Protein AF-A0A2V6BVV0-F1 (afdb_monomer_lite)

Secondary structure (DSSP, 8-state):
---SSHHHHHHHHHHHHHHHHHHHTS-HHHHHHHIIIIIS---HHHHHHHTTS-HHHHHHHHHHHHHHHHHHHHTTT----HHHHHHHHHHSSSS---HHHHHHHHHHHHHHHHHHHSS-------------------SSHHHHHHHHHHHHHHHHHHHHHHHHHHHHHHHHHHHHHHHHHHHHHHHHHHHHHHHHHHHHHHHHHHHHHHHHHHHHHHHHHHHHHHHHHHHHHHHHHHHHHS---HHHHHHHHHHHHHHHHHHHHHHHHHTT--TT----HHHHGGGSTT-GGG---TTSPPEE---TTSPPEETTTEE---SS-HHHHHHHHHHHHHHHTT-PPEEEEEEEHHHHHHHHHHHTT-EEEE-TTTHHHHHHHTTT-EEEEEE-S--HHHHHHHHHHHTTEEEESS--TTS--SS--SS--TTEEEEEE-

Radius of gyration: 48.49 Å; chains: 1; bounding box: 98×61×143 Å

pLDDT: mean 73.94, std 18.58, range [29.55, 98.06]

Sequence (438 aa):
MQESSTGAEANWEQLSPVLDEAVARLGAKDRDAVLLRYFERKELRAVGDALGTSEEAARKRVGRALERLRRYLTGRGVTLSAATLATAMTGSAVQSAPAALAGTISAAVFAGAAAAAAGSSFNLLNLMSMTKFKAGLLSAAVVVGAGTPVVVQQRSLSRLRAENQELREQWQRLEPFREGNQQLAVLQADADELERLRKEVAELHRLRAEVARLRREKEEAARLQAENTRSNEHTKTHADHQPQTEAALKNACETNLRMLEGAKDQWALENRRGTGSEVKGGEISPYLQGGFEGIRCPSGGQYTIARIGEPSSCSIHGALHSSLTPEELAAIQQQFNDRLKVLPLIQFQDAPLHEAIHTLARQANLNLVFDPEVGPRLDTLDSSLTLTIRLENLTAEAALEAILSTNNLRLVKTPEPSWKRSEDIGRWPGDVVGITRK

Foldseek 3Di:
DDDPPPVVVVVCVVVVVVLVVLLVPDDPLLSLLLCCCQVVVDQLQVSQVVSVHHSVVSVVSPVVSLVSSQVSCVVVQQHDDSVRVSCVSNPPPDDDDPPVNVVNRVVSVVVSVVVVVVPDDDDDDDDPDDDDDDDDDPPPVVVVVPPVVVVVVVVVVVVVVVVVVVVVVVVVVCVVVVVVVVVVVVVVVVVVVVVVVVVVVVVVVVVVVVVVVVVVVVVVVVVVVVVVVVVVVVVVVVVVVDDCDPVNLLVVQLVLQVQLLVLLVVLCVVVVHDFPADDDQQSSQVSDDVGSVPDARPVRWHWDDDTNPDFIATPPNGGNDDPDDPVNVVVVVVVVVVVQVPADKDWFDQAQLVVLLVVLCVQVVAAEFEAPVVVVVSVVCRVPDGDGDIDPSDRSVRVNQVSQVVVQKHKAQDDDPNRDPDDDDPDDDNGHIYMDGD

Structure (mmCIF, N/CA/C/O backbone):
data_AF-A0A2V6BVV0-F1
#
_entry.id   AF-A0A2V6BVV0-F1
#
loop_
_atom_site.group_PDB
_atom_site.id
_atom_site.type_symbol
_atom_site.label_atom_id
_atom_site.label_alt_id
_atom_site.label_comp_id
_atom_site.label_asym_id
_atom_site.label_entity_id
_atom_site.label_seq_id
_atom_site.pdbx_PDB_ins_code
_atom_site.Cartn_x
_atom_site.Cartn_y
_atom_site.Cartn_z
_atom_site.occupancy
_atom_site.B_iso_or_equiv
_atom_site.auth_seq_id
_atom_site.auth_comp_id
_atom_site.auth_asym_id
_atom_site.auth_atom_id
_atom_site.pdbx_PDB_model_num
ATOM 1 N N . MET A 1 1 ? 19.321 40.733 -47.585 1.00 33.47 1 MET A N 1
ATOM 2 C CA . MET A 1 1 ? 20.257 39.933 -46.761 1.00 33.47 1 MET A CA 1
ATOM 3 C C . MET A 1 1 ? 19.843 38.472 -46.865 1.00 33.47 1 MET A C 1
ATOM 5 O O . MET A 1 1 ? 18.972 38.056 -46.117 1.00 33.47 1 MET A O 1
ATOM 9 N N . GLN A 1 2 ? 20.371 37.730 -47.843 1.00 32.50 2 GLN A N 1
ATOM 10 C CA . GLN A 1 2 ? 20.051 36.309 -48.059 1.00 32.50 2 GLN A CA 1
ATOM 11 C C . GLN A 1 2 ? 21.095 35.698 -49.014 1.00 32.50 2 GLN A C 1
ATOM 13 O O . GLN A 1 2 ? 20.816 35.490 -50.182 1.00 32.50 2 GLN A O 1
ATOM 18 N N . GLU A 1 3 ? 22.329 35.485 -48.546 1.00 30.98 3 GLU A N 1
ATOM 19 C CA . GLU A 1 3 ? 23.392 34.852 -49.363 1.00 30.98 3 GLU A CA 1
ATOM 20 C C . GLU A 1 3 ? 24.284 33.856 -48.588 1.00 30.98 3 GLU A C 1
ATOM 22 O O . GLU A 1 3 ? 25.221 33.307 -49.153 1.00 30.98 3 GLU A O 1
ATOM 27 N N . SER A 1 4 ? 24.008 33.549 -47.313 1.00 33.19 4 SER A N 1
ATOM 28 C CA . SER A 1 4 ? 24.893 32.704 -46.484 1.00 33.19 4 SER A CA 1
ATOM 29 C C . SER A 1 4 ? 24.413 31.267 -46.216 1.00 33.19 4 SER A C 1
ATOM 31 O O . SER A 1 4 ? 25.154 30.506 -45.597 1.00 33.19 4 SER A O 1
ATOM 33 N N . SER A 1 5 ? 23.220 30.851 -46.669 1.00 36.72 5 SER A N 1
ATOM 34 C CA . SER A 1 5 ? 22.688 29.497 -46.400 1.00 36.72 5 SER A CA 1
ATOM 35 C C . SER A 1 5 ? 23.092 28.432 -47.428 1.00 36.72 5 SER A C 1
ATOM 37 O O . SER A 1 5 ? 23.206 27.264 -47.070 1.00 36.72 5 SER A O 1
ATOM 39 N N . THR A 1 6 ? 23.383 28.808 -48.676 1.00 38.84 6 THR A N 1
ATOM 40 C CA . THR A 1 6 ? 23.667 27.852 -49.766 1.00 38.84 6 THR A CA 1
ATOM 41 C C . THR A 1 6 ? 25.011 27.133 -49.614 1.00 38.84 6 THR A C 1
ATOM 43 O O . THR A 1 6 ? 25.131 25.970 -49.985 1.00 38.84 6 THR A O 1
ATOM 46 N N . GLY A 1 7 ? 26.018 27.774 -49.011 1.00 38.94 7 GLY A N 1
ATOM 47 C CA . GLY A 1 7 ? 27.327 27.149 -48.771 1.00 38.94 7 GLY A CA 1
ATOM 48 C C . GLY A 1 7 ? 27.329 26.108 -47.644 1.00 38.94 7 GLY A C 1
ATOM 49 O O . GLY A 1 7 ? 28.112 25.164 -47.680 1.00 38.94 7 GLY A O 1
ATOM 50 N N . ALA A 1 8 ? 26.451 26.250 -46.646 1.00 40.19 8 ALA A N 1
ATOM 51 C CA . ALA A 1 8 ? 26.364 25.316 -45.522 1.00 40.19 8 ALA A CA 1
ATOM 52 C C . ALA A 1 8 ? 25.633 24.018 -45.905 1.00 40.19 8 ALA A C 1
ATOM 54 O O . ALA A 1 8 ? 26.082 22.938 -45.526 1.00 40.19 8 ALA A O 1
ATOM 55 N N . GLU A 1 9 ? 24.561 24.118 -46.696 1.00 41.56 9 GLU A N 1
ATOM 56 C CA . GLU A 1 9 ? 23.849 22.958 -47.251 1.00 41.56 9 GLU A CA 1
ATOM 57 C C . GLU A 1 9 ? 24.716 22.201 -48.268 1.00 41.56 9 GLU A C 1
ATOM 59 O O . GLU A 1 9 ? 24.840 20.982 -48.166 1.00 41.56 9 GLU A O 1
ATOM 64 N N . ALA A 1 10 ? 25.426 22.913 -49.154 1.00 44.75 10 ALA A N 1
ATOM 65 C CA . ALA A 1 10 ? 26.358 22.300 -50.107 1.00 44.75 10 ALA A CA 1
ATOM 66 C C . ALA A 1 10 ? 27.524 21.566 -49.415 1.00 44.75 10 ALA A C 1
ATOM 68 O O . ALA A 1 10 ? 27.947 20.495 -49.853 1.00 44.75 10 ALA A O 1
ATOM 69 N N . ASN A 1 11 ? 28.023 22.105 -48.298 1.00 51.38 11 ASN A N 1
ATOM 70 C CA . ASN A 1 11 ? 29.061 21.447 -47.504 1.00 51.38 11 ASN A CA 1
ATOM 71 C C . ASN A 1 11 ? 28.522 20.234 -46.725 1.00 51.38 11 ASN A C 1
ATOM 73 O O . ASN A 1 11 ? 29.269 19.286 -46.482 1.00 51.38 11 ASN A O 1
ATOM 77 N N . TRP A 1 12 ? 27.243 20.238 -46.338 1.00 55.69 12 TRP A N 1
ATOM 78 C CA . TRP A 1 12 ? 26.600 19.105 -45.669 1.00 55.69 12 TRP A CA 1
ATOM 79 C C . TRP A 1 12 ? 26.313 17.950 -46.634 1.00 55.69 12 TRP A C 1
ATOM 81 O O . TRP A 1 12 ? 26.600 16.806 -46.289 1.00 55.69 12 TRP A O 1
ATOM 91 N N . GLU A 1 13 ? 25.860 18.230 -47.859 1.00 57.06 13 GLU A N 1
ATOM 92 C CA . GLU A 1 13 ? 25.683 17.216 -48.914 1.00 57.06 13 GLU A CA 1
ATOM 93 C C . GLU A 1 13 ? 26.997 16.509 -49.284 1.00 57.06 13 GLU A C 1
ATOM 95 O O . GLU A 1 13 ? 26.998 15.327 -49.623 1.00 57.06 13 GLU A O 1
ATOM 100 N N . GLN A 1 14 ? 28.134 17.201 -49.172 1.00 56.62 14 GLN A N 1
ATOM 101 C CA . GLN A 1 14 ? 29.459 16.615 -49.396 1.00 56.62 14 GLN A CA 1
ATOM 102 C C . GLN A 1 14 ? 29.994 15.853 -48.172 1.00 56.62 14 GLN A C 1
ATOM 104 O O . GLN A 1 14 ? 30.750 14.892 -48.326 1.00 56.62 14 GLN A O 1
ATOM 109 N N . LEU A 1 15 ? 29.607 16.255 -46.957 1.00 60.72 15 LEU A N 1
ATOM 110 C CA . LEU A 1 15 ? 30.076 15.651 -45.707 1.00 60.72 15 LEU A CA 1
ATOM 111 C C . LEU A 1 15 ? 29.254 14.423 -45.287 1.00 60.72 15 LEU A C 1
ATOM 113 O O . LEU A 1 15 ? 29.832 13.478 -44.749 1.00 60.72 15 LEU A O 1
ATOM 117 N N . SER A 1 16 ? 27.943 14.415 -45.555 1.00 63.47 16 SER A N 1
ATOM 118 C CA . SER A 1 16 ? 27.023 13.303 -45.259 1.00 63.47 16 SER A CA 1
ATOM 119 C C . SER A 1 16 ? 27.559 11.948 -45.739 1.00 63.47 16 SER A C 1
ATOM 121 O O . SER A 1 16 ? 27.750 11.079 -44.891 1.00 63.47 16 SER A O 1
ATOM 123 N N . PRO A 1 17 ? 27.927 11.754 -47.024 1.00 72.06 17 PRO A N 1
ATOM 124 C CA . PRO A 1 17 ? 28.353 10.440 -47.501 1.00 72.06 17 PRO A CA 1
ATOM 125 C C . PRO A 1 17 ? 29.679 9.987 -46.874 1.00 72.06 17 PRO A C 1
ATOM 127 O O . PRO A 1 17 ? 29.903 8.794 -46.671 1.00 72.06 17 PRO A O 1
ATOM 130 N N . VAL A 1 18 ? 30.560 10.931 -46.521 1.00 70.00 18 VAL A N 1
ATOM 131 C CA . VAL A 1 18 ? 31.838 10.635 -45.856 1.00 70.00 18 VAL A CA 1
ATOM 132 C C . VAL A 1 18 ? 31.617 10.250 -44.392 1.00 70.00 18 VAL A C 1
ATOM 134 O O . VAL A 1 18 ? 32.294 9.352 -43.887 1.00 70.00 18 VAL A O 1
ATOM 137 N N . LEU A 1 19 ? 30.672 10.902 -43.710 1.00 71.25 19 LEU A N 1
ATOM 138 C CA . LEU A 1 19 ? 30.287 10.576 -42.340 1.00 71.25 19 LEU A CA 1
ATOM 139 C C . LEU A 1 19 ? 29.537 9.240 -42.275 1.00 71.25 19 LEU A C 1
ATOM 141 O O . LEU A 1 19 ? 29.834 8.430 -41.399 1.00 71.25 19 LEU A O 1
ATOM 145 N N . ASP A 1 20 ? 28.644 8.976 -43.226 1.00 73.50 20 ASP A N 1
ATOM 146 C CA . ASP A 1 20 ? 27.903 7.718 -43.332 1.00 73.50 20 ASP A CA 1
ATOM 147 C C . ASP A 1 20 ? 28.856 6.539 -43.586 1.00 73.50 20 ASP A C 1
ATOM 149 O O . ASP A 1 20 ? 28.781 5.516 -42.897 1.00 73.50 20 ASP A O 1
ATOM 153 N N . GLU A 1 21 ? 29.842 6.696 -44.482 1.00 76.38 21 GLU A N 1
ATOM 154 C CA . GLU A 1 21 ? 30.896 5.690 -44.674 1.00 76.38 21 GLU A CA 1
ATOM 155 C C . GLU A 1 21 ? 31.760 5.521 -43.412 1.00 76.38 21 GLU A C 1
ATOM 157 O O . GLU A 1 21 ? 32.127 4.398 -43.047 1.00 76.38 21 GLU A O 1
ATOM 162 N N . ALA A 1 22 ? 32.073 6.619 -42.715 1.00 76.94 22 ALA A N 1
ATOM 163 C CA . ALA A 1 22 ? 32.835 6.571 -41.474 1.00 76.94 22 ALA A CA 1
ATOM 164 C C . ALA A 1 22 ? 32.086 5.783 -40.393 1.00 76.94 22 ALA A C 1
ATOM 166 O O . ALA A 1 22 ? 32.689 4.908 -39.779 1.00 76.94 22 ALA A O 1
ATOM 167 N N . VAL A 1 23 ? 30.785 6.036 -40.205 1.00 82.12 23 VAL A N 1
ATOM 168 C CA . VAL A 1 23 ? 29.913 5.342 -39.240 1.00 82.12 23 VAL A CA 1
ATOM 169 C C . VAL A 1 23 ? 29.739 3.865 -39.603 1.00 82.12 23 VAL A C 1
ATOM 171 O O . VAL A 1 23 ? 29.782 3.009 -38.715 1.00 82.12 23 VAL A O 1
ATOM 174 N N . ALA A 1 24 ? 29.631 3.536 -40.893 1.00 82.00 24 ALA A N 1
ATOM 175 C CA . ALA A 1 24 ? 29.534 2.154 -41.364 1.00 82.00 24 ALA A CA 1
ATOM 176 C C . ALA A 1 24 ? 30.776 1.312 -41.019 1.00 82.00 24 ALA A C 1
ATOM 178 O O . ALA A 1 24 ? 30.658 0.112 -40.767 1.00 82.00 24 ALA A O 1
ATOM 179 N N . ARG A 1 25 ? 31.963 1.933 -40.947 1.00 81.81 25 ARG A N 1
ATOM 180 C CA . ARG A 1 25 ? 33.223 1.256 -40.591 1.00 81.81 25 ARG A CA 1
ATOM 181 C C . ARG A 1 25 ? 33.441 1.065 -39.090 1.00 81.81 25 ARG A C 1
ATOM 183 O O . ARG A 1 25 ? 34.415 0.412 -38.705 1.00 81.81 25 ARG A O 1
ATOM 190 N N . LEU A 1 26 ? 32.575 1.602 -38.228 1.00 86.62 26 LEU A N 1
ATOM 191 C CA . LEU A 1 26 ? 32.637 1.294 -36.799 1.00 86.62 26 LEU A CA 1
ATOM 192 C C . LEU A 1 26 ? 32.184 -0.146 -36.556 1.00 86.62 26 LEU A C 1
ATOM 194 O O . LEU A 1 26 ? 31.282 -0.665 -37.216 1.00 86.62 26 LEU A O 1
ATOM 198 N N . GLY A 1 27 ? 32.792 -0.787 -35.556 1.00 84.62 27 GLY A N 1
ATOM 199 C CA . GLY A 1 27 ? 32.309 -2.076 -35.066 1.00 84.62 27 GLY A CA 1
ATOM 200 C C . GLY A 1 27 ? 30.866 -1.952 -34.573 1.00 84.62 27 GLY A C 1
ATOM 201 O O . GLY A 1 27 ? 30.500 -0.912 -34.028 1.00 84.62 27 GLY A O 1
ATOM 202 N N . ALA A 1 28 ? 30.065 -3.012 -34.734 1.00 83.12 28 ALA A N 1
ATOM 203 C CA . ALA A 1 28 ? 28.616 -2.989 -34.492 1.00 83.12 28 ALA A CA 1
ATOM 204 C C . ALA A 1 28 ? 28.230 -2.301 -33.170 1.00 83.12 28 ALA A C 1
ATOM 206 O O . ALA A 1 28 ? 27.511 -1.313 -33.177 1.00 83.12 28 ALA A O 1
ATOM 207 N N . LYS A 1 29 ? 28.850 -2.706 -32.055 1.00 84.69 29 LYS A N 1
ATOM 208 C CA . LYS A 1 29 ? 28.570 -2.132 -30.727 1.00 84.69 29 LYS A CA 1
ATOM 209 C C . LYS A 1 29 ? 28.936 -0.649 -30.581 1.00 84.69 29 LYS A C 1
ATOM 211 O O . LYS A 1 29 ? 28.324 0.048 -29.778 1.00 84.69 29 LYS A O 1
ATOM 216 N N . ASP A 1 30 ? 29.952 -0.169 -31.296 1.00 86.56 30 ASP A N 1
ATOM 217 C CA . ASP A 1 30 ? 30.358 1.241 -31.248 1.00 86.56 30 ASP A CA 1
ATOM 218 C C . ASP A 1 30 ? 29.466 2.100 -32.155 1.00 86.56 30 ASP A C 1
ATOM 220 O O . ASP A 1 30 ? 29.145 3.234 -31.805 1.00 86.56 30 ASP A O 1
ATOM 224 N N . ARG A 1 31 ? 29.036 1.545 -33.295 1.00 89.94 31 ARG A N 1
ATOM 225 C CA . ARG A 1 31 ? 28.063 2.166 -34.196 1.00 89.94 31 ARG A CA 1
ATOM 226 C C . ARG A 1 31 ? 26.711 2.327 -33.504 1.00 89.94 31 ARG A C 1
ATOM 228 O O . ARG A 1 31 ? 26.185 3.433 -33.479 1.00 89.94 31 ARG A O 1
ATOM 235 N N . ASP A 1 32 ? 26.208 1.269 -32.874 1.00 85.94 32 ASP A N 1
ATOM 236 C CA . ASP A 1 32 ? 24.925 1.284 -32.164 1.00 85.94 32 ASP A CA 1
ATOM 237 C C . ASP A 1 32 ? 24.948 2.301 -31.011 1.00 85.94 32 ASP A C 1
ATOM 239 O O . ASP A 1 32 ? 24.008 3.070 -30.834 1.00 85.94 32 ASP A O 1
ATOM 243 N N . ALA A 1 33 ? 26.067 2.403 -30.284 1.00 88.00 33 ALA A N 1
ATOM 244 C CA . ALA A 1 33 ? 26.239 3.409 -29.235 1.00 88.00 33 ALA A CA 1
ATOM 245 C C . ALA A 1 33 ? 26.150 4.853 -29.765 1.00 88.00 33 ALA A C 1
ATOM 247 O O . ALA A 1 33 ? 25.579 5.720 -29.104 1.00 88.00 33 ALA A O 1
ATOM 248 N N . VAL A 1 34 ? 26.710 5.123 -30.948 1.00 86.25 34 VAL A N 1
ATOM 249 C CA . VAL A 1 34 ? 26.669 6.448 -31.588 1.00 86.25 34 VAL A CA 1
ATOM 250 C C . VAL A 1 34 ? 25.282 6.748 -32.162 1.00 86.25 34 VAL A C 1
ATOM 252 O O . VAL A 1 34 ? 24.799 7.867 -31.990 1.00 86.25 34 VAL A O 1
ATOM 255 N N . LEU A 1 35 ? 24.623 5.760 -32.777 1.00 86.25 35 LEU A N 1
ATOM 256 C CA . LEU A 1 35 ? 23.253 5.878 -33.288 1.00 86.25 35 LEU A CA 1
ATOM 257 C C . LEU A 1 35 ? 22.266 6.194 -32.161 1.00 86.25 35 LEU A C 1
ATOM 259 O O . LEU A 1 35 ? 21.581 7.215 -32.209 1.00 86.25 35 LEU A O 1
ATOM 263 N N . LEU A 1 36 ? 22.278 5.393 -31.093 1.00 86.56 36 LEU A N 1
ATOM 264 C CA . LEU A 1 36 ? 21.409 5.596 -29.934 1.00 86.56 36 LEU A CA 1
ATOM 265 C C . LEU A 1 36 ? 21.649 6.965 -29.278 1.00 86.56 36 LEU A C 1
ATOM 267 O O . LEU A 1 36 ? 20.704 7.655 -28.896 1.00 86.56 36 LEU A O 1
ATOM 271 N N . ARG A 1 37 ? 22.915 7.386 -29.157 1.00 84.31 37 ARG A N 1
ATOM 272 C CA . ARG A 1 37 ? 23.264 8.633 -28.467 1.00 84.31 37 ARG A CA 1
ATOM 273 C C . ARG A 1 37 ? 22.941 9.890 -29.276 1.00 84.31 37 ARG A C 1
ATOM 275 O O . ARG A 1 37 ? 22.412 10.840 -28.703 1.00 84.31 37 ARG A O 1
ATOM 282 N N . TYR A 1 38 ? 23.305 9.928 -30.557 1.00 77.31 38 TYR A N 1
ATOM 283 C CA . TYR A 1 38 ? 23.274 11.159 -31.358 1.00 77.31 38 TYR A CA 1
ATOM 284 C C . TYR A 1 38 ? 22.109 11.217 -32.346 1.00 77.31 38 TYR A C 1
ATOM 286 O O . TYR A 1 38 ? 21.547 12.292 -32.535 1.00 77.31 38 TYR A O 1
ATOM 294 N N . PHE A 1 39 ? 21.698 10.083 -32.917 1.00 76.44 39 PHE A N 1
ATOM 295 C CA . PHE A 1 39 ? 20.586 10.039 -33.871 1.00 76.44 39 PHE A CA 1
ATOM 296 C C . PHE A 1 39 ? 19.242 9.824 -33.164 1.00 76.44 39 PHE A C 1
ATOM 298 O O . PHE A 1 39 ? 18.282 10.530 -33.455 1.00 76.44 39 PHE A O 1
ATOM 305 N N . GLU A 1 40 ? 19.186 8.934 -32.169 1.00 75.50 40 GLU A N 1
ATOM 306 C CA . GLU A 1 40 ? 17.978 8.709 -31.353 1.00 75.50 40 GLU A CA 1
ATOM 307 C C . GLU A 1 40 ? 17.901 9.593 -30.095 1.00 75.50 40 GLU A C 1
ATOM 309 O O . GLU A 1 40 ? 16.914 9.545 -29.364 1.00 75.50 40 GLU A O 1
ATOM 314 N N . ARG A 1 41 ? 18.930 10.412 -29.828 1.00 76.12 41 ARG A N 1
ATOM 315 C CA . ARG A 1 41 ? 18.999 11.363 -28.696 1.00 76.12 41 ARG A CA 1
ATOM 316 C C . ARG A 1 41 ? 18.797 10.739 -27.309 1.00 76.12 41 ARG A C 1
ATOM 318 O O . ARG A 1 41 ? 18.375 11.426 -26.379 1.00 76.12 41 ARG A O 1
ATOM 325 N N . LYS A 1 42 ? 19.131 9.461 -27.130 1.00 78.38 42 LYS A N 1
ATOM 326 C CA . LYS A 1 42 ? 19.018 8.799 -25.826 1.00 78.38 42 LYS A CA 1
ATOM 327 C C . LYS A 1 42 ? 20.069 9.314 -24.844 1.00 78.38 42 LYS A C 1
ATOM 329 O O . LYS A 1 42 ? 21.191 9.693 -25.207 1.00 78.38 42 LYS A O 1
ATOM 334 N N . GLU A 1 43 ? 19.702 9.330 -23.570 1.00 87.25 43 GLU A N 1
ATOM 335 C CA . GLU A 1 43 ? 20.632 9.591 -22.474 1.00 87.25 43 GLU A CA 1
ATOM 336 C C . GLU A 1 43 ? 21.599 8.416 -22.276 1.00 87.25 43 GLU A C 1
ATOM 338 O O . GLU A 1 43 ? 21.302 7.279 -22.641 1.00 87.25 43 GLU A O 1
ATOM 343 N N . LEU A 1 44 ? 22.779 8.675 -21.705 1.00 85.69 44 LEU A N 1
ATOM 344 C CA . LEU A 1 44 ? 23.842 7.665 -21.589 1.00 85.69 44 LEU A CA 1
ATOM 345 C C . LEU A 1 44 ? 23.412 6.427 -20.791 1.00 85.69 44 LEU A C 1
ATOM 347 O O . LEU A 1 44 ? 23.904 5.334 -21.070 1.00 85.69 44 LEU A O 1
ATOM 351 N N . ARG A 1 45 ? 22.480 6.594 -19.848 1.00 86.62 45 ARG A N 1
ATOM 352 C CA . ARG A 1 45 ? 21.878 5.501 -19.085 1.00 86.62 45 ARG A CA 1
ATOM 353 C C . ARG A 1 45 ? 21.056 4.577 -19.985 1.00 86.62 45 ARG A C 1
ATOM 355 O O . ARG A 1 45 ? 21.380 3.402 -20.083 1.00 86.62 45 ARG A O 1
ATOM 362 N N . ALA A 1 46 ? 20.123 5.134 -20.759 1.00 84.81 46 ALA A N 1
ATOM 363 C CA . ALA A 1 46 ? 19.321 4.389 -21.731 1.00 84.81 46 ALA A CA 1
ATOM 364 C C . ALA A 1 46 ? 20.165 3.753 -22.856 1.00 84.81 46 ALA A C 1
ATOM 366 O O . ALA A 1 46 ? 19.825 2.686 -23.366 1.00 84.81 46 ALA A O 1
ATOM 367 N N . VAL A 1 47 ? 21.287 4.377 -23.241 1.00 87.62 47 VAL A N 1
ATOM 368 C CA . VAL A 1 47 ? 22.273 3.768 -24.158 1.00 87.62 47 VAL A CA 1
ATOM 369 C C . VAL A 1 47 ? 22.973 2.575 -23.496 1.00 87.62 47 VAL A C 1
ATOM 371 O O . VAL A 1 47 ? 23.229 1.572 -24.156 1.00 87.62 47 VAL A O 1
ATOM 374 N N . GLY A 1 48 ? 23.288 2.669 -22.202 1.00 88.19 48 GLY A N 1
ATOM 375 C CA . GLY A 1 48 ? 23.817 1.563 -21.408 1.00 88.19 48 GLY A CA 1
ATOM 376 C C . GLY A 1 48 ? 22.855 0.383 -21.363 1.00 88.19 48 GLY A C 1
ATOM 377 O O . GLY A 1 48 ? 23.248 -0.719 -21.748 1.00 88.19 48 GLY A O 1
ATOM 378 N N . ASP A 1 49 ? 21.597 0.640 -21.009 1.00 89.31 49 ASP A N 1
ATOM 379 C CA . ASP A 1 49 ? 20.540 -0.370 -20.909 1.00 89.31 49 ASP A CA 1
ATOM 380 C C . ASP A 1 49 ? 20.304 -1.074 -22.254 1.00 89.31 49 ASP A C 1
ATOM 382 O O . ASP A 1 49 ? 20.312 -2.302 -22.328 1.00 89.31 49 ASP A O 1
ATOM 386 N N . ALA A 1 50 ? 20.218 -0.310 -23.349 1.00 86.44 50 ALA A N 1
ATOM 387 C CA . ALA A 1 50 ? 20.052 -0.853 -24.700 1.00 86.44 50 ALA A CA 1
ATOM 388 C C . ALA A 1 50 ? 21.243 -1.713 -25.169 1.00 86.44 50 ALA A C 1
ATOM 390 O O . ALA A 1 50 ? 21.077 -2.608 -25.995 1.00 86.44 50 ALA A O 1
ATOM 391 N N . LEU A 1 51 ? 22.448 -1.454 -24.651 1.00 85.38 51 LEU A N 1
ATOM 392 C CA . LEU A 1 51 ? 23.662 -2.208 -24.976 1.00 85.38 51 LEU A CA 1
ATOM 393 C C . LEU A 1 51 ? 24.007 -3.284 -23.932 1.00 85.38 51 LEU A C 1
ATOM 395 O O . LEU A 1 51 ? 25.047 -3.938 -24.071 1.00 85.38 51 LEU A O 1
ATOM 399 N N . GLY A 1 52 ? 23.189 -3.451 -22.886 1.00 88.62 52 GLY A N 1
ATOM 400 C CA . GLY A 1 52 ? 23.449 -4.365 -21.770 1.00 88.62 52 GLY A CA 1
ATOM 401 C C . GLY A 1 52 ? 24.718 -4.019 -20.980 1.00 88.62 52 GLY A C 1
ATOM 402 O O . GLY A 1 52 ? 25.465 -4.911 -20.580 1.00 88.62 52 GLY A O 1
ATOM 403 N N . THR A 1 53 ? 25.032 -2.730 -20.814 1.00 91.38 53 THR A N 1
ATOM 404 C CA . THR A 1 53 ? 26.228 -2.253 -20.095 1.00 91.38 53 THR A CA 1
ATOM 405 C C . THR A 1 53 ? 25.919 -1.096 -19.147 1.00 91.38 53 THR A C 1
ATOM 407 O O . THR A 1 53 ? 24.919 -0.415 -19.312 1.00 91.38 53 THR A O 1
ATOM 410 N N . SER A 1 54 ? 26.796 -0.823 -18.174 1.00 92.06 54 SER A N 1
ATOM 411 C CA . SER A 1 54 ? 26.619 0.329 -17.279 1.00 92.06 54 SER A CA 1
ATOM 412 C C . SER A 1 54 ? 26.721 1.669 -18.020 1.00 92.06 54 SER A C 1
ATOM 414 O O . SER A 1 54 ? 27.398 1.775 -19.047 1.00 92.06 54 SER A O 1
ATOM 416 N N . GLU A 1 55 ? 26.109 2.718 -17.466 1.00 90.38 55 GLU A N 1
ATOM 417 C CA . GLU A 1 55 ? 26.170 4.079 -18.019 1.00 90.38 55 GLU A CA 1
ATOM 418 C C . GLU A 1 55 ? 27.619 4.547 -18.252 1.00 90.38 55 GLU A C 1
ATOM 420 O O . GLU A 1 55 ? 27.955 5.082 -19.310 1.00 90.38 55 GLU A O 1
ATOM 425 N N . GLU A 1 56 ? 28.513 4.291 -17.294 1.00 84.75 56 GLU A N 1
ATOM 426 C CA . GLU A 1 56 ? 29.927 4.661 -17.399 1.00 84.75 56 GLU A CA 1
ATOM 427 C C . GLU A 1 56 ? 30.631 3.909 -18.543 1.00 84.75 56 GLU A C 1
ATOM 429 O O . GLU A 1 56 ? 31.459 4.467 -19.272 1.00 84.75 56 GLU A O 1
ATOM 434 N N . ALA A 1 57 ? 30.274 2.638 -18.750 1.00 83.75 57 ALA A N 1
ATOM 435 C CA . ALA A 1 57 ? 30.781 1.842 -19.861 1.00 83.75 57 ALA A CA 1
ATOM 436 C C . ALA A 1 57 ? 30.240 2.341 -21.211 1.00 83.75 57 ALA A C 1
ATOM 438 O O . ALA A 1 57 ? 31.002 2.392 -22.183 1.00 83.75 57 ALA A O 1
ATOM 439 N N . ALA A 1 58 ? 28.973 2.762 -21.268 1.00 88.12 58 ALA A N 1
ATOM 440 C CA . ALA A 1 58 ? 28.370 3.391 -22.439 1.00 88.12 58 ALA A CA 1
ATOM 441 C C . ALA A 1 58 ? 29.046 4.731 -22.767 1.00 88.12 58 ALA A C 1
ATOM 443 O O . ALA A 1 58 ? 29.457 4.935 -23.909 1.00 88.12 58 ALA A O 1
ATOM 444 N N . ARG A 1 59 ? 29.286 5.595 -21.771 1.00 85.88 59 ARG A N 1
ATOM 445 C CA . ARG A 1 59 ? 30.005 6.872 -21.936 1.00 85.88 59 ARG A CA 1
ATOM 446 C C . ARG A 1 59 ? 31.404 6.670 -22.513 1.00 85.88 59 ARG A C 1
ATOM 448 O O . ARG A 1 59 ? 31.762 7.291 -23.514 1.00 85.88 59 ARG A O 1
ATOM 455 N N . LYS A 1 60 ? 32.180 5.744 -21.940 1.00 89.00 60 LYS A N 1
ATOM 456 C CA . LYS A 1 60 ? 33.516 5.386 -22.449 1.00 89.00 60 LYS A CA 1
ATOM 457 C C . LYS A 1 60 ? 33.454 4.777 -23.851 1.00 89.00 60 LYS A C 1
ATOM 459 O O . LYS A 1 60 ? 34.353 5.006 -24.659 1.00 89.00 60 LYS A O 1
ATOM 464 N N . ARG A 1 61 ? 32.420 3.991 -24.165 1.00 89.50 61 ARG A N 1
ATOM 465 C CA . ARG A 1 61 ? 32.221 3.406 -25.501 1.00 89.50 61 ARG A CA 1
ATOM 466 C C . ARG A 1 61 ? 31.908 4.476 -26.545 1.00 89.50 61 ARG A C 1
ATOM 468 O O . ARG A 1 61 ? 32.609 4.523 -27.549 1.00 89.50 61 ARG A O 1
ATOM 475 N N . VAL A 1 62 ? 30.963 5.372 -26.270 1.00 87.62 62 VAL A N 1
ATOM 476 C CA . VAL A 1 62 ? 30.645 6.520 -27.134 1.00 87.62 62 VAL A CA 1
ATOM 477 C C . VAL A 1 62 ? 31.886 7.392 -27.352 1.00 87.62 62 VAL A C 1
ATOM 479 O O . VAL A 1 62 ? 32.214 7.711 -28.490 1.00 87.62 62 VAL A O 1
ATOM 482 N N . GLY A 1 63 ? 32.648 7.701 -26.296 1.00 84.12 63 GLY A N 1
ATOM 483 C CA . GLY A 1 63 ? 33.899 8.458 -26.420 1.00 84.12 63 GLY A CA 1
ATOM 484 C C . GLY A 1 63 ? 34.935 7.776 -27.325 1.00 84.12 63 GLY A C 1
ATOM 485 O O . GLY A 1 63 ? 35.530 8.416 -28.190 1.00 84.12 63 GLY A O 1
ATOM 486 N N . ARG A 1 64 ? 35.110 6.453 -27.196 1.00 87.50 64 ARG A N 1
ATOM 487 C CA . ARG A 1 64 ? 36.003 5.673 -28.075 1.00 87.50 64 ARG A CA 1
ATOM 488 C C . ARG A 1 64 ? 35.511 5.620 -29.521 1.00 87.50 64 ARG A C 1
ATOM 490 O O . ARG A 1 64 ? 36.337 5.658 -30.432 1.00 87.50 64 ARG A O 1
ATOM 497 N N . ALA A 1 65 ? 34.201 5.528 -29.727 1.00 86.69 65 ALA A N 1
ATOM 498 C CA . ALA A 1 65 ? 33.577 5.535 -31.044 1.00 86.69 65 ALA A CA 1
ATOM 499 C C . ALA A 1 65 ? 33.814 6.874 -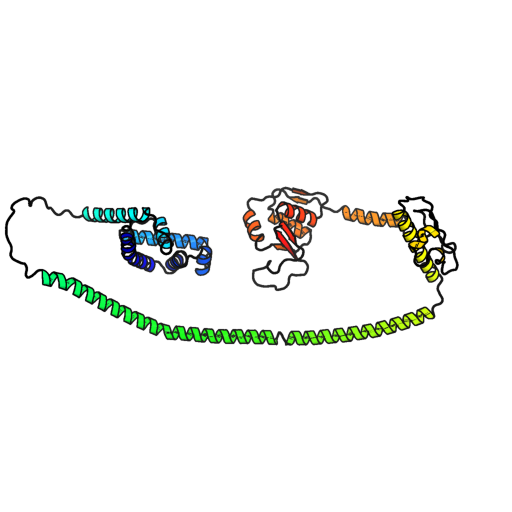31.766 1.00 86.69 65 ALA A C 1
ATOM 501 O O . ALA A 1 65 ? 34.262 6.883 -32.912 1.00 86.69 65 ALA A O 1
ATOM 502 N N . LEU A 1 66 ? 33.639 8.000 -31.067 1.00 84.38 66 LEU A N 1
ATOM 503 C CA . LEU A 1 66 ? 33.913 9.339 -31.601 1.00 84.38 66 LEU A CA 1
ATOM 504 C C . LEU A 1 66 ? 35.395 9.544 -31.940 1.00 84.38 66 LEU A C 1
ATOM 506 O O . LEU A 1 66 ? 35.717 10.099 -32.988 1.00 84.38 66 LEU A O 1
ATOM 510 N N . GLU A 1 67 ? 36.315 9.048 -31.112 1.00 80.56 67 GLU A N 1
ATOM 511 C CA . GLU A 1 67 ? 37.752 9.160 -31.397 1.00 80.56 67 GLU A CA 1
ATOM 512 C C . GLU A 1 67 ? 38.190 8.253 -32.567 1.00 80.56 67 GLU A C 1
ATOM 514 O O . GLU A 1 67 ? 39.133 8.560 -33.297 1.00 80.56 67 GLU A O 1
ATOM 519 N N . ARG A 1 68 ? 37.499 7.126 -32.793 1.00 83.00 68 ARG A N 1
ATOM 520 C CA . ARG A 1 68 ? 37.689 6.283 -33.990 1.00 83.00 68 ARG A CA 1
ATOM 521 C C . ARG A 1 68 ? 37.181 6.983 -35.249 1.00 83.00 68 ARG A C 1
ATOM 523 O O . ARG A 1 68 ? 37.913 7.023 -36.236 1.00 83.00 68 ARG A O 1
ATOM 530 N N . LEU A 1 69 ? 35.988 7.579 -35.188 1.00 79.06 69 LEU A N 1
ATOM 531 C CA . LEU A 1 69 ? 35.435 8.407 -36.264 1.00 79.06 69 LEU A CA 1
ATOM 532 C C . LEU A 1 69 ? 36.380 9.556 -36.618 1.00 79.06 69 LEU A C 1
ATOM 534 O O . LEU A 1 69 ? 36.711 9.752 -37.784 1.00 79.06 69 LEU A O 1
ATOM 538 N N . ARG A 1 70 ? 36.893 10.261 -35.607 1.00 74.12 70 ARG A N 1
ATOM 539 C CA . ARG A 1 70 ? 37.855 11.349 -35.789 1.00 74.12 70 ARG A CA 1
ATOM 540 C C . ARG A 1 70 ? 39.108 10.896 -36.534 1.00 74.12 70 ARG A C 1
ATOM 542 O O . ARG A 1 70 ? 39.478 11.517 -37.527 1.00 74.12 70 ARG A O 1
ATOM 549 N N . ARG A 1 71 ? 39.747 9.810 -36.086 1.00 79.12 71 ARG A N 1
ATOM 550 C CA . ARG A 1 71 ? 40.949 9.265 -36.743 1.00 79.12 71 ARG A CA 1
ATOM 551 C C . ARG A 1 71 ? 40.682 8.860 -38.189 1.00 79.12 71 ARG A C 1
ATOM 553 O O . ARG A 1 71 ? 41.521 9.110 -39.049 1.00 79.12 71 ARG A O 1
ATOM 560 N N . TYR A 1 72 ? 39.515 8.280 -38.457 1.00 75.69 72 TYR A N 1
ATOM 561 C CA . TYR A 1 72 ? 39.114 7.902 -39.807 1.00 75.69 72 TYR A CA 1
ATOM 562 C C . TYR A 1 72 ? 38.942 9.120 -40.726 1.00 75.69 72 TYR A C 1
ATOM 564 O O . TYR A 1 72 ? 39.473 9.139 -41.835 1.00 75.69 72 TYR A O 1
ATOM 572 N N . LEU A 1 73 ? 38.274 10.168 -40.239 1.00 68.81 73 LEU A N 1
ATOM 573 C CA . LEU A 1 73 ? 38.077 11.416 -40.980 1.00 68.81 73 LEU A CA 1
ATOM 574 C C . LEU A 1 73 ? 39.397 12.167 -41.204 1.00 68.81 73 LEU A C 1
ATOM 576 O O . LEU A 1 73 ? 39.655 12.654 -42.303 1.00 68.81 73 LEU A O 1
ATOM 580 N N . THR A 1 74 ? 40.287 12.168 -40.207 1.00 70.69 74 THR A N 1
ATOM 581 C CA . THR A 1 74 ? 41.632 12.755 -40.336 1.00 70.69 74 THR A CA 1
ATOM 582 C C . THR A 1 74 ? 42.476 12.004 -41.370 1.00 70.69 74 THR A C 1
ATOM 584 O O . THR A 1 74 ? 43.169 12.637 -42.161 1.00 70.69 74 THR A O 1
ATOM 587 N N . GLY A 1 75 ? 42.354 10.674 -41.450 1.00 66.25 75 GLY A N 1
ATOM 588 C CA . GLY A 1 75 ? 42.990 9.863 -42.497 1.00 66.25 75 GLY A CA 1
ATOM 589 C C . GLY A 1 75 ? 42.491 10.153 -43.920 1.00 66.25 75 GLY A C 1
ATOM 590 O O . GLY A 1 75 ? 43.153 9.779 -44.883 1.00 66.25 75 GLY A O 1
ATOM 591 N N . ARG A 1 76 ? 41.352 10.842 -44.063 1.00 62.88 76 ARG A N 1
ATOM 592 C CA . ARG A 1 76 ? 40.788 11.303 -45.340 1.00 62.88 76 ARG A CA 1
ATOM 593 C C . ARG A 1 76 ? 40.934 12.809 -45.580 1.00 62.88 76 ARG A C 1
ATOM 595 O O . ARG A 1 76 ? 40.295 13.345 -46.479 1.00 62.88 76 ARG A O 1
ATOM 602 N N . GLY A 1 77 ? 41.778 13.487 -44.801 1.00 51.25 77 GLY A N 1
ATOM 603 C CA . GLY A 1 77 ? 42.065 14.915 -44.970 1.00 51.25 77 GLY A CA 1
ATOM 604 C C . GLY A 1 77 ? 41.049 15.860 -44.319 1.00 51.25 77 GLY A C 1
ATOM 605 O O . GLY A 1 77 ? 41.145 17.067 -44.512 1.00 51.25 77 GLY A O 1
ATOM 606 N N . VAL A 1 78 ? 40.103 15.347 -43.520 1.00 60.75 78 VAL A N 1
ATOM 607 C CA . VAL A 1 78 ? 39.113 16.155 -42.789 1.00 60.75 78 VAL A CA 1
ATOM 608 C C . VAL A 1 78 ? 39.535 16.280 -41.321 1.00 60.75 78 VAL A C 1
ATOM 610 O O . VAL A 1 78 ? 39.355 15.362 -40.517 1.00 60.75 78 VAL A O 1
ATOM 613 N N . THR A 1 79 ? 40.115 17.422 -40.945 1.00 54.94 79 THR A N 1
ATOM 614 C CA . THR A 1 79 ? 40.567 17.687 -39.569 1.00 54.94 79 THR A CA 1
ATOM 615 C C . THR A 1 79 ? 39.450 18.318 -38.735 1.00 54.94 79 THR A C 1
ATOM 617 O O . THR A 1 79 ? 39.309 19.538 -38.687 1.00 54.94 79 THR A O 1
ATOM 620 N N . LEU A 1 80 ? 38.656 17.491 -38.050 1.00 60.28 80 LEU A N 1
ATOM 621 C CA . LEU A 1 80 ? 37.650 17.934 -37.075 1.00 60.28 80 LEU A CA 1
ATOM 622 C C . LEU A 1 80 ? 38.049 17.488 -35.659 1.00 60.28 80 LEU A C 1
ATOM 624 O O . LEU A 1 80 ? 38.612 16.407 -35.470 1.00 60.28 80 LEU A O 1
ATOM 628 N N . SER A 1 81 ? 37.772 18.310 -34.640 1.00 57.25 81 SER A N 1
ATOM 629 C CA . SER A 1 81 ? 37.941 17.893 -33.240 1.00 57.25 81 SER A CA 1
ATOM 630 C C . SER A 1 81 ? 36.778 16.990 -32.804 1.00 57.25 81 SER A C 1
ATOM 632 O O . SER A 1 81 ? 35.672 17.112 -33.333 1.00 57.25 81 SER A O 1
ATOM 634 N N . ALA A 1 82 ? 36.991 16.105 -31.822 1.00 56.97 82 ALA A N 1
ATOM 635 C CA . ALA A 1 82 ? 35.935 15.219 -31.310 1.00 56.97 82 ALA A CA 1
ATOM 636 C C . ALA A 1 82 ? 34.726 16.001 -30.754 1.00 56.97 82 ALA A C 1
ATOM 638 O O . ALA A 1 82 ? 33.585 15.575 -30.920 1.00 56.97 82 ALA A O 1
ATOM 639 N N . ALA A 1 83 ? 34.970 17.176 -30.163 1.00 55.06 83 ALA A N 1
ATOM 640 C CA . ALA A 1 83 ? 33.918 18.081 -29.709 1.00 55.06 83 ALA A CA 1
ATOM 641 C C . ALA A 1 83 ? 33.131 18.672 -30.890 1.00 55.06 83 ALA A C 1
ATOM 643 O O . ALA A 1 83 ? 31.907 18.706 -30.858 1.00 55.06 83 ALA A O 1
ATOM 644 N N . THR A 1 84 ? 33.815 19.067 -31.969 1.00 60.69 84 THR A N 1
ATOM 645 C CA . THR A 1 84 ? 33.174 19.596 -33.184 1.00 60.69 84 THR A CA 1
ATOM 646 C C . THR A 1 84 ? 32.337 18.529 -33.893 1.00 60.69 84 THR A C 1
ATOM 648 O O . THR A 1 84 ? 31.244 18.829 -34.364 1.00 60.69 84 THR A O 1
ATOM 651 N N . LEU A 1 85 ? 32.818 17.281 -33.923 1.00 62.19 85 LEU A N 1
ATOM 652 C CA . LEU A 1 85 ? 32.084 16.134 -34.459 1.00 62.19 85 LEU A CA 1
ATOM 653 C C . LEU A 1 85 ? 30.821 15.854 -33.633 1.00 62.19 85 LEU A C 1
ATOM 655 O O . LEU A 1 85 ? 29.740 15.729 -34.196 1.00 62.19 85 LEU A O 1
ATOM 659 N N . ALA A 1 86 ? 30.934 15.822 -32.302 1.00 59.69 86 ALA A N 1
ATOM 660 C CA . ALA A 1 86 ? 29.788 15.630 -31.416 1.00 59.69 86 ALA A CA 1
ATOM 661 C C . ALA A 1 86 ? 28.726 16.728 -31.611 1.00 59.69 86 ALA A C 1
ATOM 663 O O . ALA A 1 86 ? 27.535 16.427 -31.679 1.00 59.69 86 ALA A O 1
ATOM 664 N N . THR A 1 87 ? 29.143 17.986 -31.772 1.00 61.88 87 THR A N 1
ATOM 665 C CA . THR A 1 87 ? 28.229 19.102 -32.058 1.00 61.88 87 THR A CA 1
ATOM 666 C C . THR A 1 87 ? 27.587 18.981 -33.440 1.00 61.88 87 THR A C 1
ATOM 668 O O . THR A 1 87 ? 26.378 19.159 -33.552 1.00 61.88 87 THR A O 1
ATOM 671 N N . ALA A 1 88 ? 28.352 18.621 -34.476 1.00 60.06 88 ALA A N 1
ATOM 672 C CA . ALA A 1 88 ? 27.822 18.409 -35.825 1.00 60.06 88 ALA A CA 1
ATOM 673 C C . ALA A 1 88 ? 26.793 17.267 -35.869 1.00 60.06 88 ALA A C 1
ATOM 675 O O . ALA A 1 88 ? 25.772 17.382 -36.536 1.00 60.06 88 ALA A O 1
ATOM 676 N N . MET A 1 89 ? 27.013 16.198 -35.100 1.00 60.16 89 MET A N 1
ATOM 677 C CA . MET A 1 89 ? 26.078 15.072 -35.006 1.00 60.16 89 MET A CA 1
ATOM 678 C C . MET A 1 89 ? 24.830 15.392 -34.172 1.00 60.16 89 MET A C 1
ATOM 680 O O . MET A 1 89 ? 23.784 14.792 -34.387 1.00 60.16 89 MET A O 1
ATOM 684 N N . THR A 1 90 ? 24.913 16.344 -33.237 1.00 58.53 90 THR A N 1
ATOM 685 C CA . THR A 1 90 ? 23.767 16.767 -32.408 1.00 58.53 90 THR A CA 1
ATOM 686 C C . THR A 1 90 ? 22.930 17.867 -33.086 1.00 58.53 90 THR A C 1
ATOM 688 O O . THR A 1 90 ? 21.733 17.984 -32.828 1.00 58.53 90 THR A O 1
ATOM 691 N N . GLY A 1 91 ? 23.552 18.682 -33.948 1.00 48.66 91 GLY A N 1
ATOM 692 C CA . GLY A 1 91 ? 22.998 19.939 -34.466 1.00 48.66 91 GLY A CA 1
ATOM 693 C C . GLY A 1 91 ? 22.106 19.852 -35.709 1.00 48.66 91 GLY A C 1
ATOM 694 O O . GLY A 1 91 ? 21.457 20.838 -36.043 1.00 48.66 91 GLY A O 1
ATOM 695 N N . SER A 1 92 ? 22.004 18.710 -36.387 1.00 43.28 92 SER A N 1
ATOM 696 C CA . SER A 1 92 ? 21.327 18.637 -37.696 1.00 43.28 92 SER A CA 1
ATOM 697 C C . SER A 1 92 ? 19.804 18.464 -37.633 1.00 43.28 92 SER A C 1
ATOM 699 O O . SER A 1 92 ? 19.233 17.800 -38.491 1.00 43.28 92 SER A O 1
ATOM 701 N N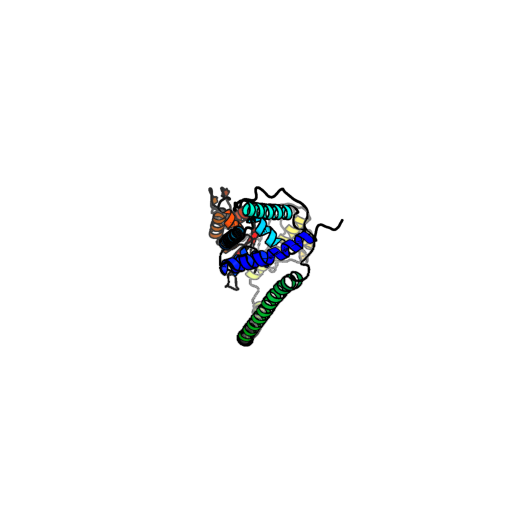 . ALA A 1 93 ? 19.114 19.059 -36.651 1.00 37.62 93 ALA A N 1
ATOM 702 C CA . ALA A 1 93 ? 17.647 19.093 -36.722 1.00 37.62 93 ALA A CA 1
ATOM 703 C C . ALA A 1 93 ? 16.971 20.409 -36.333 1.00 37.62 93 ALA A C 1
ATOM 705 O O . ALA A 1 93 ? 15.898 20.655 -36.862 1.00 37.62 93 ALA A O 1
ATOM 706 N N . VAL A 1 94 ? 17.523 21.280 -35.482 1.00 38.75 94 VAL A N 1
ATOM 707 C CA . VAL A 1 94 ? 16.905 22.597 -35.222 1.00 38.75 94 VAL A CA 1
ATOM 708 C C . VAL A 1 94 ? 17.973 23.580 -34.723 1.00 38.75 94 VAL A C 1
ATOM 710 O O . VAL A 1 94 ? 18.719 23.252 -33.807 1.00 38.75 94 VAL A O 1
ATOM 713 N N . GLN A 1 95 ? 17.971 24.792 -35.292 1.00 33.97 95 GLN A N 1
ATOM 714 C CA . GLN A 1 95 ? 18.732 25.996 -34.911 1.00 33.97 95 GLN A CA 1
ATOM 715 C C . GLN A 1 95 ? 20.188 26.108 -35.426 1.00 33.97 95 GLN A C 1
ATOM 717 O O . GLN A 1 95 ? 21.129 25.592 -34.835 1.00 33.97 95 GLN A O 1
ATOM 722 N N . SER A 1 96 ? 20.340 26.864 -36.526 1.00 30.45 96 SER A N 1
ATOM 723 C CA . SER A 1 96 ? 21.523 27.641 -36.955 1.00 30.45 96 SER A CA 1
ATOM 724 C C . SER A 1 96 ? 22.898 27.166 -36.456 1.00 30.45 96 SER A C 1
ATOM 726 O O . SER A 1 96 ? 23.310 27.481 -35.337 1.00 30.45 96 SER A O 1
ATOM 728 N N . ALA A 1 97 ? 23.649 26.499 -37.340 1.00 34.31 97 ALA A N 1
ATOM 729 C CA . ALA A 1 97 ? 25.054 26.159 -37.132 1.00 34.31 97 ALA A CA 1
ATOM 730 C C . ALA A 1 97 ? 25.880 27.410 -36.742 1.00 34.31 97 ALA A C 1
ATOM 732 O O . ALA A 1 97 ? 25.779 28.438 -37.418 1.00 34.31 97 ALA A O 1
ATOM 733 N N . PRO A 1 98 ? 26.717 27.361 -35.686 1.00 35.75 98 PRO A N 1
ATOM 734 C CA . PRO A 1 98 ? 27.555 28.491 -35.304 1.00 35.75 98 PRO A CA 1
ATOM 735 C C . PRO A 1 98 ? 28.532 28.816 -36.436 1.00 35.75 98 PRO A C 1
ATOM 737 O O . PRO A 1 98 ? 29.246 27.933 -36.912 1.00 35.75 98 PRO A O 1
ATOM 740 N N . ALA A 1 99 ? 28.624 30.087 -36.830 1.00 48.62 99 ALA A N 1
ATOM 741 C CA . ALA A 1 99 ? 29.508 30.565 -37.901 1.00 48.62 99 ALA A CA 1
ATOM 742 C C . ALA A 1 99 ? 30.995 30.159 -37.729 1.00 48.62 99 ALA A C 1
ATOM 744 O O . ALA A 1 99 ? 31.745 30.102 -38.702 1.00 48.62 99 ALA A O 1
ATOM 745 N N . ALA A 1 100 ? 31.414 29.795 -36.511 1.00 44.88 100 ALA A N 1
ATOM 746 C CA . ALA A 1 100 ? 32.743 29.260 -36.207 1.00 44.88 100 ALA A CA 1
ATOM 747 C C . ALA A 1 100 ? 33.055 27.910 -36.899 1.00 44.88 100 ALA A C 1
ATOM 749 O O . ALA A 1 100 ? 34.219 27.585 -37.145 1.00 44.88 100 ALA A O 1
ATOM 750 N N . LEU A 1 101 ? 32.034 27.123 -37.254 1.00 41.59 101 LEU A N 1
ATOM 751 C CA . LEU A 1 101 ? 32.192 25.820 -37.912 1.00 41.59 101 LEU A CA 1
ATOM 752 C C . LEU A 1 101 ? 32.488 25.959 -39.418 1.00 41.59 101 LEU A C 1
ATOM 754 O O . LEU A 1 101 ? 33.310 25.225 -39.960 1.00 41.59 101 LEU A O 1
ATOM 758 N N . ALA A 1 102 ? 31.916 26.967 -40.083 1.00 44.53 102 ALA A N 1
ATOM 759 C CA . ALA A 1 102 ? 32.195 27.253 -41.494 1.00 44.53 102 ALA A CA 1
ATOM 760 C C . ALA A 1 102 ? 33.644 27.734 -41.726 1.00 44.53 102 ALA A C 1
ATOM 762 O O . ALA A 1 102 ? 34.284 27.348 -42.708 1.00 44.53 102 ALA A O 1
ATOM 763 N N . GLY A 1 103 ? 34.192 28.524 -40.794 1.00 43.28 103 GLY A N 1
ATOM 764 C CA . GLY A 1 103 ? 35.577 29.007 -40.863 1.00 43.28 103 GLY A CA 1
ATOM 765 C C . GLY A 1 103 ? 36.623 27.904 -40.659 1.00 43.28 103 GLY A C 1
ATOM 766 O O . GLY A 1 103 ? 37.649 27.889 -41.335 1.00 43.28 103 GLY A O 1
ATOM 767 N N . THR A 1 104 ? 36.347 26.939 -39.777 1.00 49.59 104 THR A N 1
ATOM 768 C CA . THR A 1 104 ? 37.272 25.830 -39.475 1.00 49.59 104 THR A CA 1
ATOM 769 C C . THR A 1 104 ? 37.308 24.769 -40.574 1.00 49.59 104 THR A C 1
ATOM 771 O O . THR A 1 104 ? 38.380 24.249 -40.878 1.00 49.59 104 THR A O 1
ATOM 774 N N . ILE A 1 105 ? 36.175 24.506 -41.233 1.00 46.75 105 ILE A N 1
ATOM 775 C CA . ILE A 1 105 ? 36.110 23.605 -42.395 1.00 46.75 105 ILE A CA 1
ATOM 776 C C . ILE A 1 105 ? 36.809 24.237 -43.606 1.00 46.75 105 ILE A C 1
ATOM 778 O O . ILE A 1 105 ? 37.601 23.570 -44.271 1.00 46.75 105 ILE A O 1
ATOM 782 N N . SER A 1 106 ? 36.602 25.536 -43.846 1.00 40.47 106 SER A N 1
ATOM 783 C CA . SER A 1 106 ? 37.270 26.250 -44.944 1.00 40.47 106 SER A CA 1
ATOM 784 C C . SER A 1 106 ? 38.794 26.259 -44.764 1.00 40.47 106 SER A C 1
ATOM 786 O O . SER A 1 106 ? 39.525 25.929 -45.694 1.00 40.47 106 SER A O 1
ATOM 788 N N . ALA A 1 107 ? 39.291 26.539 -43.553 1.00 45.66 107 ALA A N 1
ATOM 789 C CA . ALA A 1 107 ? 40.726 26.514 -43.257 1.00 45.66 107 ALA A CA 1
ATOM 790 C C . ALA A 1 107 ? 41.352 25.113 -43.413 1.00 45.66 107 ALA A C 1
ATOM 792 O O . ALA A 1 107 ? 42.481 25.000 -43.890 1.00 45.66 107 ALA A O 1
ATOM 793 N N . ALA A 1 108 ? 40.623 24.045 -43.069 1.00 47.91 108 ALA A N 1
ATOM 794 C CA . ALA A 1 108 ? 41.086 22.666 -43.236 1.00 47.91 108 ALA A CA 1
ATOM 795 C C . ALA A 1 108 ? 41.181 22.250 -44.716 1.00 47.91 108 ALA A C 1
ATOM 797 O O . ALA A 1 108 ? 42.154 21.607 -45.113 1.00 47.91 108 ALA A O 1
ATOM 798 N N . VAL A 1 109 ? 40.221 22.668 -45.550 1.00 45.72 109 VAL A N 1
ATOM 799 C CA . VAL A 1 109 ? 40.232 22.400 -47.000 1.00 45.72 109 VAL A CA 1
ATOM 800 C C . VAL A 1 109 ? 41.362 23.174 -47.693 1.00 45.72 109 VAL A C 1
ATOM 802 O O . VAL A 1 109 ? 42.075 22.605 -48.520 1.00 45.72 109 VAL A O 1
ATOM 805 N N . PHE A 1 110 ? 41.607 24.433 -47.306 1.00 40.00 110 PHE A N 1
ATOM 806 C CA . PHE A 1 110 ? 42.737 25.214 -47.828 1.00 40.00 110 PHE A CA 1
ATOM 807 C C . PHE A 1 110 ? 44.103 24.689 -47.352 1.00 40.00 110 PHE A C 1
ATOM 809 O O . PHE A 1 110 ? 45.055 24.687 -48.132 1.00 40.00 110 PHE A O 1
ATOM 816 N N . ALA A 1 111 ? 44.211 24.178 -46.121 1.00 45.84 111 ALA A N 1
ATOM 817 C CA . ALA A 1 111 ? 45.440 23.558 -45.621 1.00 45.84 111 ALA A CA 1
ATOM 818 C C . ALA A 1 111 ? 45.749 22.215 -46.316 1.00 45.84 111 ALA A C 1
ATOM 820 O O . ALA A 1 111 ? 46.907 21.935 -46.626 1.00 45.84 111 ALA A O 1
ATOM 821 N N . GLY A 1 112 ? 44.722 21.413 -46.627 1.00 43.03 112 GLY A N 1
ATOM 822 C CA . GLY A 1 112 ? 44.861 20.182 -47.414 1.00 43.03 112 GLY A CA 1
ATOM 823 C C . GLY A 1 112 ? 45.242 20.441 -48.877 1.00 43.03 112 GLY A C 1
ATOM 824 O O . GLY A 1 112 ? 46.097 19.744 -49.425 1.00 43.03 112 GLY A O 1
ATOM 825 N N . ALA A 1 113 ? 44.685 21.491 -49.490 1.00 41.34 113 ALA A N 1
ATOM 826 C CA . ALA A 1 113 ? 45.050 21.923 -50.841 1.00 41.34 113 ALA A CA 1
ATOM 827 C C . ALA A 1 113 ? 46.484 22.490 -50.913 1.00 41.34 113 ALA A C 1
ATOM 829 O O . ALA A 1 113 ? 47.196 22.236 -51.883 1.00 41.34 113 ALA A O 1
ATOM 830 N N . ALA A 1 114 ? 46.946 23.188 -49.869 1.00 37.69 114 ALA A N 1
ATOM 831 C CA . ALA A 1 114 ? 48.324 23.673 -49.771 1.00 37.69 114 ALA A CA 1
ATOM 832 C C . ALA A 1 114 ? 49.343 22.534 -49.563 1.00 37.69 114 ALA A C 1
ATOM 834 O O . ALA A 1 114 ? 50.438 22.581 -50.120 1.00 37.69 114 ALA A O 1
ATOM 835 N N . ALA A 1 115 ? 48.977 21.478 -48.828 1.00 40.78 115 ALA A N 1
ATOM 836 C CA . ALA A 1 115 ? 49.824 20.296 -48.646 1.00 40.78 115 ALA A CA 1
ATOM 837 C C . ALA A 1 115 ? 49.931 19.438 -49.923 1.00 40.78 115 ALA A C 1
ATOM 839 O O . ALA A 1 115 ? 50.997 18.893 -50.203 1.00 40.78 115 ALA A O 1
ATOM 840 N N . ALA A 1 116 ? 48.872 19.377 -50.740 1.00 41.44 116 ALA A N 1
ATOM 841 C CA . ALA A 1 116 ? 48.909 18.742 -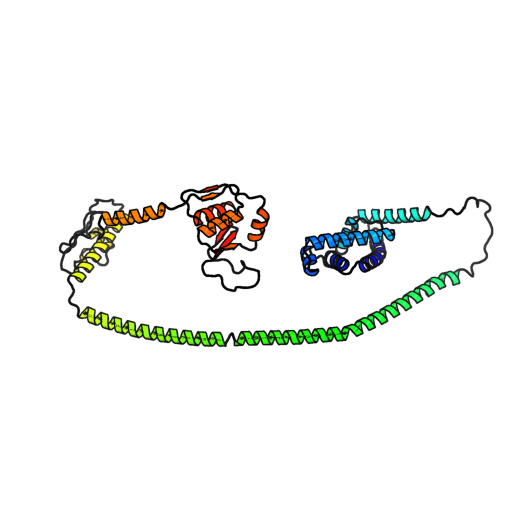52.062 1.00 41.44 116 ALA A CA 1
ATOM 842 C C . ALA A 1 116 ? 49.710 19.557 -53.101 1.00 41.44 116 ALA A C 1
ATOM 844 O O . ALA A 1 116 ? 50.217 18.990 -54.066 1.00 41.44 116 ALA A O 1
ATOM 845 N N . ALA A 1 117 ? 49.880 20.865 -52.883 1.00 40.38 117 ALA A N 1
ATOM 846 C CA . ALA A 1 117 ? 50.719 21.736 -53.709 1.00 40.38 117 ALA A CA 1
ATOM 847 C C . ALA A 1 117 ? 52.205 21.760 -53.282 1.00 40.38 117 ALA A C 1
ATOM 849 O O . ALA A 1 117 ? 53.049 22.241 -54.035 1.00 40.38 117 ALA A O 1
ATOM 850 N N . ALA A 1 118 ? 52.550 21.223 -52.105 1.00 43.97 118 ALA A N 1
ATOM 851 C CA . ALA A 1 118 ? 53.910 21.247 -51.552 1.00 43.97 118 ALA A CA 1
ATOM 852 C C . ALA A 1 118 ? 54.755 19.996 -51.881 1.00 43.97 118 ALA A C 1
ATOM 854 O O . ALA A 1 118 ? 55.881 19.869 -51.402 1.00 43.97 118 ALA A O 1
ATOM 855 N N . GLY A 1 119 ? 54.234 19.069 -52.693 1.00 43.47 119 GLY A N 1
ATOM 856 C CA . GLY A 1 119 ? 54.821 17.743 -52.903 1.00 43.47 119 GLY A CA 1
ATOM 857 C C . GLY A 1 119 ? 54.889 17.281 -54.356 1.00 43.47 119 GLY A C 1
ATOM 858 O O . GLY A 1 119 ? 54.599 16.122 -54.620 1.00 43.47 119 GLY A O 1
ATOM 859 N N . SER A 1 120 ? 55.265 18.142 -55.304 1.00 34.00 120 SER A N 1
ATOM 860 C CA . SER A 1 120 ? 55.743 17.680 -56.617 1.00 34.00 120 SER A CA 1
ATOM 861 C C . SER A 1 120 ? 56.496 18.784 -57.353 1.00 34.00 120 SER A C 1
ATOM 863 O O . SER A 1 120 ? 55.913 19.651 -58.002 1.00 34.00 120 SER A O 1
ATOM 865 N N . SER A 1 121 ? 57.818 18.729 -57.258 1.00 37.34 121 SER A N 1
ATOM 866 C CA . SER A 1 121 ? 58.759 19.477 -58.079 1.00 37.34 121 SER A CA 1
ATOM 867 C C . SER A 1 121 ? 58.705 18.949 -59.517 1.00 37.34 121 SER A C 1
ATOM 869 O O . SER A 1 121 ? 59.308 17.927 -59.829 1.00 37.34 121 SER A O 1
ATOM 871 N N . PHE A 1 122 ? 58.024 19.664 -60.412 1.00 38.41 122 PHE A N 1
ATOM 872 C CA . PHE A 1 122 ? 58.368 19.648 -61.832 1.00 38.41 122 PHE A CA 1
ATOM 873 C C . PHE A 1 122 ? 58.588 21.082 -62.304 1.00 38.41 122 PHE A C 1
ATOM 875 O 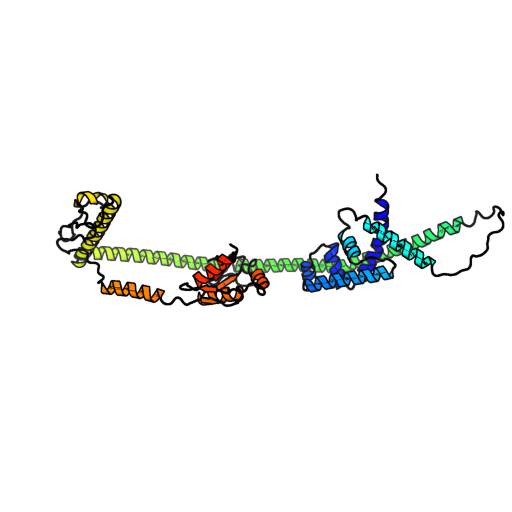O . PHE A 1 122 ? 57.735 21.955 -62.168 1.00 38.41 122 PHE A O 1
ATOM 882 N N . ASN A 1 123 ? 59.801 21.294 -62.804 1.00 43.81 123 ASN A N 1
ATOM 883 C CA . ASN A 1 123 ? 60.327 22.528 -63.361 1.00 43.81 123 ASN A CA 1
ATOM 884 C C . ASN A 1 123 ? 59.347 23.198 -64.330 1.00 43.81 123 ASN A C 1
ATOM 886 O O . ASN A 1 123 ? 59.043 22.654 -65.387 1.00 43.81 123 ASN A O 1
ATOM 890 N N . LEU A 1 124 ? 58.953 24.427 -64.009 1.00 34.91 124 LEU A N 1
ATOM 891 C CA . LEU A 1 124 ? 58.369 25.369 -64.964 1.00 34.91 124 LEU A CA 1
ATOM 892 C C . LEU A 1 124 ? 59.002 26.753 -64.774 1.00 34.91 124 LEU A C 1
ATOM 894 O O . LEU A 1 124 ? 58.341 27.784 -64.723 1.00 34.91 124 LEU A O 1
ATOM 898 N N . LEU A 1 125 ? 60.333 26.763 -64.669 1.00 42.53 125 LEU A N 1
ATOM 899 C CA . LEU A 1 125 ? 61.110 27.915 -65.095 1.00 42.53 125 LEU A CA 1
ATOM 900 C C . LEU A 1 125 ? 61.224 27.841 -66.619 1.00 42.53 125 LEU A C 1
ATOM 902 O O . LEU A 1 125 ? 61.714 26.851 -67.157 1.00 42.53 125 LEU A O 1
ATOM 906 N N . ASN A 1 126 ? 60.823 28.937 -67.263 1.00 41.34 126 ASN A N 1
ATOM 907 C CA . ASN A 1 126 ? 61.069 29.291 -68.660 1.00 41.34 126 ASN A CA 1
ATOM 908 C C . ASN A 1 126 ? 59.979 28.916 -69.683 1.00 41.34 126 ASN A C 1
ATOM 910 O O . ASN A 1 126 ? 60.148 28.012 -70.494 1.00 41.34 126 ASN A O 1
ATOM 914 N N . LEU A 1 127 ? 58.898 29.704 -69.721 1.00 41.88 127 LEU A N 1
ATOM 915 C CA . LEU A 1 127 ? 58.205 29.990 -70.984 1.00 41.88 127 LEU A CA 1
ATOM 916 C C . LEU A 1 127 ? 57.567 31.394 -70.976 1.00 41.88 127 LEU A C 1
ATOM 918 O O . LEU A 1 127 ? 56.370 31.575 -71.167 1.00 41.88 127 LEU A O 1
ATOM 922 N N . MET A 1 128 ? 58.395 32.415 -70.748 1.00 37.56 128 MET A N 1
ATOM 923 C CA . MET A 1 128 ? 58.146 33.759 -71.272 1.00 37.56 128 MET A CA 1
ATOM 924 C C . MET A 1 128 ? 58.894 33.859 -72.600 1.00 37.56 128 MET A C 1
ATOM 926 O O . MET A 1 128 ? 60.105 34.031 -72.574 1.00 37.56 128 MET A O 1
ATOM 930 N N . SER A 1 129 ? 58.208 33.717 -73.739 1.00 35.75 129 SER A N 1
ATOM 931 C CA . SER A 1 129 ? 58.606 34.309 -75.030 1.00 35.75 129 SER A CA 1
ATOM 932 C C . SER A 1 129 ? 57.635 33.889 -76.147 1.00 35.75 129 SER A C 1
ATOM 934 O O . SER A 1 129 ? 57.502 32.709 -76.449 1.00 35.75 129 SER A O 1
ATOM 936 N N . MET A 1 130 ? 57.024 34.891 -76.784 1.00 34.97 130 MET A N 1
ATOM 937 C CA . MET A 1 130 ? 56.306 34.882 -78.072 1.00 34.97 130 MET A CA 1
ATOM 938 C C . MET A 1 130 ? 54.835 34.439 -78.124 1.00 34.97 130 MET A C 1
ATOM 940 O O . MET A 1 130 ? 54.444 33.335 -78.487 1.00 34.97 130 MET A O 1
ATOM 944 N N . THR A 1 131 ? 54.011 35.459 -77.901 1.00 45.25 131 THR A N 1
ATOM 945 C CA . THR A 1 131 ? 52.724 35.752 -78.530 1.00 45.25 131 THR A CA 1
ATOM 946 C C . THR A 1 131 ? 52.689 35.430 -80.036 1.00 45.25 131 THR A C 1
ATOM 948 O O . THR A 1 131 ? 53.598 35.812 -80.770 1.00 45.25 131 THR A O 1
ATOM 951 N N . LYS A 1 132 ? 51.529 34.915 -80.485 1.00 36.12 132 LYS A N 1
ATOM 952 C CA . LYS A 1 132 ? 51.022 34.780 -81.873 1.00 36.12 132 LYS A CA 1
ATOM 953 C C . LYS A 1 132 ? 51.296 33.437 -82.576 1.00 36.12 132 LYS A C 1
ATOM 955 O O . LYS A 1 132 ? 52.211 33.335 -83.380 1.00 36.12 132 LYS A O 1
ATOM 960 N N . PHE A 1 133 ? 50.356 32.492 -82.464 1.00 37.50 133 PHE A N 1
ATOM 961 C CA . PHE A 1 133 ? 49.900 31.753 -83.649 1.00 37.50 133 PHE A CA 1
ATOM 962 C C . PHE A 1 133 ? 48.421 31.359 -83.535 1.00 37.50 133 PHE A C 1
ATOM 964 O O . PHE A 1 133 ? 47.918 31.027 -82.467 1.00 37.50 133 PHE A O 1
ATOM 971 N N . LYS A 1 134 ? 47.716 31.546 -84.648 1.00 29.55 134 LYS A N 1
ATOM 972 C CA . LYS A 1 134 ? 46.263 31.635 -84.794 1.00 29.55 134 LYS A CA 1
ATOM 973 C C . LYS A 1 134 ? 45.577 30.266 -84.849 1.00 29.55 134 LYS A C 1
ATOM 975 O O . LYS A 1 134 ? 46.161 29.297 -85.310 1.00 29.55 134 LYS A O 1
ATOM 980 N N . ALA A 1 135 ? 44.302 30.289 -84.451 1.00 41.97 135 ALA A N 1
ATOM 981 C CA . ALA A 1 135 ? 43.152 29.577 -85.013 1.00 41.97 135 ALA A CA 1
ATOM 982 C C . ALA A 1 135 ? 43.427 28.341 -85.890 1.00 41.97 135 ALA A C 1
ATOM 984 O O . ALA A 1 135 ? 43.852 28.460 -87.037 1.00 41.97 135 ALA A O 1
ATOM 985 N N . GLY A 1 136 ? 43.009 27.180 -85.390 1.00 40.66 136 GLY A N 1
ATOM 986 C CA . GLY A 1 136 ? 42.792 25.996 -86.214 1.00 40.66 136 GLY A CA 1
ATOM 987 C C . GLY A 1 136 ? 42.824 24.719 -85.394 1.00 40.66 136 GLY A C 1
ATOM 988 O O . GLY A 1 136 ? 43.868 24.090 -85.364 1.00 40.66 136 GLY A O 1
ATOM 989 N N . LEU A 1 137 ? 41.716 24.387 -84.709 1.00 41.47 137 LEU A N 1
ATOM 990 C CA . LEU A 1 137 ? 41.303 23.027 -84.281 1.00 41.47 137 LEU A CA 1
ATOM 991 C C . LEU A 1 137 ? 40.065 23.095 -83.351 1.00 41.47 137 LEU A C 1
ATOM 993 O O . LEU A 1 137 ? 40.073 22.620 -82.220 1.00 41.47 137 LEU A O 1
ATOM 997 N N . LEU A 1 138 ? 38.967 23.697 -83.824 1.00 44.47 138 LEU A N 1
ATOM 998 C CA . LEU A 1 138 ? 37.679 23.742 -83.102 1.00 44.47 138 LEU A CA 1
ATOM 999 C C . LEU A 1 138 ? 36.706 22.609 -83.494 1.00 44.47 138 LEU A C 1
ATOM 1001 O O . LEU A 1 138 ? 35.500 22.743 -83.330 1.00 44.47 138 LEU A O 1
ATOM 1005 N N . SER A 1 139 ? 37.199 21.464 -83.976 1.00 43.03 139 SER A N 1
ATOM 1006 C CA . SER A 1 139 ? 36.332 20.347 -84.394 1.00 43.03 139 SER A CA 1
ATOM 1007 C C . SER A 1 139 ? 36.840 18.961 -83.979 1.00 43.03 139 SER A C 1
ATOM 1009 O O . SER A 1 139 ? 36.658 17.994 -84.709 1.00 43.03 139 SER A O 1
ATOM 1011 N N . ALA A 1 140 ? 37.484 18.850 -82.813 1.00 45.75 140 ALA A N 1
ATOM 1012 C CA . ALA A 1 140 ? 37.796 17.548 -82.196 1.00 45.75 140 ALA A CA 1
ATOM 1013 C C . ALA A 1 140 ? 37.650 17.517 -80.659 1.00 45.75 140 ALA A C 1
ATOM 1015 O O . ALA A 1 140 ? 37.561 16.442 -80.074 1.00 45.75 140 ALA A O 1
ATOM 1016 N N . ALA A 1 141 ? 37.552 18.671 -79.987 1.00 46.75 141 ALA A N 1
ATOM 1017 C CA . ALA A 1 141 ? 37.452 18.724 -78.523 1.00 46.75 141 ALA A CA 1
ATOM 1018 C C . ALA A 1 141 ? 36.017 18.563 -77.972 1.00 46.75 141 ALA A C 1
ATOM 1020 O O . ALA A 1 141 ? 35.848 18.187 -76.814 1.00 46.75 141 ALA A O 1
ATOM 1021 N N . VAL A 1 142 ? 34.972 18.787 -78.781 1.00 47.78 142 VAL A N 1
ATOM 1022 C CA . VAL A 1 142 ? 33.572 18.724 -78.303 1.00 47.78 142 VAL A CA 1
ATOM 1023 C C . VAL A 1 142 ? 33.060 17.280 -78.171 1.00 47.78 142 VAL A C 1
ATOM 1025 O O . VAL A 1 142 ? 32.247 16.997 -77.297 1.00 47.78 142 VAL A O 1
ATOM 1028 N N . VAL A 1 143 ? 33.587 16.330 -78.952 1.00 48.81 143 VAL A N 1
ATOM 1029 C CA . VAL A 1 143 ? 33.149 14.919 -78.879 1.00 48.81 143 VAL A CA 1
ATOM 1030 C C . VAL A 1 143 ? 33.832 14.155 -77.733 1.00 48.81 143 VAL A C 1
ATOM 1032 O O . VAL A 1 143 ? 33.232 13.251 -77.158 1.00 48.81 143 VAL A O 1
ATOM 1035 N N . VAL A 1 144 ? 35.036 14.557 -77.307 1.00 49.16 144 VAL A N 1
ATOM 1036 C CA . VAL A 1 144 ? 35.725 13.928 -76.160 1.00 49.16 144 VAL A CA 1
ATOM 1037 C C . VAL A 1 144 ? 35.280 14.531 -74.814 1.00 49.16 144 VAL A C 1
ATOM 1039 O O . VAL A 1 144 ? 35.238 13.818 -73.813 1.00 49.16 144 VAL A O 1
ATOM 1042 N N . GLY A 1 145 ? 34.863 15.805 -74.784 1.00 46.56 145 GLY A N 1
ATOM 1043 C CA . GLY A 1 145 ? 34.395 16.481 -73.564 1.00 46.56 145 GLY A CA 1
ATOM 1044 C C . GLY A 1 145 ? 32.980 16.105 -73.094 1.00 46.56 145 GLY A C 1
ATOM 1045 O O . GLY A 1 145 ? 32.707 16.170 -71.900 1.00 46.56 145 GLY A O 1
ATOM 1046 N N . ALA A 1 146 ? 32.088 15.675 -73.996 1.00 44.66 146 ALA A N 1
ATOM 1047 C CA . ALA A 1 146 ? 30.715 15.278 -73.644 1.00 44.66 146 ALA A CA 1
ATOM 1048 C C . ALA A 1 146 ? 30.534 13.756 -73.446 1.00 44.66 146 ALA A C 1
ATOM 1050 O O . ALA A 1 146 ? 29.595 13.328 -72.779 1.00 44.66 146 ALA A O 1
ATOM 1051 N N . GLY A 1 147 ? 31.431 12.923 -73.988 1.00 42.97 147 GLY A N 1
ATOM 1052 C CA . GLY A 1 147 ? 31.308 11.460 -73.918 1.00 42.97 147 GLY A CA 1
ATOM 1053 C C . GLY A 1 147 ? 31.711 10.849 -72.570 1.00 42.97 147 GLY A C 1
ATOM 1054 O O . GLY A 1 147 ? 31.072 9.910 -72.096 1.00 42.97 147 GLY A O 1
ATOM 1055 N N . THR A 1 148 ? 32.743 11.387 -71.914 1.00 49.34 148 THR A N 1
ATOM 1056 C CA . THR A 1 148 ? 33.232 10.878 -70.622 1.00 49.34 148 THR A CA 1
ATOM 1057 C C . THR A 1 148 ? 32.248 11.070 -69.457 1.00 49.34 148 THR A C 1
ATOM 1059 O O . THR A 1 148 ? 32.072 10.095 -68.719 1.00 49.34 148 THR A O 1
ATOM 1062 N N . PRO A 1 149 ? 31.525 12.204 -69.289 1.00 55.50 149 PRO A N 1
ATOM 1063 C CA . PRO A 1 149 ? 30.509 12.302 -68.242 1.00 55.50 149 PRO A CA 1
ATOM 1064 C C . PRO A 1 149 ? 29.315 11.381 -68.510 1.00 55.50 149 PRO A C 1
ATOM 1066 O O . PRO A 1 149 ? 28.849 10.736 -67.579 1.00 55.50 149 PRO A O 1
ATOM 1069 N N . VAL A 1 150 ? 28.878 11.212 -69.765 1.00 60.28 150 VAL A N 1
ATOM 1070 C CA . VAL A 1 150 ? 27.742 10.331 -70.102 1.00 60.28 150 VAL A CA 1
ATOM 1071 C C . VAL A 1 150 ? 28.074 8.859 -69.841 1.00 60.28 150 VAL A C 1
ATOM 1073 O O . VAL A 1 150 ? 27.267 8.148 -69.250 1.00 60.28 150 VAL A O 1
ATOM 1076 N N . VAL A 1 151 ? 29.280 8.391 -70.187 1.00 63.19 151 VAL A N 1
ATOM 1077 C CA . VAL A 1 151 ? 29.689 6.996 -69.933 1.00 63.19 151 VAL A CA 1
ATOM 1078 C C . VAL A 1 151 ? 29.901 6.725 -68.437 1.00 63.19 151 VAL A C 1
ATOM 1080 O O . VAL A 1 151 ? 29.521 5.658 -67.951 1.00 63.19 151 VAL A O 1
ATOM 1083 N N . VAL A 1 152 ? 30.461 7.675 -67.677 1.00 69.62 152 VAL A N 1
ATOM 1084 C CA . VAL A 1 152 ? 30.611 7.540 -66.213 1.00 69.62 152 VAL A CA 1
ATOM 1085 C C . VAL A 1 152 ? 29.247 7.595 -65.512 1.00 69.62 152 VAL A C 1
ATOM 1087 O O . VAL A 1 152 ? 28.986 6.783 -64.624 1.00 69.62 152 VAL A O 1
ATOM 1090 N N . GLN A 1 153 ? 28.341 8.464 -65.964 1.00 71.69 153 GLN A N 1
ATOM 1091 C CA . GLN A 1 153 ? 26.973 8.576 -65.451 1.00 71.69 153 GLN A CA 1
ATOM 1092 C C . GLN A 1 153 ? 26.110 7.359 -65.814 1.00 71.69 153 GLN A C 1
ATOM 1094 O O . GLN A 1 153 ? 25.248 6.940 -65.045 1.00 71.69 153 GLN A O 1
ATOM 1099 N N . GLN A 1 154 ? 26.365 6.722 -66.954 1.00 74.81 154 GLN A N 1
ATOM 1100 C CA . GLN A 1 154 ? 25.660 5.502 -67.336 1.00 74.81 154 GLN A CA 1
ATOM 1101 C C . GLN A 1 154 ? 26.135 4.288 -66.529 1.00 74.81 154 GLN A C 1
ATOM 1103 O O . GLN A 1 154 ? 25.311 3.448 -66.166 1.00 74.81 154 GLN A O 1
ATOM 1108 N N . ARG A 1 155 ? 27.428 4.233 -66.168 1.00 79.88 155 ARG A N 1
ATOM 1109 C CA . ARG A 1 155 ? 27.976 3.220 -65.247 1.00 79.88 155 ARG A CA 1
ATOM 1110 C C . ARG A 1 155 ? 27.448 3.380 -63.823 1.00 79.88 155 ARG A C 1
ATOM 1112 O O . ARG A 1 155 ? 27.162 2.375 -63.172 1.00 79.88 155 ARG A O 1
ATOM 1119 N N . SER A 1 156 ? 27.293 4.614 -63.337 1.00 80.12 156 SER A N 1
ATOM 1120 C CA . SER A 1 156 ? 26.686 4.848 -62.023 1.00 80.12 156 SER A CA 1
ATOM 1121 C C . SER A 1 156 ? 25.208 4.460 -62.028 1.00 80.12 156 SER A C 1
ATOM 1123 O O . SER A 1 156 ? 24.779 3.727 -61.145 1.00 80.12 156 SER A O 1
ATOM 1125 N N . LEU A 1 157 ? 24.447 4.820 -63.066 1.00 82.19 157 LEU A N 1
ATOM 1126 C CA . LEU A 1 157 ? 23.045 4.415 -63.195 1.00 82.19 157 LEU A CA 1
ATOM 1127 C C . LEU A 1 157 ? 22.864 2.896 -63.314 1.00 82.19 157 LEU A C 1
ATOM 1129 O O . LEU A 1 157 ? 21.921 2.358 -62.739 1.00 82.19 157 LEU A O 1
ATOM 1133 N N . SER A 1 158 ? 23.735 2.179 -64.034 1.00 84.69 158 SER A N 1
ATOM 1134 C CA . SER A 1 158 ? 23.672 0.711 -64.073 1.00 84.69 158 SER A CA 1
ATOM 1135 C C . SER A 1 158 ? 24.006 0.092 -62.719 1.00 84.69 158 SER A C 1
ATOM 1137 O O . SER A 1 158 ? 23.337 -0.849 -62.304 1.00 84.69 158 SER A O 1
ATOM 1139 N N . ARG A 1 159 ? 24.991 0.652 -62.006 1.00 88.81 159 ARG A N 1
ATOM 1140 C CA . ARG A 1 159 ? 25.375 0.196 -60.668 1.00 88.81 159 ARG A CA 1
ATOM 1141 C C . ARG A 1 159 ? 24.256 0.422 -59.651 1.00 88.81 159 ARG A C 1
ATOM 1143 O O . ARG A 1 159 ? 23.878 -0.519 -58.970 1.00 88.81 159 ARG A O 1
ATOM 1150 N N . LEU A 1 160 ? 23.658 1.613 -59.622 1.00 85.69 160 LEU A N 1
ATOM 1151 C CA . LEU A 1 160 ? 22.532 1.921 -58.735 1.00 85.69 160 LEU A CA 1
ATOM 1152 C C . LEU A 1 160 ? 21.304 1.053 -59.037 1.00 85.69 160 LEU A C 1
ATOM 1154 O O . LEU A 1 160 ? 20.558 0.706 -58.123 1.00 85.69 160 LEU A O 1
ATOM 1158 N N . ARG A 1 161 ? 21.068 0.704 -60.309 1.00 89.19 161 ARG A N 1
ATOM 1159 C CA . ARG A 1 161 ? 19.986 -0.220 -60.687 1.00 89.19 161 ARG A CA 1
ATOM 1160 C C . ARG A 1 161 ? 20.262 -1.644 -60.210 1.00 89.19 161 ARG A C 1
ATOM 1162 O O . ARG A 1 161 ? 19.333 -2.270 -59.712 1.00 89.19 161 ARG A O 1
ATOM 1169 N N . ALA A 1 162 ? 21.502 -2.121 -60.323 1.00 91.19 162 ALA A N 1
ATOM 1170 C CA . ALA A 1 162 ? 21.905 -3.428 -59.806 1.00 91.19 162 ALA A CA 1
ATOM 1171 C C . ALA A 1 162 ? 21.799 -3.482 -58.271 1.00 91.19 162 ALA A C 1
ATOM 1173 O O . ALA A 1 162 ? 21.171 -4.389 -57.739 1.00 91.19 162 ALA A O 1
ATOM 1174 N N . GLU A 1 163 ? 22.293 -2.457 -57.570 1.00 91.06 163 GLU A N 1
ATOM 1175 C CA . GLU A 1 163 ? 22.175 -2.338 -56.109 1.00 91.06 163 GLU A CA 1
ATOM 1176 C C . GLU A 1 163 ? 20.701 -2.252 -55.664 1.00 91.06 163 GLU A C 1
ATOM 1178 O O . GLU A 1 163 ? 20.314 -2.868 -54.677 1.00 91.06 163 GLU A O 1
ATOM 1183 N N . ASN A 1 164 ? 19.829 -1.566 -56.417 1.00 89.06 164 ASN A N 1
ATOM 1184 C CA . ASN A 1 164 ? 18.386 -1.562 -56.138 1.00 89.06 164 ASN A CA 1
ATOM 1185 C C . ASN A 1 164 ? 17.730 -2.932 -56.343 1.00 89.06 164 ASN A C 1
ATOM 1187 O O . ASN A 1 164 ? 16.792 -3.264 -55.622 1.00 89.06 164 ASN A O 1
ATOM 1191 N N . GLN A 1 165 ? 18.162 -3.704 -57.342 1.00 93.38 165 GLN A N 1
ATOM 1192 C CA . GLN A 1 165 ? 17.651 -5.057 -57.562 1.00 93.38 165 GLN A CA 1
ATOM 1193 C C . GLN A 1 165 ? 18.097 -5.990 -56.438 1.00 93.38 165 GLN A C 1
ATOM 1195 O O . GLN A 1 165 ? 17.256 -6.676 -55.868 1.00 93.38 165 GLN A O 1
ATOM 1200 N N . GLU A 1 166 ? 19.369 -5.932 -56.047 1.00 94.75 166 GLU A N 1
ATOM 1201 C CA . GLU A 1 166 ? 19.900 -6.711 -54.929 1.00 94.75 166 GLU A CA 1
ATOM 1202 C C . GLU A 1 166 ? 19.216 -6.346 -53.607 1.00 94.75 166 GLU A C 1
ATOM 1204 O O . GLU A 1 166 ? 18.794 -7.230 -52.866 1.00 94.75 166 GLU A O 1
ATOM 1209 N N . LEU A 1 167 ? 19.004 -5.053 -53.341 1.00 91.81 167 LEU A N 1
ATOM 1210 C CA . LEU A 1 167 ? 18.241 -4.610 -52.175 1.00 91.81 167 LEU A CA 1
ATOM 1211 C C . LEU A 1 167 ? 16.809 -5.145 -52.209 1.00 91.81 167 LEU A C 1
ATOM 1213 O O . LEU A 1 167 ? 16.310 -5.609 -51.190 1.00 91.81 167 LEU A O 1
ATOM 1217 N N . ARG A 1 168 ? 16.137 -5.127 -53.366 1.00 89.81 168 ARG A N 1
ATOM 1218 C CA . ARG A 1 168 ? 14.784 -5.693 -53.501 1.00 89.81 168 ARG A CA 1
ATOM 1219 C C . ARG A 1 168 ? 14.764 -7.199 -53.263 1.00 89.81 168 ARG A C 1
ATOM 1221 O O . ARG A 1 168 ? 13.854 -7.678 -52.595 1.00 89.81 168 ARG A O 1
ATOM 1228 N N . GLU A 1 169 ? 15.762 -7.930 -53.749 1.00 92.00 169 GLU A N 1
ATOM 1229 C CA . GLU A 1 169 ? 15.909 -9.357 -53.456 1.00 92.00 169 GLU A CA 1
ATOM 1230 C C . GLU A 1 169 ? 16.183 -9.606 -51.971 1.00 92.00 169 GLU A C 1
ATOM 1232 O O . GLU A 1 169 ? 15.638 -10.541 -51.386 1.00 92.00 169 GLU A O 1
ATOM 1237 N N . GLN A 1 170 ? 17.001 -8.764 -51.338 1.00 92.69 170 GLN A N 1
ATOM 1238 C CA . GLN A 1 170 ? 17.274 -8.837 -49.907 1.00 92.69 170 GLN A CA 1
ATOM 1239 C C . GLN A 1 170 ? 16.000 -8.593 -49.090 1.00 92.69 170 GLN A C 1
ATOM 1241 O O . GLN A 1 170 ? 15.733 -9.335 -48.145 1.00 92.69 170 GLN A O 1
ATOM 1246 N N . TRP A 1 171 ? 15.183 -7.615 -49.489 1.00 82.06 171 TRP A N 1
ATOM 1247 C CA . TRP A 1 171 ? 13.868 -7.364 -48.900 1.00 82.06 171 TRP A CA 1
ATOM 1248 C C . TRP A 1 171 ? 12.929 -8.563 -49.071 1.00 82.06 171 TRP A C 1
ATOM 1250 O O . TRP A 1 171 ? 12.342 -9.012 -48.093 1.00 82.06 171 TRP A O 1
ATOM 1260 N N . GLN A 1 172 ? 12.860 -9.157 -50.265 1.00 90.75 172 GLN A N 1
ATOM 1261 C CA . GLN A 1 172 ? 12.043 -10.355 -50.503 1.00 90.75 172 GLN A CA 1
ATOM 1262 C C . GLN A 1 172 ? 12.497 -11.566 -49.676 1.00 90.75 172 GLN A C 1
ATOM 1264 O O . GLN A 1 172 ? 11.662 -12.346 -49.227 1.00 90.75 172 GLN A O 1
ATOM 1269 N N . ARG A 1 173 ? 13.805 -11.722 -49.426 1.00 89.81 173 ARG A N 1
ATOM 1270 C CA . ARG A 1 173 ? 14.323 -12.795 -48.557 1.00 89.81 173 ARG A CA 1
ATOM 1271 C C . ARG A 1 173 ? 13.977 -12.602 -47.082 1.00 89.81 173 ARG A C 1
ATOM 1273 O O . ARG A 1 173 ? 13.947 -13.587 -46.350 1.00 89.81 173 ARG A O 1
ATOM 1280 N N . LEU A 1 174 ? 13.749 -11.367 -46.636 1.00 92.38 174 LEU A N 1
ATOM 1281 C CA . LEU A 1 174 ? 13.413 -11.045 -45.245 1.00 92.38 174 LEU A CA 1
ATOM 1282 C C . LEU A 1 174 ? 11.911 -11.161 -44.952 1.00 92.38 174 LEU A C 1
ATOM 1284 O O . LEU A 1 174 ? 11.542 -11.402 -43.803 1.00 92.38 174 LEU A O 1
ATOM 1288 N N . GLU A 1 175 ? 11.060 -11.046 -45.970 1.00 89.69 175 GLU A N 1
ATOM 1289 C CA . GLU A 1 175 ? 9.605 -11.147 -45.832 1.00 89.69 175 GLU A CA 1
ATOM 1290 C C . GLU A 1 175 ? 9.116 -12.444 -45.154 1.00 89.69 175 GLU A C 1
ATOM 1292 O O . GLU A 1 175 ? 8.365 -12.334 -44.185 1.00 89.69 175 GLU A O 1
ATOM 1297 N N . PRO A 1 176 ? 9.586 -13.661 -45.512 1.00 91.50 176 PRO A N 1
ATOM 1298 C CA . PRO A 1 176 ? 9.124 -14.880 -44.839 1.00 91.50 176 PRO A CA 1
ATOM 1299 C C . PRO A 1 176 ? 9.510 -14.927 -43.353 1.00 91.50 176 PRO A C 1
ATOM 1301 O O . PRO A 1 176 ? 8.773 -15.468 -42.531 1.00 91.50 176 PRO A O 1
ATOM 1304 N N . PHE A 1 177 ? 10.646 -14.331 -42.971 1.00 90.81 177 PHE A N 1
ATOM 1305 C CA . PHE A 1 177 ? 11.026 -14.217 -41.559 1.00 90.81 177 PHE A CA 1
ATOM 1306 C C . PHE A 1 177 ? 10.143 -13.215 -40.817 1.00 90.81 177 PHE A C 1
ATOM 1308 O O . PHE A 1 177 ? 9.804 -13.429 -39.653 1.00 90.81 177 PHE A O 1
ATOM 1315 N N . ARG A 1 178 ? 9.753 -12.124 -41.482 1.00 87.81 178 ARG A N 1
ATOM 1316 C CA . ARG A 1 178 ? 8.822 -11.141 -40.929 1.00 87.81 178 ARG A CA 1
ATOM 1317 C C . ARG A 1 178 ? 7.443 -11.758 -40.704 1.00 87.81 178 ARG A C 1
ATOM 1319 O O . ARG A 1 178 ? 6.888 -11.577 -39.623 1.00 87.81 178 ARG A O 1
ATOM 1326 N N . GLU A 1 179 ? 6.933 -12.510 -41.675 1.00 91.12 179 GLU A N 1
ATOM 1327 C CA . GLU A 1 179 ? 5.675 -13.255 -41.554 1.00 91.12 179 GLU A CA 1
ATOM 1328 C C . GLU A 1 179 ? 5.746 -14.292 -40.425 1.00 91.12 179 GLU A C 1
ATOM 1330 O O . GLU A 1 179 ? 4.850 -14.344 -39.585 1.00 91.12 179 GLU A O 1
ATOM 1335 N N . GLY A 1 180 ? 6.841 -15.055 -40.329 1.00 92.31 180 GLY A N 1
ATOM 1336 C CA . GLY A 1 180 ? 7.050 -16.005 -39.233 1.00 92.31 180 GLY A CA 1
ATOM 1337 C C . GLY A 1 180 ? 7.069 -15.336 -37.854 1.00 92.31 180 GLY A C 1
ATOM 1338 O O . GLY A 1 180 ? 6.443 -15.822 -36.913 1.00 92.31 180 GLY A O 1
ATOM 1339 N N . ASN A 1 181 ? 7.715 -14.174 -37.732 1.00 90.75 181 ASN A N 1
ATOM 1340 C CA . ASN A 1 181 ? 7.714 -13.400 -36.489 1.00 90.75 181 ASN A CA 1
ATOM 1341 C C . ASN A 1 181 ? 6.322 -12.846 -36.146 1.00 90.75 181 ASN A C 1
ATOM 1343 O O . ASN A 1 181 ? 5.958 -12.804 -34.973 1.00 90.75 181 ASN A O 1
ATOM 1347 N N . GLN A 1 182 ? 5.528 -12.447 -37.144 1.00 90.19 182 GLN A N 1
ATOM 1348 C CA . GLN A 1 182 ? 4.138 -12.033 -36.929 1.00 90.19 182 GLN A CA 1
ATOM 1349 C C . GLN A 1 182 ? 3.265 -13.202 -36.464 1.00 90.19 182 GLN A C 1
ATOM 1351 O O . GLN A 1 182 ? 2.487 -13.038 -35.529 1.00 90.19 182 GLN A O 1
ATOM 1356 N N . GLN A 1 183 ? 3.424 -14.387 -37.057 1.00 93.12 183 GLN A N 1
ATOM 1357 C CA . GLN A 1 183 ? 2.719 -15.595 -36.618 1.00 93.12 183 GLN A CA 1
ATOM 1358 C C . GLN A 1 183 ? 3.082 -15.966 -35.178 1.00 93.12 183 GLN A C 1
ATOM 1360 O O . GLN A 1 183 ? 2.201 -16.299 -34.388 1.00 93.12 183 GLN A O 1
ATOM 1365 N N . LEU A 1 184 ? 4.360 -15.849 -34.808 1.00 93.12 184 LEU A N 1
ATOM 1366 C CA . LEU A 1 184 ? 4.795 -16.082 -33.434 1.00 93.12 184 LEU A CA 1
ATOM 1367 C C . LEU A 1 184 ? 4.181 -15.066 -32.461 1.00 93.12 184 LEU A C 1
ATOM 1369 O O . LEU A 1 184 ? 3.760 -15.458 -31.379 1.00 93.12 184 LEU A O 1
ATOM 1373 N N . ALA A 1 185 ? 4.077 -13.792 -32.853 1.00 90.62 185 ALA A N 1
ATOM 1374 C CA . ALA A 1 185 ? 3.431 -12.764 -32.040 1.00 90.62 185 ALA A CA 1
ATOM 1375 C C . ALA A 1 185 ? 1.932 -13.044 -31.823 1.00 90.62 185 ALA A C 1
ATOM 1377 O O . ALA A 1 185 ? 1.426 -12.826 -30.725 1.00 90.62 185 ALA A O 1
ATOM 1378 N N . VAL A 1 186 ? 1.231 -13.571 -32.836 1.00 92.81 186 VAL A N 1
ATOM 1379 C CA . VAL A 1 186 ? -0.170 -14.011 -32.696 1.00 92.81 186 VAL A CA 1
ATOM 1380 C C . VAL A 1 186 ? -0.274 -15.182 -31.716 1.00 92.81 186 VAL A C 1
ATOM 1382 O O . VAL A 1 186 ? -1.067 -15.122 -30.784 1.00 92.81 186 VAL A O 1
ATOM 1385 N N . LEU A 1 187 ? 0.581 -16.201 -31.849 1.00 92.94 187 LEU A N 1
ATOM 1386 C CA . LEU A 1 187 ? 0.590 -17.343 -30.923 1.00 92.94 187 LEU A CA 1
ATOM 1387 C C . LEU A 1 187 ? 0.948 -16.943 -29.482 1.00 92.94 187 LEU A C 1
ATOM 1389 O O . LEU A 1 187 ? 0.444 -17.542 -28.534 1.00 92.94 187 LEU A O 1
ATOM 1393 N N . GLN A 1 188 ? 1.818 -15.945 -29.305 1.00 92.56 188 GLN A N 1
ATOM 1394 C CA . GLN A 1 188 ? 2.127 -15.380 -27.990 1.00 92.56 188 GLN A CA 1
ATOM 1395 C C . GLN A 1 188 ? 0.912 -14.668 -27.388 1.00 92.56 188 GLN A C 1
ATOM 1397 O O . GLN A 1 188 ? 0.608 -14.895 -26.221 1.00 92.56 188 GLN A O 1
ATOM 1402 N N . ALA A 1 189 ? 0.178 -13.886 -28.185 1.00 92.06 189 ALA A N 1
ATOM 1403 C CA . ALA A 1 189 ? -1.053 -13.243 -27.730 1.00 92.06 189 ALA A CA 1
ATOM 1404 C C . ALA A 1 189 ? -2.118 -14.271 -27.299 1.00 92.06 189 ALA A C 1
ATOM 1406 O O . ALA A 1 189 ? -2.726 -14.107 -26.242 1.00 92.06 189 ALA A O 1
ATOM 1407 N N . ASP A 1 190 ? -2.282 -15.363 -28.052 1.00 94.19 190 ASP A N 1
ATOM 1408 C CA . ASP A 1 190 ? -3.199 -16.455 -27.693 1.00 94.19 190 ASP A CA 1
ATOM 1409 C C . ASP A 1 190 ? -2.779 -17.152 -26.381 1.00 94.19 190 ASP A C 1
ATOM 1411 O O . ASP A 1 190 ? -3.618 -17.530 -25.557 1.00 94.19 190 ASP A O 1
ATOM 1415 N N . ALA A 1 191 ? -1.470 -17.327 -26.159 1.00 93.75 191 ALA A N 1
ATOM 1416 C CA . ALA A 1 191 ? -0.941 -17.908 -24.925 1.00 93.75 191 ALA A CA 1
ATOM 1417 C C . ALA A 1 191 ? -1.181 -16.997 -23.710 1.00 93.75 191 ALA A C 1
ATOM 1419 O O . ALA A 1 191 ? -1.602 -17.483 -22.654 1.00 93.75 191 ALA A O 1
ATOM 1420 N N . ASP A 1 192 ? -0.975 -15.689 -23.875 1.00 93.88 192 ASP A N 1
ATOM 1421 C CA . ASP A 1 192 ? -1.251 -14.681 -22.850 1.00 93.88 192 ASP A CA 1
ATOM 1422 C C . ASP A 1 192 ? -2.751 -14.629 -22.513 1.00 93.88 192 ASP A C 1
ATOM 1424 O O . ASP A 1 192 ? -3.132 -14.545 -21.339 1.00 93.88 192 ASP A O 1
ATOM 1428 N N . GLU A 1 193 ? -3.625 -14.747 -23.520 1.00 95.81 193 GLU A N 1
ATOM 1429 C CA . GLU A 1 193 ? -5.075 -14.830 -23.325 1.00 95.81 193 GLU A CA 1
ATOM 1430 C C . GLU A 1 193 ? -5.469 -16.095 -22.551 1.00 95.81 193 GLU A C 1
ATOM 1432 O O . GLU A 1 193 ? -6.254 -16.027 -21.600 1.00 95.81 193 GLU A O 1
ATOM 1437 N N . LEU A 1 194 ? -4.872 -17.246 -22.873 1.00 95.94 194 LEU A N 1
ATOM 1438 C CA . LEU A 1 194 ? -5.119 -18.487 -22.142 1.00 95.94 194 LEU A CA 1
ATOM 1439 C C . LEU A 1 194 ? -4.658 -18.394 -20.679 1.00 95.94 194 LEU A C 1
ATOM 1441 O O . LEU A 1 194 ? -5.343 -18.892 -19.780 1.00 95.94 194 LEU A O 1
ATOM 1445 N N . GLU A 1 195 ? -3.511 -17.766 -20.413 1.00 95.56 195 GLU A N 1
ATOM 1446 C CA . GLU A 1 195 ? -3.036 -17.542 -19.047 1.00 95.56 195 GLU A CA 1
ATOM 1447 C C . GLU A 1 195 ? -3.966 -16.597 -18.279 1.00 95.56 195 GLU A C 1
ATOM 1449 O O . GLU A 1 195 ? -4.306 -16.866 -17.120 1.00 95.56 195 GLU A O 1
ATOM 1454 N N . ARG A 1 196 ? -4.440 -15.529 -18.929 1.00 96.38 196 ARG A N 1
ATOM 1455 C CA . ARG A 1 196 ? -5.428 -14.616 -18.353 1.00 96.38 196 ARG A CA 1
ATOM 1456 C C . ARG A 1 196 ? -6.724 -15.344 -17.998 1.00 96.38 196 ARG A C 1
ATOM 1458 O O . ARG A 1 196 ? -7.179 -15.229 -16.862 1.00 96.38 196 ARG A O 1
ATOM 1465 N N . LEU A 1 197 ? -7.272 -16.148 -18.908 1.00 96.31 197 LEU A N 1
ATOM 1466 C CA . LEU A 1 197 ? -8.482 -16.936 -18.651 1.00 96.31 197 LEU A CA 1
ATOM 1467 C C . LEU A 1 197 ? -8.281 -17.934 -17.502 1.00 96.31 197 LEU A C 1
ATOM 1469 O O . LEU A 1 197 ? -9.159 -18.095 -16.655 1.00 96.31 197 LEU A O 1
ATOM 1473 N N . ARG A 1 198 ? -7.109 -18.577 -17.408 1.00 96.56 198 ARG A N 1
ATOM 1474 C CA . ARG A 1 198 ? -6.774 -19.457 -16.273 1.00 96.56 198 ARG A CA 1
ATOM 1475 C C . ARG A 1 198 ? -6.750 -18.701 -14.945 1.00 96.56 198 ARG A C 1
ATOM 1477 O O . ARG A 1 198 ? -7.252 -19.229 -13.952 1.00 96.56 198 ARG A O 1
ATOM 1484 N N . LYS A 1 199 ? -6.200 -17.482 -14.921 1.00 96.56 199 LYS A N 1
ATOM 1485 C CA . LYS A 1 199 ? -6.224 -16.609 -13.737 1.00 96.56 199 LYS A CA 1
ATOM 1486 C C . LYS A 1 199 ? -7.660 -16.244 -13.363 1.00 96.56 199 LYS A C 1
ATOM 1488 O O . LYS A 1 199 ? -8.033 -16.451 -12.215 1.00 96.56 199 LYS A O 1
ATOM 1493 N N . GLU A 1 200 ? -8.482 -15.825 -14.324 1.00 97.19 200 GLU A N 1
ATOM 1494 C CA . GLU A 1 200 ? -9.897 -15.481 -14.104 1.00 97.19 200 GLU A CA 1
ATOM 1495 C C . GLU A 1 200 ? -10.725 -16.672 -13.579 1.00 97.19 200 GLU A C 1
ATOM 1497 O O . GLU A 1 200 ? -11.571 -16.515 -12.695 1.00 97.19 200 GLU A O 1
ATOM 1502 N N . VAL A 1 201 ? -10.450 -17.895 -14.042 1.00 97.88 201 VAL A N 1
ATOM 1503 C CA . VAL A 1 201 ? -11.072 -19.115 -13.497 1.00 97.88 201 VAL A CA 1
ATOM 1504 C C . VAL A 1 201 ? -10.639 -19.368 -12.043 1.00 97.88 201 VAL A C 1
ATOM 1506 O O . VAL A 1 201 ? -11.446 -19.830 -11.230 1.00 97.88 201 VAL A O 1
ATOM 1509 N N . ALA A 1 202 ? -9.402 -19.033 -11.671 1.00 96.94 202 ALA A N 1
ATOM 1510 C CA . ALA A 1 202 ? -8.831 -19.341 -10.363 1.00 96.94 202 ALA A CA 1
ATOM 1511 C C . ALA A 1 202 ? -9.332 -18.467 -9.190 1.00 96.94 202 ALA A C 1
ATOM 1513 O O . ALA A 1 202 ? -9.795 -19.006 -8.187 1.00 96.94 202 ALA A O 1
ATOM 1514 N N . GLU A 1 203 ? -9.201 -17.140 -9.196 1.00 97.12 203 GLU A N 1
ATOM 1515 C CA . GLU A 1 203 ? -10.276 -16.249 -9.631 1.00 97.12 203 GLU A CA 1
ATOM 1516 C C . GLU A 1 203 ? -11.646 -16.639 -9.065 1.00 97.12 203 GLU A C 1
ATOM 1518 O O . GLU A 1 203 ? -11.952 -16.571 -7.867 1.00 97.12 203 GLU A O 1
ATOM 1523 N N . LEU A 1 204 ? -12.486 -17.078 -9.985 1.00 97.81 204 LEU A N 1
ATOM 1524 C CA . LEU A 1 204 ? -13.859 -17.466 -9.746 1.00 97.81 204 LEU A CA 1
ATOM 1525 C C . LEU A 1 204 ? -13.992 -18.633 -8.748 1.00 97.81 204 LEU A C 1
ATOM 1527 O O . LEU A 1 204 ? -14.917 -18.637 -7.931 1.00 97.81 204 LEU A O 1
ATOM 1531 N N . HIS A 1 205 ? -13.064 -19.597 -8.741 1.00 96.75 205 HIS A N 1
ATOM 1532 C CA . HIS A 1 205 ? -13.035 -20.658 -7.727 1.00 96.75 205 HIS A CA 1
ATOM 1533 C C . HIS A 1 205 ? -12.756 -20.122 -6.317 1.00 96.75 205 HIS A C 1
ATOM 1535 O O . HIS A 1 205 ? -13.434 -20.527 -5.367 1.00 96.75 205 HIS A O 1
ATOM 1541 N N . ARG A 1 206 ? -11.823 -19.177 -6.175 1.00 97.50 206 ARG A N 1
ATOM 1542 C CA . ARG A 1 206 ? -11.530 -18.506 -4.904 1.00 97.50 206 ARG A CA 1
ATOM 1543 C C . ARG A 1 206 ? -12.743 -17.734 -4.398 1.00 97.50 206 ARG A C 1
ATOM 1545 O O . ARG A 1 206 ? -13.111 -17.893 -3.237 1.00 97.50 206 ARG A O 1
ATOM 1552 N N . LEU A 1 207 ? -13.399 -16.958 -5.261 1.00 97.31 207 LEU A N 1
ATOM 1553 C CA . LEU A 1 207 ? -14.610 -16.219 -4.890 1.00 97.31 207 LEU A CA 1
ATOM 1554 C C . LEU A 1 207 ? -15.753 -17.158 -4.481 1.00 97.31 207 LEU A C 1
ATOM 1556 O O . LEU A 1 207 ? -16.457 -16.883 -3.513 1.00 97.31 207 LEU A O 1
ATOM 1560 N N . ARG A 1 208 ? -15.920 -18.306 -5.149 1.00 97.75 208 ARG A N 1
ATOM 1561 C CA . ARG A 1 208 ? -16.899 -19.327 -4.733 1.00 97.75 208 ARG A CA 1
ATOM 1562 C C . ARG A 1 208 ? -16.589 -19.904 -3.349 1.00 97.75 208 ARG A C 1
ATOM 1564 O O . ARG A 1 208 ? -17.514 -20.078 -2.555 1.00 97.75 208 ARG A O 1
ATOM 1571 N N . ALA A 1 209 ? -15.319 -20.179 -3.048 1.00 97.06 209 ALA A N 1
ATOM 1572 C CA . ALA A 1 209 ? -14.903 -20.652 -1.728 1.00 97.06 209 ALA A CA 1
ATOM 1573 C C . ALA A 1 209 ? -15.147 -19.592 -0.640 1.00 97.06 209 ALA A C 1
ATOM 1575 O O . ALA A 1 209 ? -15.638 -19.915 0.442 1.00 97.06 209 ALA A O 1
ATOM 1576 N N . GLU A 1 210 ? -14.879 -18.327 -0.958 1.00 97.44 210 GLU A N 1
ATOM 1577 C CA . GLU A 1 210 ? -15.125 -17.182 -0.083 1.00 97.44 210 GLU A CA 1
ATOM 1578 C C . GLU A 1 210 ? -16.620 -17.007 0.217 1.00 97.44 210 GLU A C 1
ATOM 1580 O O . GLU A 1 210 ? -17.022 -16.933 1.374 1.00 97.44 210 GLU A O 1
ATOM 1585 N N . VAL A 1 211 ? -17.477 -17.059 -0.808 1.00 98.06 211 VAL A N 1
ATOM 1586 C CA . VAL A 1 211 ? -18.938 -17.007 -0.633 1.00 98.06 211 VAL A CA 1
ATOM 1587 C C . VAL A 1 211 ? -19.436 -18.178 0.221 1.00 98.06 211 VAL A C 1
ATOM 1589 O O . VAL A 1 211 ? -20.310 -17.989 1.067 1.00 98.06 211 VAL A O 1
ATOM 1592 N N . ALA A 1 212 ? -18.884 -19.382 0.044 1.00 97.44 212 ALA A N 1
ATOM 1593 C CA . ALA A 1 212 ? -19.229 -20.531 0.881 1.00 97.44 212 ALA A CA 1
ATOM 1594 C C . ALA A 1 212 ? -18.794 -20.340 2.346 1.00 97.44 212 ALA A C 1
ATOM 1596 O O . ALA A 1 212 ? -19.519 -20.744 3.255 1.00 97.44 212 ALA A O 1
ATOM 1597 N N . ARG A 1 213 ? -17.639 -19.707 2.594 1.00 97.56 213 ARG A N 1
ATOM 1598 C CA . ARG A 1 213 ? -17.192 -19.337 3.946 1.00 97.56 213 ARG A CA 1
ATOM 1599 C C . ARG A 1 213 ? -18.120 -18.302 4.578 1.00 97.56 213 ARG A C 1
ATOM 1601 O O . ARG A 1 213 ? -18.658 -18.574 5.645 1.00 97.56 213 ARG A O 1
ATOM 1608 N N . LEU A 1 214 ? -18.376 -17.191 3.892 1.00 96.94 214 LEU A N 1
ATOM 1609 C CA . LEU A 1 214 ? -19.227 -16.108 4.396 1.00 96.94 214 LEU A CA 1
ATOM 1610 C C . LEU A 1 214 ? -20.655 -16.581 4.699 1.00 96.94 214 LEU A C 1
ATOM 1612 O O . LEU A 1 214 ? -21.273 -16.125 5.658 1.00 96.94 214 LEU A O 1
ATOM 1616 N N . ARG A 1 215 ? -21.193 -17.523 3.913 1.00 97.25 215 ARG A N 1
ATOM 1617 C CA . ARG A 1 215 ? -22.494 -18.144 4.213 1.00 97.25 215 ARG A CA 1
ATOM 1618 C C . ARG A 1 215 ? -22.471 -18.925 5.529 1.00 97.25 215 ARG A C 1
ATOM 1620 O O . ARG A 1 215 ? -23.401 -18.768 6.313 1.00 97.25 215 ARG A O 1
ATOM 1627 N N . ARG A 1 216 ? -21.411 -19.697 5.796 1.00 96.75 216 ARG A N 1
ATOM 1628 C CA . ARG A 1 216 ? -21.247 -20.426 7.067 1.00 96.75 216 ARG A CA 1
ATOM 1629 C C . ARG A 1 216 ? -21.103 -19.480 8.254 1.00 96.75 216 ARG A C 1
ATOM 1631 O O . ARG A 1 216 ? -21.803 -19.662 9.240 1.00 96.75 216 ARG A O 1
ATOM 1638 N N . GLU A 1 217 ? -20.281 -18.441 8.129 1.00 95.75 217 GLU A N 1
ATOM 1639 C CA . GLU A 1 217 ? -20.126 -17.418 9.174 1.00 95.75 217 GLU A CA 1
ATOM 1640 C C . GLU A 1 217 ? -21.451 -16.701 9.461 1.00 95.75 217 GLU A C 1
ATOM 1642 O O . GLU A 1 217 ? -21.801 -16.477 10.617 1.00 95.75 217 GLU A O 1
ATOM 1647 N N . LYS A 1 218 ? -22.240 -16.393 8.423 1.00 97.50 218 LYS A N 1
ATOM 1648 C CA . LYS A 1 218 ? -23.570 -15.795 8.590 1.00 97.50 218 LYS A CA 1
ATOM 1649 C C . LYS A 1 218 ? -24.536 -16.727 9.327 1.00 97.50 218 LYS A C 1
ATOM 1651 O O . LYS A 1 218 ? -25.294 -16.266 10.178 1.00 97.50 218 LYS A O 1
ATOM 1656 N N . GLU A 1 219 ? -24.538 -18.016 8.995 1.00 96.81 219 GLU A N 1
ATOM 1657 C CA . GLU A 1 219 ? -25.365 -19.016 9.680 1.00 96.81 219 GLU A CA 1
ATOM 1658 C C . GLU A 1 219 ? -24.937 -19.206 11.140 1.00 96.81 219 GLU A C 1
ATOM 1660 O O . GLU A 1 219 ? -25.789 -19.282 12.024 1.00 96.81 219 GLU A O 1
ATOM 1665 N N . GLU A 1 220 ? -23.633 -19.236 11.410 1.00 95.75 220 GLU A N 1
ATOM 1666 C CA . GLU A 1 220 ? -23.077 -19.328 12.760 1.00 95.75 220 GLU A CA 1
ATOM 1667 C C . GLU A 1 220 ? -23.409 -18.087 13.594 1.00 95.75 220 GLU A C 1
ATOM 1669 O O . GLU A 1 220 ? -23.913 -18.215 14.709 1.00 95.75 220 GLU A O 1
ATOM 1674 N N . ALA A 1 221 ? -23.249 -16.889 13.030 1.00 95.00 221 ALA A N 1
ATOM 1675 C CA . ALA A 1 221 ? -23.640 -15.643 13.681 1.00 95.00 221 ALA A CA 1
ATOM 1676 C C . ALA A 1 221 ? -25.139 -15.625 14.023 1.00 95.00 221 ALA A C 1
ATOM 1678 O O . ALA A 1 221 ? -25.516 -15.240 15.130 1.00 95.00 221 ALA A O 1
ATOM 1679 N N . ALA A 1 222 ? -26.002 -16.099 13.116 1.00 96.19 222 ALA A N 1
ATOM 1680 C CA . ALA A 1 222 ? -27.436 -16.212 13.377 1.00 96.19 222 ALA A CA 1
ATOM 1681 C C . ALA A 1 222 ? -27.749 -17.219 14.501 1.00 96.19 222 ALA A C 1
ATOM 1683 O O . ALA A 1 222 ? -28.626 -16.963 15.329 1.00 96.19 222 ALA A O 1
ATOM 1684 N N . ARG A 1 223 ? -27.019 -18.342 14.570 1.00 96.25 223 ARG A N 1
ATOM 1685 C CA . ARG A 1 223 ? -27.145 -19.321 15.663 1.00 96.25 223 ARG A CA 1
ATOM 1686 C C . ARG A 1 223 ? -26.722 -18.731 17.002 1.00 96.25 223 ARG A C 1
ATOM 1688 O O . ARG A 1 223 ? -27.490 -18.817 17.954 1.00 96.25 223 ARG A O 1
ATOM 1695 N N . LEU A 1 224 ? -25.557 -18.087 17.059 1.00 94.12 224 LEU A N 1
ATOM 1696 C CA . LEU A 1 224 ? -25.060 -17.435 18.272 1.00 94.12 224 LEU A CA 1
ATOM 1697 C C . LEU A 1 224 ? -26.004 -16.322 18.738 1.00 94.12 224 LEU A C 1
ATOM 1699 O O . LEU A 1 224 ? -26.232 -16.159 19.932 1.00 94.12 224 LEU A O 1
ATOM 1703 N N . GLN A 1 225 ? -26.617 -15.581 17.812 1.00 93.62 225 GLN A N 1
ATOM 1704 C CA . GLN A 1 225 ? -27.619 -14.574 18.156 1.00 93.62 225 GLN A CA 1
ATOM 1705 C C . GLN A 1 225 ? -28.896 -15.206 18.745 1.00 93.62 225 GLN A C 1
ATOM 1707 O O . GLN A 1 225 ? -29.449 -14.689 19.720 1.00 93.62 225 GLN A O 1
ATOM 1712 N N . ALA A 1 226 ? -29.349 -16.343 18.210 1.00 94.56 226 ALA A N 1
ATOM 1713 C CA . ALA A 1 226 ? -30.473 -17.097 18.771 1.00 94.56 226 ALA A CA 1
ATOM 1714 C C . ALA A 1 226 ? -30.147 -17.703 20.153 1.00 94.56 226 ALA A C 1
ATOM 1716 O O . ALA A 1 226 ? -31.002 -17.757 21.033 1.00 94.56 226 ALA A O 1
ATOM 1717 N N . GLU A 1 227 ? -28.908 -18.134 20.373 1.00 93.50 227 GLU A N 1
ATOM 1718 C CA . GLU A 1 227 ? -28.459 -18.644 21.670 1.00 93.50 227 GLU A CA 1
ATOM 1719 C C . GLU A 1 227 ? -28.325 -17.525 22.708 1.00 93.50 227 GLU A C 1
ATOM 1721 O O . GLU A 1 227 ? -28.841 -17.654 23.815 1.00 93.50 227 GLU A O 1
ATOM 1726 N N . ASN A 1 228 ? -27.739 -16.385 22.336 1.00 90.94 228 ASN A N 1
ATOM 1727 C CA . ASN A 1 228 ? -27.652 -15.212 23.206 1.00 90.94 228 ASN A CA 1
ATOM 1728 C C . ASN A 1 228 ? -29.031 -14.674 23.591 1.00 90.94 228 ASN A C 1
ATOM 1730 O O . ASN A 1 228 ? -29.230 -14.279 24.734 1.00 90.94 228 ASN A O 1
ATOM 1734 N N . THR A 1 229 ? -29.999 -14.659 22.670 1.00 91.62 229 THR A N 1
ATOM 1735 C CA . THR A 1 229 ? -31.375 -14.243 23.000 1.00 91.62 229 THR A CA 1
ATOM 1736 C C . THR A 1 229 ? -32.023 -15.193 24.005 1.00 91.62 229 THR A C 1
ATOM 1738 O O . THR A 1 229 ? -32.560 -14.718 25.002 1.00 91.62 229 THR A O 1
ATOM 1741 N N . ARG A 1 230 ? -31.872 -16.513 23.832 1.00 89.25 230 ARG A N 1
ATOM 1742 C CA . ARG A 1 230 ? -32.335 -17.517 24.811 1.00 89.25 230 ARG A CA 1
ATOM 1743 C C . ARG A 1 230 ? -31.631 -17.401 26.161 1.00 89.25 230 ARG A C 1
ATOM 1745 O O . ARG A 1 230 ? -32.286 -17.453 27.196 1.00 89.25 230 ARG A O 1
ATOM 1752 N N . SER A 1 231 ? -30.311 -17.232 26.163 1.00 85.62 231 SER A N 1
ATOM 1753 C CA . SER A 1 231 ? -29.524 -17.059 27.387 1.00 85.62 231 SER A CA 1
ATOM 1754 C C . SER A 1 231 ? -29.914 -15.770 28.115 1.00 85.62 231 SER A C 1
ATOM 1756 O O . SER A 1 231 ? -30.096 -15.769 29.329 1.00 85.62 231 SER A O 1
ATOM 1758 N N . ASN A 1 232 ? -30.158 -14.682 27.382 1.00 84.81 232 ASN A N 1
ATOM 1759 C CA . ASN A 1 232 ? -30.657 -13.430 27.948 1.00 84.81 232 ASN A CA 1
ATOM 1760 C C . ASN A 1 232 ? -32.072 -13.575 28.522 1.00 84.81 232 ASN A C 1
ATOM 1762 O O . ASN A 1 232 ? -32.342 -13.022 29.584 1.00 84.81 232 ASN A O 1
ATOM 1766 N N . GLU A 1 233 ? -32.972 -14.307 27.863 1.00 82.88 233 GLU A N 1
ATOM 1767 C CA . GLU A 1 233 ? -34.294 -14.633 28.418 1.00 82.88 233 GLU A CA 1
ATOM 1768 C C . GLU A 1 233 ? -34.167 -15.465 29.697 1.00 82.88 233 GLU A C 1
ATOM 1770 O O . GLU A 1 233 ? -34.783 -15.129 30.706 1.00 82.88 233 GLU A O 1
ATOM 1775 N N . HIS A 1 234 ? -33.302 -16.479 29.702 1.00 79.00 234 HIS A N 1
ATOM 1776 C CA . HIS A 1 234 ? -33.040 -17.295 30.884 1.00 79.00 234 HIS A CA 1
ATOM 1777 C C . HIS A 1 234 ? -32.456 -16.463 32.036 1.00 79.00 234 HIS A C 1
ATOM 1779 O O . HIS A 1 234 ? -32.917 -16.553 33.174 1.00 79.00 234 HIS A O 1
ATOM 1785 N N . THR A 1 235 ? -31.512 -15.571 31.736 1.00 74.56 235 THR A N 1
ATOM 1786 C CA . THR A 1 235 ? -30.915 -14.655 32.715 1.00 74.56 235 THR A CA 1
ATOM 1787 C C . THR A 1 235 ? -31.946 -13.658 33.245 1.00 74.56 235 THR A C 1
ATOM 1789 O O . THR A 1 235 ? -31.964 -13.402 34.443 1.00 74.56 235 THR A O 1
ATOM 1792 N N . LYS A 1 236 ? -32.855 -13.143 32.402 1.00 73.19 236 LYS A N 1
ATOM 1793 C CA . LYS A 1 236 ? -33.988 -12.310 32.843 1.00 73.19 236 LYS A CA 1
ATOM 1794 C C . LYS A 1 236 ? -34.922 -13.079 33.776 1.00 73.19 236 LYS A C 1
ATOM 1796 O O . LYS A 1 236 ? -35.246 -12.572 34.840 1.00 73.19 236 LYS A O 1
ATOM 1801 N N . THR A 1 237 ? -35.280 -14.322 33.443 1.00 66.44 237 THR A N 1
ATOM 1802 C CA . THR A 1 237 ? -36.126 -15.145 34.325 1.00 66.44 237 THR A CA 1
ATOM 1803 C C . THR A 1 237 ? -35.452 -15.466 35.658 1.00 66.44 237 THR A C 1
ATOM 1805 O O . THR A 1 237 ? -36.119 -15.454 36.691 1.00 66.44 237 THR A O 1
ATOM 1808 N N . HIS A 1 238 ? -34.134 -15.699 35.653 1.00 61.25 238 HIS A N 1
ATOM 1809 C CA . HIS A 1 238 ? -33.351 -15.876 36.873 1.00 61.25 238 HIS A CA 1
ATOM 1810 C C . HIS A 1 238 ? -33.246 -14.580 37.680 1.00 61.25 238 HIS A C 1
ATOM 1812 O O . HIS A 1 238 ? -33.410 -14.636 38.892 1.00 61.25 238 HIS A O 1
ATOM 1818 N N . ALA A 1 239 ? -33.054 -13.427 37.035 1.00 57.62 239 ALA A N 1
ATOM 1819 C CA . ALA A 1 239 ? -33.035 -12.121 37.693 1.00 57.62 239 ALA A CA 1
ATOM 1820 C C . ALA A 1 239 ? -34.392 -11.764 38.329 1.00 57.62 239 ALA A C 1
ATOM 1822 O O . ALA A 1 239 ? -34.409 -11.223 39.431 1.00 57.62 239 ALA A O 1
ATOM 1823 N N . ASP A 1 240 ? -35.511 -12.133 37.696 1.00 55.59 240 ASP A N 1
ATOM 1824 C CA . ASP A 1 240 ? -36.861 -11.933 38.245 1.00 55.59 240 ASP A CA 1
ATOM 1825 C C . ASP A 1 240 ? -37.176 -12.868 39.435 1.00 55.59 240 ASP A C 1
ATOM 1827 O O . ASP A 1 240 ? -38.067 -12.571 40.229 1.00 55.59 240 ASP A O 1
ATOM 1831 N N . HIS A 1 241 ? -36.444 -13.981 39.595 1.00 53.69 241 HIS A N 1
ATOM 1832 C CA . HIS A 1 241 ? -36.629 -14.956 40.687 1.00 53.69 241 HIS A CA 1
ATOM 1833 C C . HIS A 1 241 ? -35.506 -14.950 41.733 1.00 53.69 241 HIS A C 1
ATOM 1835 O O . HIS A 1 241 ? -35.557 -15.722 42.695 1.00 53.69 241 HIS A O 1
ATOM 1841 N N . GLN A 1 242 ? -34.490 -14.098 41.583 1.00 48.00 242 GLN A N 1
ATOM 1842 C CA . GLN A 1 242 ? -33.416 -13.986 42.561 1.00 48.00 242 GLN A CA 1
ATOM 1843 C C . GLN A 1 242 ? -33.841 -12.986 43.644 1.00 48.00 242 GLN A C 1
ATOM 1845 O O . GLN A 1 242 ? -34.091 -11.822 43.324 1.00 48.00 242 GLN A O 1
ATOM 1850 N N . PRO A 1 243 ? -33.940 -13.385 44.928 1.00 55.91 243 PRO A N 1
ATOM 1851 C CA . PRO A 1 243 ? -34.164 -12.417 45.993 1.00 55.91 243 PRO A CA 1
ATOM 1852 C C . PRO A 1 243 ? -33.042 -11.380 45.931 1.00 55.91 243 PRO A C 1
ATOM 1854 O O . PRO A 1 243 ? -31.875 -11.757 45.806 1.00 55.91 243 PRO A O 1
ATOM 1857 N N . GLN A 1 244 ? -33.396 -10.090 45.970 1.00 58.84 244 GLN A N 1
ATOM 1858 C CA . GLN A 1 244 ? -32.438 -8.983 45.983 1.00 58.84 244 GLN A CA 1
ATOM 1859 C C . GLN A 1 244 ? -31.395 -9.259 47.070 1.00 58.84 244 GLN A C 1
ATOM 1861 O O . GLN A 1 244 ? -31.685 -9.158 48.261 1.00 58.84 244 GLN A O 1
ATOM 1866 N N . THR A 1 245 ? -30.199 -9.692 46.672 1.00 72.69 245 THR A N 1
ATOM 1867 C CA . THR A 1 245 ? -29.154 -10.024 47.634 1.00 72.69 245 THR A CA 1
ATOM 1868 C C . THR A 1 245 ? -28.656 -8.730 48.260 1.00 72.69 245 THR A C 1
ATOM 1870 O O . THR A 1 245 ? -28.564 -7.692 47.601 1.00 72.69 245 THR A O 1
ATOM 1873 N N . GLU A 1 246 ? -28.304 -8.780 49.540 1.00 72.56 246 GLU A N 1
ATOM 1874 C CA . GLU A 1 246 ? -27.763 -7.636 50.282 1.00 72.56 246 GLU A CA 1
ATOM 1875 C C . GLU A 1 246 ? -26.566 -6.987 49.551 1.00 72.56 246 GLU A C 1
ATOM 1877 O O . GLU A 1 246 ? -26.431 -5.765 49.512 1.00 72.56 246 GLU A O 1
ATOM 1882 N N . ALA A 1 247 ? -25.763 -7.795 48.848 1.00 75.56 247 ALA A N 1
ATOM 1883 C CA . ALA A 1 247 ? -24.673 -7.333 47.991 1.00 75.56 247 ALA A CA 1
ATOM 1884 C C . ALA A 1 247 ? -25.145 -6.508 46.776 1.00 75.56 247 ALA A C 1
ATOM 1886 O O . ALA A 1 247 ? -24.517 -5.507 46.433 1.00 75.56 247 ALA A O 1
ATOM 1887 N N . ALA A 1 248 ? -26.253 -6.884 46.129 1.00 78.81 248 ALA A N 1
ATOM 1888 C CA . ALA A 1 248 ? -26.808 -6.129 45.005 1.00 78.81 248 ALA A CA 1
ATOM 1889 C C . ALA A 1 248 ? -27.373 -4.774 45.461 1.00 78.81 248 ALA A C 1
ATOM 1891 O O . ALA A 1 248 ? -27.134 -3.752 44.813 1.00 78.81 248 ALA A O 1
ATOM 1892 N N . LEU A 1 249 ? -28.053 -4.750 46.613 1.00 84.44 249 LEU A N 1
ATOM 1893 C CA . LEU A 1 249 ? -28.558 -3.520 47.232 1.00 84.44 249 LEU A CA 1
ATOM 1894 C C . LEU A 1 249 ? -27.415 -2.573 47.627 1.00 84.44 249 LEU A C 1
ATOM 1896 O O . LEU A 1 249 ? -27.485 -1.367 47.368 1.00 84.44 249 LEU A O 1
ATOM 1900 N N . LYS A 1 250 ? -26.328 -3.123 48.181 1.00 85.00 250 LYS A N 1
ATOM 1901 C CA . LYS A 1 250 ? -25.113 -2.368 48.504 1.00 85.00 250 LYS A CA 1
ATOM 1902 C C . LYS A 1 250 ? -24.438 -1.797 47.253 1.00 85.00 250 LYS A C 1
ATOM 1904 O O . LYS A 1 250 ? -24.152 -0.603 47.216 1.00 85.00 250 LYS A O 1
ATOM 1909 N N . ASN A 1 251 ? -24.258 -2.592 46.199 1.00 86.25 251 ASN A N 1
ATOM 1910 C CA . ASN A 1 251 ? -23.632 -2.137 44.950 1.00 86.25 251 ASN A CA 1
ATOM 1911 C C . ASN A 1 251 ? -24.442 -1.032 44.251 1.00 86.25 251 ASN A C 1
ATOM 1913 O O . ASN A 1 251 ? -23.876 -0.070 43.722 1.00 86.25 251 ASN A O 1
ATOM 1917 N N . ALA A 1 252 ? -25.772 -1.134 44.271 1.00 87.62 252 ALA A N 1
ATOM 1918 C CA . ALA A 1 252 ? -26.648 -0.078 43.773 1.00 87.62 252 ALA A CA 1
ATOM 1919 C C . ALA A 1 252 ? -26.509 1.205 44.612 1.00 87.62 252 ALA A C 1
ATOM 1921 O O . ALA A 1 252 ? -26.428 2.305 44.064 1.00 87.62 252 ALA A O 1
ATOM 1922 N N . CYS A 1 253 ? -26.378 1.073 45.937 1.00 89.38 253 CYS A N 1
ATOM 1923 C CA . CYS A 1 253 ? -26.103 2.209 46.809 1.00 89.38 253 CYS A CA 1
ATOM 1924 C C . CYS A 1 253 ? -24.750 2.878 46.515 1.00 89.38 253 CYS A C 1
ATOM 1926 O O . CYS A 1 253 ? -24.686 4.105 46.457 1.00 89.38 253 CYS A O 1
ATOM 1928 N N . GLU A 1 254 ? -23.681 2.108 46.308 1.00 88.75 254 GLU A N 1
ATOM 1929 C CA . GLU A 1 254 ? -22.363 2.645 45.938 1.00 88.75 254 GLU A CA 1
ATOM 1930 C C . GLU A 1 254 ? -22.390 3.355 44.581 1.00 88.75 254 GLU A C 1
ATOM 1932 O O . GLU A 1 254 ? -21.753 4.390 44.399 1.00 88.75 254 GLU A O 1
ATOM 1937 N N . THR A 1 255 ? -23.163 2.834 43.630 1.00 89.31 255 THR A N 1
ATOM 1938 C CA . THR A 1 255 ? -23.338 3.461 42.313 1.00 89.31 255 THR A CA 1
ATOM 1939 C C . THR A 1 255 ? -24.001 4.831 42.437 1.00 89.31 255 THR A C 1
ATOM 1941 O O . THR A 1 255 ? -23.510 5.804 41.865 1.00 89.31 255 THR A O 1
ATOM 1944 N N . ASN A 1 256 ? -25.047 4.939 43.260 1.00 90.81 256 ASN A N 1
ATOM 1945 C CA . ASN A 1 256 ? -25.681 6.221 43.563 1.00 90.81 256 ASN A CA 1
ATOM 1946 C C . ASN A 1 256 ? -24.707 7.196 44.245 1.00 90.81 256 ASN A C 1
ATOM 1948 O O . ASN A 1 256 ? -24.676 8.367 43.882 1.00 90.81 256 ASN A O 1
ATOM 1952 N N . LEU A 1 257 ? -23.875 6.728 45.183 1.00 90.00 257 LEU A N 1
ATOM 1953 C CA . LEU A 1 257 ? -22.856 7.566 45.827 1.00 90.00 257 LEU A CA 1
ATOM 1954 C C . LEU A 1 257 ? -21.835 8.117 44.816 1.00 90.00 257 LEU A C 1
ATOM 1956 O O . LEU A 1 257 ? -21.527 9.304 44.869 1.00 90.00 257 LEU A O 1
ATOM 1960 N N . ARG A 1 258 ? -21.365 7.310 43.851 1.00 89.81 258 ARG A N 1
ATOM 1961 C CA . ARG A 1 258 ? -20.469 7.793 42.775 1.00 89.81 258 ARG A CA 1
ATOM 1962 C C . ARG A 1 258 ? -21.136 8.849 41.897 1.00 89.81 258 ARG A C 1
ATOM 1964 O O . ARG A 1 258 ? -20.494 9.823 41.519 1.00 89.81 258 ARG A O 1
ATOM 1971 N N . MET A 1 259 ? -22.418 8.666 41.582 1.00 89.88 259 MET A N 1
ATOM 1972 C CA . MET A 1 259 ? -23.188 9.646 40.815 1.00 89.88 259 MET A CA 1
ATOM 1973 C C . MET A 1 259 ? -23.317 10.978 41.571 1.00 89.88 259 MET A C 1
ATOM 1975 O O . MET A 1 259 ? -23.174 12.039 40.967 1.00 89.88 259 MET A O 1
ATOM 1979 N N . LEU A 1 260 ? -23.534 10.932 42.891 1.00 90.00 260 LEU A N 1
ATOM 1980 C CA . LEU A 1 260 ? -23.575 12.128 43.737 1.00 90.00 260 LEU A CA 1
ATOM 1981 C C . LEU A 1 260 ? -22.222 12.852 43.781 1.00 90.00 260 LEU A C 1
ATOM 1983 O O . LEU A 1 260 ? -22.206 14.077 43.694 1.00 90.00 260 LEU A O 1
ATOM 1987 N N . GLU A 1 261 ? -21.101 12.127 43.855 1.00 90.62 261 GLU A N 1
ATOM 1988 C CA . GLU A 1 261 ? -19.764 12.737 43.760 1.00 90.62 261 GLU A CA 1
ATOM 1989 C C . GLU A 1 261 ? -19.541 13.423 42.410 1.00 90.62 261 GLU A C 1
ATOM 1991 O O . GLU A 1 261 ? -19.160 14.590 42.376 1.00 90.62 261 GLU A O 1
ATOM 1996 N N . GLY A 1 262 ? -19.888 12.763 41.301 1.00 89.38 262 GLY A N 1
ATOM 1997 C CA . GLY A 1 262 ? -19.791 13.380 39.975 1.00 89.38 262 GLY A CA 1
ATOM 1998 C C . GLY A 1 262 ? -20.622 14.664 39.848 1.00 89.38 262 GLY A C 1
ATOM 1999 O O . GLY A 1 262 ? -20.161 15.648 39.273 1.00 89.38 262 GLY A O 1
ATOM 2000 N N . ALA A 1 263 ? -21.825 14.692 40.430 1.00 91.06 263 ALA A N 1
ATOM 2001 C CA . ALA A 1 263 ? -22.675 15.883 40.439 1.00 91.06 263 ALA A CA 1
ATOM 2002 C C . ALA A 1 263 ? -22.109 17.018 41.313 1.00 91.06 263 ALA A C 1
ATOM 2004 O O . ALA A 1 263 ? -22.191 18.186 40.927 1.00 91.06 263 ALA A O 1
ATOM 2005 N N . LYS A 1 264 ? -21.508 16.691 42.466 1.00 90.75 264 LYS A N 1
ATOM 2006 C CA . LYS A 1 264 ? -20.807 17.663 43.323 1.00 90.75 264 LYS A CA 1
ATOM 2007 C C . LYS A 1 264 ? -19.628 18.300 42.593 1.00 90.75 264 LYS A C 1
ATOM 2009 O O . LYS A 1 264 ? -19.500 19.524 42.609 1.00 90.75 264 LYS A O 1
ATOM 2014 N N . ASP A 1 265 ? -18.803 17.488 41.938 1.00 89.69 265 ASP A N 1
ATOM 2015 C CA . ASP A 1 265 ? -17.617 17.955 41.217 1.00 89.69 265 ASP A CA 1
ATOM 2016 C C . ASP A 1 265 ? -17.999 18.839 40.025 1.00 89.69 265 ASP A C 1
ATOM 2018 O O . ASP A 1 265 ? -17.416 19.908 39.826 1.00 89.69 265 ASP A O 1
ATOM 2022 N N . GLN A 1 266 ? -19.038 18.450 39.281 1.00 90.62 266 GLN A N 1
ATOM 2023 C CA . GLN A 1 266 ? -19.553 19.242 38.165 1.00 90.62 266 GLN A CA 1
ATOM 2024 C C . GLN A 1 266 ? -20.104 20.596 38.631 1.00 90.62 266 GLN A C 1
ATOM 2026 O O . GLN A 1 266 ? -19.772 21.636 38.057 1.00 90.62 266 GLN A O 1
ATOM 2031 N N . TRP A 1 267 ? -20.895 20.610 39.707 1.00 93.00 267 TRP A N 1
ATOM 2032 C CA . TRP A 1 267 ? -21.388 21.855 40.295 1.00 93.00 267 TRP A CA 1
ATOM 2033 C C . TRP A 1 267 ? -20.238 22.755 40.764 1.00 93.00 267 TRP A C 1
ATOM 2035 O O . TRP A 1 267 ? -20.270 23.969 40.541 1.00 93.00 267 TRP A O 1
ATOM 2045 N N . ALA A 1 268 ? -19.205 22.177 41.385 1.00 90.88 268 ALA A N 1
ATOM 2046 C CA . ALA A 1 268 ? -18.047 22.924 41.864 1.00 90.88 268 ALA A CA 1
ATOM 2047 C C . ALA A 1 268 ? -17.269 23.571 40.712 1.00 90.88 268 ALA A C 1
ATOM 2049 O O . ALA A 1 268 ? -16.874 24.736 40.819 1.00 90.88 268 ALA A O 1
ATOM 2050 N N . LEU A 1 269 ? -17.106 22.846 39.600 1.00 90.62 269 LEU A N 1
ATOM 2051 C CA . LEU A 1 269 ? -16.459 23.336 38.386 1.00 90.62 269 LEU A CA 1
ATOM 2052 C C . LEU A 1 269 ? -17.206 24.545 37.803 1.00 90.62 269 LEU A C 1
ATOM 2054 O O . LEU A 1 269 ? -16.601 25.589 37.547 1.00 90.62 269 LEU A O 1
ATOM 2058 N N . GLU A 1 270 ? -18.524 24.433 37.638 1.00 91.25 270 GLU A N 1
ATOM 2059 C CA . GLU A 1 270 ? -19.346 25.488 37.033 1.00 91.25 270 GLU A CA 1
ATOM 2060 C C . GLU A 1 270 ? -19.455 26.732 37.928 1.00 91.25 270 GLU A C 1
ATOM 2062 O O . GLU A 1 270 ? -19.414 27.862 37.438 1.00 91.25 270 GLU A O 1
ATOM 2067 N N . ASN A 1 271 ? -19.496 26.544 39.250 1.00 90.31 271 ASN A N 1
ATOM 2068 C CA . ASN A 1 271 ? -19.602 27.634 40.224 1.00 90.31 271 ASN A CA 1
ATOM 2069 C C . ASN A 1 271 ? -18.243 28.148 40.726 1.00 90.31 271 ASN A C 1
ATOM 2071 O O . ASN A 1 271 ? -18.202 29.005 41.613 1.00 90.31 271 ASN A O 1
ATOM 2075 N N . ARG A 1 272 ? -17.131 27.643 40.169 1.00 90.94 272 ARG A N 1
ATOM 2076 C CA . ARG A 1 272 ? -15.749 27.994 40.548 1.00 90.94 272 ARG A CA 1
ATOM 2077 C C . ARG A 1 272 ? -15.495 27.864 42.058 1.00 90.94 272 ARG A C 1
ATOM 2079 O O . ARG A 1 272 ? -14.878 28.734 42.674 1.00 90.94 272 ARG A O 1
ATOM 2086 N N . ARG A 1 273 ? -16.004 26.792 42.667 1.00 88.81 273 ARG A N 1
ATOM 2087 C CA . ARG A 1 273 ? -15.853 26.483 44.097 1.00 88.81 273 ARG A CA 1
ATOM 2088 C C . ARG A 1 273 ? -14.706 25.498 44.309 1.00 88.81 273 ARG A C 1
ATOM 2090 O O . ARG A 1 273 ? -14.540 24.559 43.542 1.00 88.81 273 ARG A O 1
ATOM 2097 N N . GLY A 1 274 ? -13.908 25.728 45.350 1.00 82.00 274 GLY A N 1
ATOM 2098 C CA . GLY A 1 274 ? -12.782 24.864 45.718 1.00 82.00 274 GLY A CA 1
ATOM 2099 C C . GLY A 1 274 ? -13.132 23.848 46.807 1.00 82.00 274 GLY A C 1
ATOM 2100 O O . GLY A 1 274 ? -14.219 23.886 47.392 1.00 82.00 274 GLY A O 1
ATOM 2101 N N . THR A 1 275 ? -12.176 22.972 47.111 1.00 84.75 275 THR A N 1
ATOM 2102 C CA . THR A 1 275 ? -12.239 21.986 48.200 1.00 84.75 275 THR A CA 1
ATOM 2103 C C . THR A 1 275 ? -12.667 22.620 49.528 1.00 84.75 275 THR A C 1
ATOM 2105 O O . THR A 1 275 ? -12.194 23.696 49.892 1.00 84.75 275 THR A O 1
ATOM 2108 N N . GLY A 1 276 ? -13.573 21.961 50.254 1.00 82.94 276 GLY A N 1
ATOM 2109 C CA . GLY A 1 276 ? -14.133 22.433 51.525 1.00 82.94 276 GLY A CA 1
ATOM 2110 C C . GLY A 1 276 ? -15.369 23.331 51.396 1.00 82.94 276 GLY A C 1
ATOM 2111 O O . GLY A 1 276 ? -15.963 23.685 52.414 1.00 82.94 276 GLY A O 1
ATOM 2112 N N . SER A 1 277 ? -15.792 23.676 50.174 1.00 86.62 277 SER A N 1
ATOM 2113 C CA . SER A 1 277 ? -17.039 24.419 49.948 1.00 86.62 277 SER A CA 1
ATOM 2114 C C . SER A 1 277 ? -18.260 23.571 50.318 1.00 86.62 277 SER A C 1
ATOM 2116 O O . SER A 1 277 ? -18.323 22.385 49.987 1.00 86.62 277 SER A O 1
ATOM 2118 N N . GLU A 1 278 ? -19.229 24.186 50.999 1.00 87.38 278 GLU A N 1
ATOM 2119 C CA . GLU A 1 278 ? -20.509 23.556 51.331 1.00 87.38 278 GLU A CA 1
ATOM 2120 C C . GLU A 1 278 ? -21.421 23.521 50.100 1.00 87.38 278 GLU A C 1
ATOM 2122 O O . GLU A 1 278 ? -21.497 24.502 49.359 1.00 87.38 278 GLU A O 1
ATOM 2127 N N . VAL A 1 279 ? -22.089 22.384 49.892 1.00 88.25 279 VAL A N 1
ATOM 2128 C CA . VAL A 1 279 ? -22.972 22.128 48.747 1.00 88.25 279 VAL A CA 1
ATOM 2129 C C . VAL A 1 279 ? -24.295 21.593 49.252 1.00 88.25 279 VAL A C 1
ATOM 2131 O O . VAL A 1 279 ? -24.322 20.663 50.060 1.00 88.25 279 VAL A O 1
ATOM 2134 N N . LYS A 1 280 ? -25.403 22.154 48.769 1.00 87.44 280 LYS A N 1
ATOM 2135 C CA . LYS A 1 280 ? -26.749 21.693 49.129 1.00 87.44 280 LYS A CA 1
ATOM 2136 C C . LYS A 1 280 ? -27.327 20.792 48.040 1.00 87.44 280 LYS A C 1
ATOM 2138 O O . LYS A 1 280 ? -27.108 21.004 46.853 1.00 87.44 280 LYS A O 1
ATOM 2143 N N . GLY A 1 281 ? -28.156 19.822 48.432 1.00 81.06 281 GLY A N 1
ATOM 2144 C CA . GLY A 1 281 ? -28.789 18.878 47.495 1.00 81.06 281 GLY A CA 1
ATOM 2145 C C . GLY A 1 281 ? -29.620 19.531 46.386 1.00 81.06 281 GLY A C 1
ATOM 2146 O O . GLY A 1 281 ? -29.621 19.063 45.247 1.00 81.06 281 GLY A O 1
ATOM 2147 N N . GLY A 1 282 ? -30.267 20.663 46.676 1.00 84.19 282 GLY A N 1
ATOM 2148 C CA . GLY A 1 282 ? -30.987 21.440 45.663 1.00 84.19 282 GLY A CA 1
ATOM 2149 C C . GLY A 1 282 ? -30.076 22.024 44.577 1.00 84.19 282 GLY A C 1
ATOM 2150 O O . GLY A 1 282 ? -30.499 22.156 43.435 1.00 84.19 282 GLY A O 1
ATOM 2151 N N . GLU A 1 283 ? -28.814 22.314 44.900 1.00 86.25 283 GLU A N 1
ATOM 2152 C CA . GLU A 1 283 ? -27.861 22.941 43.978 1.00 86.25 283 GLU A CA 1
ATOM 2153 C C . GLU A 1 283 ? -27.266 21.938 42.981 1.00 86.25 283 GLU A C 1
ATOM 2155 O O . GLU A 1 283 ? -26.961 22.309 41.851 1.00 86.25 283 GLU A O 1
ATOM 2160 N N . ILE A 1 284 ? -27.161 20.660 43.366 1.00 89.75 284 ILE A N 1
ATOM 2161 C CA . ILE A 1 284 ? -26.670 19.586 42.485 1.00 89.75 284 ILE A CA 1
ATOM 2162 C C . ILE A 1 284 ? -27.786 18.852 41.731 1.00 89.75 284 ILE A C 1
ATOM 2164 O O . ILE A 1 284 ? -27.515 18.060 40.831 1.00 89.75 284 ILE A O 1
ATOM 2168 N N . SER A 1 285 ? -29.049 19.117 42.075 1.00 88.44 285 SER A N 1
ATOM 2169 C CA . SER A 1 285 ? -30.215 18.488 41.444 1.00 88.44 285 SER A CA 1
ATOM 2170 C C . SER A 1 285 ? -30.262 18.618 39.911 1.00 88.44 285 SER A C 1
ATOM 2172 O O . SER A 1 285 ? -30.667 17.644 39.280 1.00 88.44 285 SER A O 1
ATOM 2174 N N . PRO A 1 286 ? -29.820 19.725 39.276 1.00 89.62 286 PRO A N 1
ATOM 2175 C CA . PRO A 1 286 ? -29.772 19.825 37.812 1.00 89.62 286 PRO A CA 1
ATOM 2176 C C . PRO A 1 286 ? -28.831 18.819 37.129 1.00 89.62 286 PRO A C 1
ATOM 2178 O O . PRO A 1 286 ? -29.042 18.488 35.965 1.00 89.62 286 PRO A O 1
ATOM 2181 N N . TYR A 1 287 ? -27.816 18.314 37.836 1.00 86.81 287 TYR A N 1
ATOM 2182 C CA . TYR A 1 287 ? -26.829 17.362 37.303 1.00 86.81 287 TYR A CA 1
ATOM 2183 C C . TYR A 1 287 ? -27.214 15.900 37.559 1.00 86.81 287 TYR A C 1
ATOM 2185 O O . TYR A 1 287 ? -26.483 14.984 37.189 1.00 86.81 287 TYR A O 1
ATOM 2193 N N . LEU A 1 288 ? -28.363 15.674 38.197 1.00 87.88 288 LEU A N 1
ATOM 2194 C CA . LEU A 1 288 ? -28.869 14.362 38.572 1.00 87.88 288 LEU A CA 1
ATOM 2195 C C . LEU A 1 288 ? -30.173 14.093 37.822 1.00 87.88 288 LEU A C 1
ATOM 2197 O O . LEU A 1 288 ? -31.117 14.882 37.880 1.00 87.88 288 LEU A O 1
ATOM 2201 N N . GLN A 1 289 ? -30.258 12.957 37.131 1.00 79.19 289 GLN A N 1
ATOM 2202 C CA . GLN A 1 289 ? -31.500 12.559 36.468 1.00 79.19 289 GLN A CA 1
ATOM 2203 C C . GLN A 1 289 ? -32.587 12.299 37.522 1.00 79.19 289 GLN A C 1
ATOM 2205 O O . GLN A 1 289 ? -32.490 11.354 38.299 1.00 79.19 289 GLN A O 1
ATOM 2210 N N . GLY A 1 290 ? -33.613 13.156 37.557 1.00 79.88 290 GLY A N 1
ATOM 2211 C CA . GLY A 1 290 ? -34.690 13.103 38.556 1.00 79.88 290 GLY A CA 1
ATOM 2212 C C . GLY A 1 290 ? -34.444 13.927 39.827 1.00 79.88 290 GLY A C 1
ATOM 2213 O O . GLY A 1 290 ? -35.288 13.912 40.721 1.00 79.88 290 GLY A O 1
ATOM 2214 N N . GLY A 1 291 ? -33.338 14.677 39.897 1.00 84.50 291 GLY A N 1
ATOM 2215 C CA . GLY A 1 291 ? -33.001 15.541 41.030 1.00 84.50 291 GLY A CA 1
ATOM 2216 C C . GLY A 1 291 ? -32.529 14.784 42.276 1.00 84.50 291 GLY A C 1
ATOM 2217 O O . GLY A 1 291 ? -32.636 13.563 42.377 1.00 84.50 291 GLY A O 1
ATOM 2218 N N . PHE A 1 292 ? -31.997 15.518 43.255 1.00 85.06 292 PHE A N 1
ATOM 2219 C CA . PHE A 1 292 ? -31.458 14.914 44.478 1.00 85.06 292 PHE A CA 1
ATOM 2220 C C . PHE A 1 292 ? -32.542 14.241 45.336 1.00 85.06 292 PHE A C 1
ATOM 2222 O O . PHE A 1 292 ? -32.319 13.168 45.887 1.00 85.06 292 PHE A O 1
ATOM 2229 N N . GLU A 1 293 ? -33.740 14.828 45.407 1.00 82.50 293 GLU A N 1
ATOM 2230 C CA . GLU A 1 293 ? -34.856 14.302 46.212 1.00 82.50 293 GLU A CA 1
ATOM 2231 C C . GLU A 1 293 ? -35.402 12.955 45.704 1.00 82.50 293 GLU A C 1
ATOM 2233 O O . GLU A 1 293 ? -35.992 12.192 46.476 1.00 82.50 293 GLU A O 1
ATOM 2238 N N . GLY A 1 294 ? -35.184 12.648 44.420 1.00 80.06 294 GLY A N 1
ATOM 2239 C CA . GLY A 1 294 ? -35.579 11.387 43.794 1.00 80.06 294 GLY A CA 1
ATOM 2240 C C . GLY A 1 294 ? -34.629 10.223 44.085 1.00 80.06 294 GLY A C 1
ATOM 2241 O O . GLY A 1 294 ? -34.987 9.069 43.850 1.00 80.06 294 GLY A O 1
ATOM 2242 N N . ILE A 1 295 ? -33.436 10.492 44.621 1.00 86.69 295 ILE A N 1
ATOM 2243 C CA . ILE A 1 295 ? -32.405 9.477 44.837 1.00 86.69 295 ILE A CA 1
ATOM 2244 C C . ILE A 1 295 ? -32.477 8.983 46.281 1.00 86.69 295 ILE A C 1
ATOM 2246 O O . ILE A 1 295 ? -32.144 9.690 47.232 1.00 86.69 295 ILE A O 1
ATOM 2250 N N . ARG A 1 296 ? -32.894 7.729 46.455 1.00 88.38 296 ARG A N 1
ATOM 2251 C CA . ARG A 1 296 ? -32.929 7.046 47.755 1.00 88.38 296 ARG A CA 1
ATOM 2252 C C . ARG A 1 296 ? -32.125 5.764 47.694 1.00 88.38 296 ARG A C 1
ATOM 2254 O O . ARG A 1 296 ? -31.993 5.151 46.636 1.00 88.38 296 ARG A O 1
ATOM 2261 N N . CYS A 1 297 ? -31.565 5.363 48.830 1.00 88.19 297 CYS A N 1
ATOM 2262 C CA . CYS A 1 297 ? -30.867 4.092 48.893 1.00 88.19 297 CYS A CA 1
ATOM 2263 C C . CYS A 1 297 ? -31.882 2.955 48.685 1.00 88.19 297 CYS A C 1
ATOM 2265 O O . CYS A 1 297 ? -32.935 2.976 49.327 1.00 88.19 297 CYS A O 1
ATOM 2267 N N . PRO A 1 298 ? -31.575 1.953 47.842 1.00 87.31 298 PRO A N 1
ATOM 2268 C CA . PRO A 1 298 ? -32.439 0.788 47.640 1.00 87.31 298 PRO A CA 1
ATOM 2269 C C . PRO A 1 298 ? -32.769 0.031 48.936 1.00 87.31 298 PRO A C 1
ATOM 2271 O O . PRO A 1 298 ? -33.835 -0.563 49.040 1.00 87.31 298 PRO A O 1
ATOM 2274 N N . SER A 1 299 ? -31.902 0.121 49.951 1.00 86.31 299 SER A N 1
ATOM 2275 C CA . SER A 1 299 ? -32.132 -0.432 51.295 1.00 86.31 299 SER A CA 1
ATOM 2276 C C . SER A 1 299 ? -32.938 0.492 52.229 1.00 86.31 299 SER A C 1
ATOM 2278 O O . SER A 1 299 ? -33.046 0.210 53.417 1.00 86.31 299 SER A O 1
ATOM 2280 N N . GLY A 1 300 ? -33.463 1.623 51.742 1.00 85.94 300 GLY A N 1
ATOM 2281 C CA . GLY A 1 300 ? -34.262 2.586 52.520 1.00 85.94 300 GLY A CA 1
ATOM 2282 C C . GLY A 1 300 ? -33.471 3.696 53.229 1.00 85.94 300 GLY A C 1
ATOM 2283 O O . GLY A 1 300 ? -34.052 4.518 53.934 1.00 85.94 300 GLY A O 1
ATOM 2284 N N . GLY A 1 301 ? -32.151 3.745 53.046 1.00 86.94 301 GLY A N 1
ATOM 2285 C CA . GLY A 1 301 ? -31.269 4.763 53.627 1.00 86.94 301 GLY A CA 1
ATOM 2286 C C . GLY A 1 301 ? -31.345 6.129 52.937 1.00 86.94 301 GLY A C 1
ATOM 2287 O O . GLY A 1 301 ? -31.779 6.249 51.788 1.00 86.94 301 GLY A O 1
ATOM 2288 N N . GLN A 1 302 ? -30.869 7.161 53.632 1.00 89.19 302 GLN A N 1
ATOM 2289 C CA . GLN A 1 302 ? -30.741 8.517 53.094 1.00 89.19 302 GLN A CA 1
ATOM 2290 C C . GLN A 1 302 ? -29.286 8.821 52.737 1.00 89.19 302 GLN A C 1
ATOM 2292 O O . GLN A 1 302 ? -28.361 8.290 53.359 1.00 89.19 302 GLN A O 1
ATOM 2297 N N . TYR A 1 303 ? -29.097 9.657 51.718 1.00 91.12 303 TYR A N 1
ATOM 2298 C CA . TYR A 1 303 ? -27.787 10.141 51.302 1.00 91.12 303 TYR A CA 1
ATOM 2299 C C . TYR A 1 303 ? -27.501 11.506 51.920 1.00 91.12 303 TYR A C 1
ATOM 2301 O O . TYR A 1 303 ? -28.345 12.400 51.879 1.00 91.12 303 TYR A O 1
ATOM 2309 N N . THR A 1 304 ? -26.291 11.668 52.442 1.00 89.69 304 THR A N 1
ATOM 2310 C CA . THR A 1 304 ? -25.789 12.924 52.997 1.00 89.69 304 THR A CA 1
ATOM 2311 C C . THR A 1 304 ? -24.655 13.424 52.119 1.00 89.69 304 THR A C 1
ATOM 2313 O O . THR A 1 304 ? -23.630 12.754 51.973 1.00 89.69 304 THR A O 1
ATOM 2316 N N . ILE A 1 305 ? -24.846 14.609 51.543 1.00 88.88 305 ILE A N 1
ATOM 2317 C CA . ILE A 1 305 ? -23.830 15.302 50.751 1.00 88.88 305 ILE A CA 1
ATOM 2318 C C . ILE A 1 305 ? -22.819 15.931 51.708 1.00 88.88 305 ILE A C 1
ATOM 2320 O O . ILE A 1 305 ? -23.194 16.704 52.589 1.00 88.88 305 ILE A O 1
ATOM 2324 N N . ALA A 1 306 ? -21.546 15.591 51.532 1.00 86.81 306 ALA A N 1
ATOM 2325 C CA . ALA A 1 306 ? -20.440 16.233 52.235 1.00 86.81 306 ALA A CA 1
ATOM 2326 C C . ALA A 1 306 ? -19.885 17.421 51.426 1.00 86.81 306 ALA A C 1
ATOM 2328 O O . ALA A 1 306 ? -20.329 17.693 50.307 1.00 86.81 306 ALA A O 1
ATOM 2329 N N . ARG A 1 307 ? -18.907 18.143 51.983 1.00 89.31 307 ARG A N 1
ATOM 2330 C CA . ARG A 1 307 ? -18.249 19.265 51.291 1.00 89.31 307 ARG A CA 1
ATOM 2331 C C . ARG A 1 307 ? -17.517 18.790 50.032 1.00 89.31 307 ARG A C 1
ATOM 2333 O O . ARG A 1 307 ? -17.226 17.603 49.872 1.00 89.31 307 ARG A O 1
ATOM 2340 N N . ILE A 1 308 ? -17.191 19.718 49.131 1.00 85.62 308 ILE A N 1
ATOM 2341 C CA . ILE A 1 308 ? -16.363 19.401 47.954 1.00 85.62 308 ILE A CA 1
ATOM 2342 C C . ILE A 1 308 ? -15.017 18.823 48.409 1.00 85.62 308 ILE A C 1
ATOM 2344 O O . ILE A 1 308 ? -14.305 19.461 49.186 1.00 85.62 308 ILE A O 1
ATOM 2348 N N . GLY A 1 309 ? -14.683 17.622 47.929 1.00 77.75 309 GLY A N 1
ATOM 2349 C CA . GLY A 1 309 ? -13.487 16.860 48.308 1.00 77.75 309 GLY A CA 1
ATOM 2350 C C . GLY A 1 309 ? -13.637 15.932 49.521 1.00 77.75 309 GLY A C 1
ATOM 2351 O O . GLY A 1 309 ? -12.713 15.175 49.805 1.00 77.75 309 GLY A O 1
ATOM 2352 N N . GLU A 1 310 ? -14.780 15.940 50.213 1.00 85.12 310 GLU A N 1
ATOM 2353 C CA . GLU A 1 310 ? -15.131 14.938 51.229 1.00 85.12 310 GLU A CA 1
ATOM 2354 C C . GLU A 1 310 ? -16.149 13.942 50.648 1.00 85.12 310 GLU A C 1
ATOM 2356 O O . GLU A 1 310 ? -17.076 14.373 49.956 1.00 85.12 310 GLU A O 1
ATOM 2361 N N . PRO A 1 311 ? -16.035 12.628 50.917 1.00 84.69 311 PRO A N 1
ATOM 2362 C CA . PRO A 1 311 ? -16.936 11.640 50.336 1.00 84.69 311 PRO A CA 1
ATOM 2363 C C . PRO A 1 311 ? -18.339 11.739 50.948 1.00 84.69 311 PRO A C 1
ATOM 2365 O O . PRO A 1 311 ? -18.512 11.725 52.168 1.00 84.69 311 PRO A O 1
ATOM 2368 N N . SER A 1 312 ? -19.360 11.789 50.095 1.00 89.38 312 SER A N 1
ATOM 2369 C CA . SER A 1 312 ? -20.757 11.673 50.515 1.00 89.38 312 SER A CA 1
ATOM 2370 C C . SER A 1 312 ? -21.028 10.272 51.055 1.00 89.38 312 SER A C 1
ATOM 2372 O O . SER A 1 312 ? -20.363 9.294 50.695 1.00 89.38 312 SER A O 1
ATOM 2374 N N . SER A 1 313 ? -22.019 10.169 51.936 1.00 90.62 313 SER A N 1
ATOM 2375 C CA . SER A 1 313 ? -22.300 8.934 52.665 1.00 90.62 313 SER A CA 1
ATOM 2376 C C . SER A 1 313 ? -23.766 8.538 52.616 1.00 90.62 313 SER A C 1
ATOM 2378 O O . SER A 1 313 ? -24.656 9.359 52.403 1.00 90.62 313 SER A O 1
ATOM 2380 N N . CYS A 1 314 ? -24.015 7.245 52.793 1.00 91.69 314 CYS A N 1
ATOM 2381 C CA . CYS A 1 314 ? -25.335 6.678 53.005 1.00 91.69 314 CYS A CA 1
ATOM 2382 C C . CYS A 1 314 ? -25.506 6.306 54.480 1.00 91.69 314 CYS A C 1
ATOM 2384 O O . CYS A 1 314 ? -24.618 5.690 55.066 1.00 91.69 314 CYS A O 1
ATOM 2386 N N . SER A 1 315 ? -26.677 6.579 55.056 1.00 89.88 315 SER A N 1
ATOM 2387 C CA . SER A 1 315 ? -27.000 6.226 56.447 1.00 89.88 315 SER A CA 1
ATOM 2388 C C . SER A 1 315 ? -26.957 4.719 56.751 1.00 89.88 315 SER A C 1
ATOM 2390 O O . SER A 1 315 ? -26.909 4.344 57.916 1.00 89.88 315 SER A O 1
ATOM 2392 N N . ILE A 1 316 ? -27.006 3.863 55.722 1.00 87.50 316 ILE A N 1
ATOM 2393 C CA . ILE A 1 316 ? -26.971 2.396 55.855 1.00 87.50 316 ILE A CA 1
ATOM 2394 C C . ILE A 1 316 ? -25.601 1.826 55.468 1.00 87.50 316 ILE A C 1
ATOM 2396 O O . ILE A 1 316 ? -25.058 1.006 56.198 1.00 87.50 316 ILE A O 1
ATOM 2400 N N . HIS A 1 317 ? -25.032 2.251 54.333 1.00 85.25 317 HIS A N 1
ATOM 2401 C CA . HIS A 1 317 ? -23.809 1.646 53.778 1.00 85.25 317 HIS A CA 1
ATOM 2402 C C . HIS A 1 317 ? -22.530 2.474 53.989 1.00 85.25 317 HIS A C 1
ATOM 2404 O O . HIS A 1 317 ? -21.456 2.028 53.595 1.00 85.25 317 HIS A O 1
ATOM 2410 N N . GLY A 1 318 ? -22.620 3.654 54.609 1.00 85.69 318 GLY A N 1
ATOM 2411 C CA . GLY A 1 318 ? -21.468 4.516 54.875 1.00 85.69 318 GLY A CA 1
ATOM 2412 C C . GLY A 1 318 ? -20.997 5.323 53.661 1.00 85.69 318 GLY A C 1
ATOM 2413 O O . GLY A 1 318 ? -21.743 5.522 52.699 1.00 85.69 318 GLY A O 1
ATOM 2414 N N . ALA A 1 319 ? -19.778 5.860 53.747 1.00 82.75 319 ALA A N 1
ATOM 2415 C CA . ALA A 1 319 ? -19.153 6.663 52.697 1.00 82.75 319 ALA A CA 1
ATOM 2416 C C . ALA A 1 319 ? -18.511 5.792 51.611 1.00 82.75 319 ALA A C 1
ATOM 2418 O O . ALA A 1 319 ? -18.148 4.638 51.847 1.00 82.75 319 ALA A O 1
ATOM 2419 N N . LEU A 1 320 ? -18.339 6.367 50.419 1.00 72.56 320 LEU A N 1
ATOM 2420 C CA . LEU A 1 320 ? -17.626 5.714 49.327 1.00 72.56 320 LEU A CA 1
ATOM 2421 C C . LEU A 1 320 ? -16.122 5.654 49.658 1.00 72.56 320 LEU A C 1
ATOM 2423 O O . LEU A 1 320 ? -15.375 6.583 49.366 1.00 72.56 320 LEU A O 1
ATOM 2427 N N . HIS A 1 321 ? -15.667 4.584 50.305 1.00 62.34 321 HIS A N 1
ATOM 2428 C CA . HIS A 1 321 ? -14.236 4.349 50.485 1.00 62.34 321 HIS A CA 1
ATOM 2429 C C . HIS A 1 321 ? -13.643 3.884 49.154 1.00 62.34 321 HIS A C 1
ATOM 2431 O O . HIS A 1 321 ? -14.161 2.953 48.534 1.00 62.34 321 HIS A O 1
ATOM 2437 N N . SER A 1 322 ? -12.558 4.523 48.701 1.00 54.66 322 SER A N 1
ATOM 2438 C CA . SER A 1 322 ? -11.745 3.955 47.629 1.00 54.66 322 SER A CA 1
ATOM 2439 C C . SER A 1 322 ? -11.325 2.561 48.074 1.00 54.66 322 SER A C 1
ATOM 2441 O O . SER A 1 322 ? -10.712 2.404 49.126 1.00 54.66 322 SER A O 1
ATOM 2443 N N . SER A 1 323 ? -11.642 1.545 47.280 1.00 54.62 323 SER A N 1
ATOM 2444 C CA . SER A 1 323 ? -11.247 0.159 47.550 1.00 54.62 323 SER A CA 1
ATOM 2445 C C . SER A 1 323 ? -9.728 -0.054 47.548 1.00 54.62 323 SER A C 1
ATOM 2447 O O . SER A 1 323 ? -9.289 -1.180 47.721 1.00 54.62 323 SER A O 1
ATOM 2449 N N . LEU A 1 324 ? -8.949 1.003 47.299 1.00 55.41 324 LEU A N 1
ATOM 2450 C CA . LEU A 1 324 ? -7.499 0.989 47.257 1.00 55.41 324 LEU A CA 1
ATOM 2451 C C . LEU A 1 324 ? -6.947 1.639 48.519 1.00 55.41 324 LEU A C 1
ATOM 2453 O O . LEU A 1 324 ? -7.228 2.802 48.827 1.00 55.41 324 LEU A O 1
ATOM 2457 N N . THR A 1 325 ? -6.152 0.864 49.236 1.00 68.38 325 THR A N 1
ATOM 2458 C CA . THR A 1 325 ? -5.347 1.319 50.362 1.00 68.38 325 THR A CA 1
ATOM 2459 C C . THR A 1 325 ? -4.214 2.237 49.873 1.00 68.38 325 THR A C 1
ATOM 2461 O O . THR A 1 325 ? -3.770 2.132 48.725 1.00 68.38 325 THR A O 1
ATOM 2464 N N . PRO A 1 326 ? -3.692 3.140 50.724 1.00 68.06 326 PRO A N 1
ATOM 2465 C CA . PRO A 1 326 ? -2.531 3.969 50.383 1.00 68.06 326 PRO A CA 1
ATOM 2466 C C . PRO A 1 326 ? -1.305 3.155 49.932 1.00 68.06 326 PRO A C 1
ATOM 2468 O O . PRO A 1 326 ? -0.518 3.631 49.116 1.00 68.06 326 PRO A O 1
ATOM 2471 N N . GLU A 1 327 ? -1.167 1.921 50.425 1.00 71.38 327 GLU A N 1
ATOM 2472 C CA . GLU A 1 327 ? -0.109 0.984 50.034 1.00 71.38 327 GLU A CA 1
ATOM 2473 C C . GLU A 1 327 ? -0.279 0.482 48.594 1.00 71.38 327 GLU A C 1
ATOM 2475 O O . GLU A 1 327 ? 0.684 0.480 47.827 1.00 71.38 327 GLU A O 1
ATOM 2480 N N . GLU A 1 328 ? -1.501 0.128 48.185 1.00 69.31 328 GLU A N 1
ATOM 2481 C CA . GLU A 1 328 ? -1.797 -0.284 46.806 1.00 69.31 328 GLU A CA 1
ATOM 2482 C C . GLU A 1 328 ? -1.587 0.867 45.816 1.00 69.31 328 GLU A C 1
ATOM 2484 O O . GLU A 1 328 ? -1.061 0.662 44.720 1.00 69.31 328 GLU A O 1
ATOM 2489 N N . LEU A 1 329 ? -1.920 2.098 46.216 1.00 68.12 329 LEU A N 1
ATOM 2490 C CA . LEU A 1 329 ? -1.668 3.287 45.401 1.00 68.12 329 LEU A CA 1
ATOM 2491 C C . LEU A 1 329 ? -0.160 3.538 45.216 1.00 68.12 329 LEU A C 1
ATOM 2493 O O . LEU A 1 329 ? 0.299 3.832 44.109 1.00 68.12 329 LEU A O 1
ATOM 2497 N N . ALA A 1 330 ? 0.620 3.378 46.289 1.00 72.12 330 ALA A N 1
ATOM 2498 C CA . ALA A 1 330 ? 2.074 3.501 46.252 1.00 72.12 330 ALA A CA 1
ATOM 2499 C C . ALA A 1 330 ? 2.722 2.403 45.390 1.00 72.12 330 ALA A C 1
ATOM 2501 O O . ALA A 1 330 ? 3.657 2.689 44.642 1.00 72.12 330 ALA A O 1
ATOM 2502 N N . ALA A 1 331 ? 2.197 1.175 45.430 1.00 74.81 331 ALA A N 1
ATOM 2503 C CA . ALA A 1 331 ? 2.671 0.067 44.604 1.00 74.81 331 ALA A CA 1
ATOM 2504 C C . ALA A 1 331 ? 2.450 0.320 43.102 1.00 74.81 331 ALA A C 1
ATOM 2506 O O . ALA A 1 331 ? 3.360 0.107 42.298 1.00 74.81 331 ALA A O 1
ATOM 2507 N N . ILE A 1 332 ? 1.282 0.847 42.719 1.00 72.69 332 ILE A N 1
ATOM 2508 C CA . ILE A 1 332 ? 0.980 1.216 41.326 1.00 72.69 332 ILE A CA 1
ATOM 2509 C C . ILE A 1 332 ? 1.909 2.343 40.847 1.00 72.69 332 ILE A C 1
ATOM 2511 O O . ILE A 1 332 ? 2.463 2.272 39.746 1.00 72.69 332 ILE A O 1
ATOM 2515 N N . GLN A 1 333 ? 2.136 3.361 41.684 1.00 72.94 333 GLN A N 1
ATOM 2516 C CA . GLN A 1 333 ? 3.048 4.462 41.363 1.00 72.94 333 GLN A CA 1
ATOM 2517 C C . GLN A 1 333 ? 4.497 3.977 41.205 1.00 72.94 333 GLN A C 1
ATOM 2519 O O . GLN A 1 333 ? 5.206 4.409 40.293 1.00 72.94 333 GLN A O 1
ATOM 2524 N N . GLN A 1 334 ? 4.933 3.050 42.060 1.00 77.19 334 GLN A N 1
ATOM 2525 C CA . GLN A 1 334 ? 6.272 2.471 42.010 1.00 77.19 334 GLN A CA 1
ATOM 2526 C C . GLN A 1 334 ? 6.483 1.634 40.745 1.00 77.19 334 GLN A C 1
ATOM 2528 O O . GLN A 1 334 ? 7.507 1.776 40.079 1.00 77.19 334 GLN A O 1
ATOM 2533 N N . GLN A 1 335 ? 5.486 0.841 40.349 1.00 76.06 335 GLN A N 1
ATOM 2534 C CA . GLN A 1 335 ? 5.524 0.065 39.110 1.00 76.06 335 GLN A CA 1
ATOM 2535 C C . GLN A 1 335 ? 5.644 0.964 37.868 1.00 76.06 335 GLN A C 1
ATOM 2537 O O . GLN A 1 335 ? 6.321 0.611 36.899 1.00 76.06 335 GLN A O 1
ATOM 2542 N N . PHE A 1 336 ? 5.017 2.143 37.890 1.00 69.12 336 PHE A N 1
ATOM 2543 C CA . PHE A 1 336 ? 5.153 3.135 36.826 1.00 69.12 336 PHE A CA 1
ATOM 2544 C C . PHE A 1 336 ? 6.555 3.771 36.811 1.00 69.12 336 PHE A C 1
ATOM 2546 O O . PHE A 1 336 ? 7.175 3.882 35.753 1.00 69.12 336 PHE A O 1
ATOM 2553 N N . ASN A 1 337 ? 7.086 4.120 37.987 1.00 69.69 337 ASN A N 1
ATOM 2554 C CA . ASN A 1 337 ? 8.425 4.696 38.148 1.00 69.69 337 ASN A CA 1
ATOM 2555 C C . ASN A 1 337 ? 9.544 3.730 37.722 1.00 69.69 337 ASN A C 1
ATOM 2557 O O . ASN A 1 337 ? 10.495 4.145 37.059 1.00 69.69 337 ASN A O 1
ATOM 2561 N N . ASP A 1 338 ? 9.424 2.439 38.037 1.00 69.19 338 ASP A N 1
ATOM 2562 C CA . ASP A 1 338 ? 10.398 1.421 37.625 1.00 69.19 338 ASP A CA 1
ATOM 2563 C C . ASP A 1 338 ? 10.425 1.242 36.101 1.00 69.19 338 ASP A C 1
ATOM 2565 O O . ASP A 1 338 ? 11.484 1.018 35.514 1.00 69.19 338 ASP A O 1
ATOM 2569 N N . ARG A 1 339 ? 9.283 1.445 35.434 1.00 59.25 339 ARG A N 1
ATOM 2570 C CA . ARG A 1 339 ? 9.182 1.428 33.969 1.00 59.25 339 ARG A CA 1
ATOM 2571 C C . ARG A 1 339 ? 9.889 2.614 33.304 1.00 59.25 339 ARG A C 1
ATOM 2573 O O . ARG A 1 339 ? 10.381 2.474 32.188 1.00 59.25 339 ARG A O 1
ATOM 2580 N N . LEU A 1 340 ? 9.967 3.759 33.986 1.00 56.62 340 LEU A N 1
ATOM 2581 C CA . LEU A 1 340 ? 10.664 4.963 33.512 1.00 56.62 340 LEU A CA 1
ATOM 2582 C C . LEU A 1 340 ? 12.188 4.895 33.724 1.00 56.62 340 LEU A C 1
ATOM 2584 O O . LEU A 1 340 ? 12.939 5.556 33.012 1.00 56.62 340 LEU A O 1
ATOM 2588 N N . LYS A 1 341 ? 12.663 4.079 34.674 1.00 57.31 341 LYS A N 1
ATOM 2589 C CA . LYS A 1 341 ? 14.075 4.007 35.095 1.00 57.31 341 LYS A CA 1
ATOM 2590 C C . LYS A 1 341 ? 15.005 3.273 34.112 1.00 57.31 341 LYS A C 1
ATOM 2592 O O . LYS A 1 341 ? 16.218 3.299 34.296 1.00 57.31 341 LYS A O 1
ATOM 2597 N N . VAL A 1 342 ? 14.467 2.627 33.074 1.00 56.84 342 VAL A N 1
ATOM 2598 C CA . VAL A 1 342 ? 15.218 1.768 32.129 1.00 56.84 342 VAL A CA 1
ATOM 2599 C C . VAL A 1 342 ? 15.407 2.427 30.750 1.00 56.84 342 VAL A C 1
ATOM 2601 O O . VAL A 1 342 ? 15.539 1.737 29.746 1.00 56.84 342 VAL A O 1
ATOM 2604 N N . LEU A 1 343 ? 15.420 3.762 30.645 1.00 59.28 343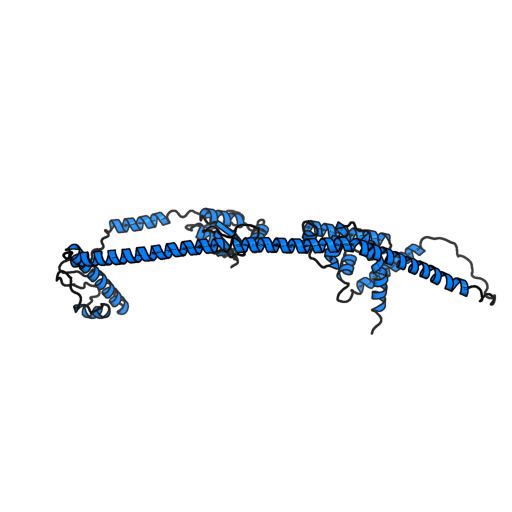 LEU A N 1
ATOM 2605 C CA . LEU A 1 343 ? 15.771 4.424 29.378 1.00 59.28 343 LEU A CA 1
ATOM 2606 C C . LEU A 1 343 ? 17.304 4.518 29.241 1.00 59.28 343 LEU A C 1
ATOM 2608 O O . LEU A 1 343 ? 17.937 5.203 30.046 1.00 59.28 343 LEU A O 1
ATOM 2612 N N . PRO A 1 344 ? 17.930 3.823 28.271 1.00 62.16 344 PRO A N 1
ATOM 2613 C CA . PRO A 1 344 ? 19.381 3.823 28.119 1.00 62.16 344 PRO A CA 1
ATOM 2614 C C . PRO A 1 344 ? 19.896 5.154 27.554 1.00 62.16 344 PRO A C 1
ATOM 2616 O O . PRO A 1 344 ? 19.205 5.848 26.809 1.00 62.16 344 PRO A O 1
ATOM 2619 N N . LEU A 1 345 ? 21.153 5.479 27.866 1.00 66.50 345 LEU A N 1
ATOM 2620 C CA . LEU A 1 345 ? 21.899 6.520 27.161 1.00 66.50 345 LEU A CA 1
ATOM 2621 C C . LEU A 1 345 ? 22.203 6.037 25.737 1.00 66.50 345 LEU A C 1
ATOM 2623 O O . LEU A 1 345 ? 22.884 5.027 25.558 1.00 66.50 345 LEU A O 1
ATOM 2627 N N . ILE A 1 346 ? 21.732 6.773 24.734 1.00 75.38 346 ILE A N 1
ATOM 2628 C CA . ILE A 1 346 ? 22.022 6.511 23.322 1.00 75.38 346 ILE A CA 1
ATOM 2629 C C . ILE A 1 346 ? 23.148 7.459 22.904 1.00 75.38 346 ILE A C 1
ATOM 2631 O O . ILE A 1 346 ? 22.977 8.680 22.916 1.00 75.38 346 ILE A O 1
ATOM 2635 N N . GLN A 1 347 ? 24.307 6.909 22.540 1.00 81.44 347 GLN A N 1
ATOM 2636 C CA . GLN A 1 347 ? 25.467 7.687 22.108 1.00 81.44 347 GLN A CA 1
ATOM 2637 C C . GLN A 1 347 ? 26.004 7.165 20.775 1.00 81.44 347 GLN A C 1
ATOM 2639 O O . GLN A 1 347 ? 26.336 5.989 20.654 1.00 81.44 347 GLN A O 1
ATOM 2644 N N . PHE A 1 348 ? 26.139 8.068 19.807 1.00 83.81 348 PHE A N 1
ATOM 2645 C CA . PHE A 1 348 ? 26.833 7.835 18.543 1.00 83.81 348 PHE A CA 1
ATOM 2646 C C . PHE A 1 348 ? 28.045 8.765 18.473 1.00 83.81 348 PHE A C 1
ATOM 2648 O O . PHE A 1 348 ? 27.939 9.942 18.822 1.00 83.81 348 PHE A O 1
ATOM 2655 N N . GLN A 1 349 ? 29.196 8.234 18.063 1.00 83.81 349 GLN A N 1
ATOM 2656 C CA . GLN A 1 349 ? 30.420 8.997 17.817 1.00 83.81 349 GLN A CA 1
ATOM 2657 C C . GLN A 1 349 ? 30.883 8.684 16.401 1.00 83.81 349 GLN A C 1
ATOM 2659 O O . GLN A 1 349 ? 31.183 7.531 16.104 1.00 83.81 349 GLN A O 1
ATOM 2664 N N . ASP A 1 350 ? 30.875 9.701 15.543 1.00 79.81 350 ASP A N 1
ATOM 2665 C CA . ASP A 1 350 ? 31.290 9.638 14.141 1.00 79.81 350 ASP A CA 1
ATOM 2666 C C . ASP A 1 350 ? 30.623 8.504 13.339 1.00 79.81 350 ASP A C 1
ATOM 2668 O O . ASP A 1 350 ? 31.190 7.974 12.385 1.00 79.81 350 ASP A O 1
ATOM 2672 N N . ALA A 1 351 ? 29.393 8.139 13.714 1.00 81.69 351 ALA A N 1
ATOM 2673 C CA . ALA A 1 351 ? 28.664 7.048 13.079 1.00 81.69 351 ALA A CA 1
ATOM 2674 C C . ALA A 1 351 ? 27.997 7.531 11.779 1.00 81.69 351 ALA A C 1
ATOM 2676 O O . ALA A 1 351 ? 27.395 8.610 11.784 1.00 81.69 351 ALA A O 1
ATOM 2677 N N . PRO A 1 352 ? 28.031 6.758 10.679 1.00 84.69 352 PRO A N 1
ATOM 2678 C CA . PRO A 1 352 ? 27.256 7.068 9.482 1.00 84.69 352 PRO A CA 1
ATOM 2679 C C . PRO A 1 352 ? 25.770 7.201 9.827 1.00 84.69 352 PRO A C 1
ATOM 2681 O O . PRO A 1 352 ? 25.208 6.364 10.541 1.00 84.69 352 PRO A O 1
ATOM 2684 N N . LEU A 1 353 ? 25.111 8.243 9.313 1.00 83.56 353 LEU A N 1
ATOM 2685 C CA . LEU A 1 353 ? 23.694 8.496 9.601 1.00 83.56 353 LEU A CA 1
ATOM 2686 C C . LEU A 1 353 ? 22.806 7.281 9.270 1.00 83.56 353 LEU A C 1
ATOM 2688 O O . LEU A 1 353 ? 21.889 6.962 10.027 1.00 83.56 353 LEU A O 1
ATOM 2692 N N . HIS A 1 354 ? 23.101 6.585 8.169 1.00 83.00 354 HIS A N 1
ATOM 2693 C CA . HIS A 1 354 ? 22.398 5.372 7.755 1.00 83.00 354 HIS A CA 1
ATOM 2694 C C . HIS A 1 354 ? 22.504 4.251 8.808 1.00 83.00 354 HIS A C 1
ATOM 2696 O O . HIS A 1 354 ? 21.498 3.651 9.200 1.00 83.00 354 HIS A O 1
ATOM 2702 N N . GLU A 1 355 ? 23.703 4.017 9.344 1.00 83.19 355 GLU A N 1
ATOM 2703 C CA . GLU A 1 355 ? 23.951 3.001 10.372 1.00 83.19 355 GLU A CA 1
ATOM 2704 C C . GLU A 1 355 ? 23.273 3.353 11.706 1.00 83.19 355 GLU A C 1
ATOM 2706 O O . GLU A 1 355 ? 22.690 2.482 12.364 1.00 83.19 355 GLU A O 1
ATOM 2711 N N . ALA A 1 356 ? 23.278 4.635 12.083 1.00 86.62 356 ALA A N 1
ATOM 2712 C CA . ALA A 1 356 ? 22.594 5.117 13.281 1.00 86.62 356 ALA A CA 1
ATOM 2713 C C . ALA A 1 356 ? 21.071 4.892 13.201 1.00 86.62 356 ALA A C 1
ATOM 2715 O O . ALA A 1 356 ? 20.469 4.392 14.156 1.00 86.62 356 ALA A O 1
ATOM 2716 N N . ILE A 1 357 ? 20.456 5.181 12.046 1.00 86.81 357 ILE A N 1
ATOM 2717 C CA . ILE A 1 357 ? 19.024 4.944 11.787 1.00 86.81 357 ILE A CA 1
ATOM 2718 C C . ILE A 1 357 ? 18.684 3.453 11.923 1.00 86.81 357 ILE A C 1
ATOM 2720 O O . ILE A 1 357 ? 17.741 3.094 12.632 1.00 86.81 357 ILE A O 1
ATOM 2724 N N . HIS A 1 358 ? 19.472 2.572 11.300 1.00 85.88 358 HIS A N 1
ATOM 2725 C CA . HIS A 1 358 ? 19.254 1.126 11.386 1.00 85.88 358 HIS A CA 1
ATOM 2726 C C . HIS A 1 358 ? 19.434 0.577 12.802 1.00 85.88 358 HIS A C 1
ATOM 2728 O O . HIS A 1 358 ? 18.669 -0.290 13.230 1.00 85.88 358 HIS A O 1
ATOM 2734 N N . THR A 1 359 ? 20.425 1.079 13.537 1.00 85.62 359 THR A N 1
ATOM 2735 C CA . THR A 1 359 ? 20.698 0.652 14.913 1.00 85.62 359 THR A CA 1
ATOM 2736 C C . THR A 1 359 ? 19.544 1.019 15.841 1.00 85.62 359 THR A C 1
ATOM 2738 O O . THR A 1 359 ? 19.071 0.167 16.596 1.00 85.62 359 THR A O 1
ATOM 2741 N N . LEU A 1 360 ? 19.031 2.248 15.737 1.00 87.00 360 LEU A N 1
ATOM 2742 C CA . LEU A 1 360 ? 17.901 2.707 16.546 1.00 87.00 360 LEU A CA 1
ATOM 2743 C C . LEU A 1 360 ? 16.602 1.990 16.208 1.00 87.00 360 LEU A C 1
ATOM 2745 O O . LEU A 1 360 ? 15.867 1.605 17.113 1.00 87.00 360 LEU A O 1
ATOM 2749 N N . ALA A 1 361 ? 16.333 1.743 14.929 1.00 85.38 361 ALA A N 1
ATOM 2750 C CA . ALA A 1 361 ? 15.156 0.977 14.550 1.00 85.38 361 ALA A CA 1
ATOM 2751 C C . ALA A 1 361 ? 15.208 -0.469 15.043 1.00 85.38 361 ALA A C 1
ATOM 2753 O O . ALA A 1 361 ? 14.197 -0.989 15.510 1.00 85.38 361 ALA A O 1
ATOM 2754 N N . ARG A 1 362 ? 16.387 -1.102 15.020 1.00 84.12 362 ARG A N 1
ATOM 2755 C CA . ARG A 1 362 ? 16.571 -2.445 15.582 1.00 84.12 362 ARG A CA 1
ATOM 2756 C C . ARG A 1 362 ? 16.342 -2.449 17.099 1.00 84.12 362 ARG A C 1
ATOM 2758 O O . ARG A 1 362 ? 15.691 -3.355 17.603 1.00 84.12 362 ARG A O 1
ATOM 2765 N N . GLN A 1 363 ? 16.818 -1.424 17.814 1.00 83.31 363 GLN A N 1
ATOM 2766 C CA . GLN A 1 363 ? 16.560 -1.245 19.252 1.00 83.31 363 GLN A CA 1
ATOM 2767 C C . GLN A 1 363 ? 15.083 -0.964 19.568 1.00 83.31 363 GLN A C 1
ATOM 2769 O O . GLN A 1 363 ? 14.587 -1.407 20.600 1.00 83.31 363 GLN A O 1
ATOM 2774 N N . ALA A 1 364 ? 14.379 -0.264 18.679 1.00 82.94 364 ALA A N 1
ATOM 2775 C CA . ALA A 1 364 ? 12.944 -0.006 18.773 1.00 82.94 364 ALA A CA 1
ATOM 2776 C C . ALA A 1 364 ? 12.074 -1.172 18.252 1.00 82.94 364 ALA A C 1
ATOM 2778 O O . ALA A 1 364 ? 10.851 -1.071 18.280 1.00 82.94 364 ALA A O 1
ATOM 2779 N N . ASN A 1 365 ? 12.684 -2.273 17.792 1.00 82.25 365 ASN A N 1
ATOM 2780 C CA . ASN A 1 365 ? 12.007 -3.425 17.187 1.00 82.25 365 ASN A CA 1
ATOM 2781 C C . ASN A 1 365 ? 11.113 -3.057 15.978 1.00 82.25 365 ASN A C 1
ATOM 2783 O O . ASN A 1 365 ? 10.018 -3.594 15.816 1.00 82.25 365 ASN A O 1
ATOM 2787 N N . LEU A 1 366 ? 11.577 -2.128 15.133 1.00 82.56 366 LEU A N 1
ATOM 2788 C CA . LEU A 1 366 ? 10.868 -1.639 13.944 1.00 82.56 366 LEU A CA 1
ATOM 2789 C C . LEU A 1 366 ? 11.443 -2.246 12.656 1.00 82.56 366 LEU A C 1
ATOM 2791 O O . LEU A 1 366 ? 12.654 -2.201 12.424 1.00 82.56 366 LEU A O 1
ATOM 2795 N N . ASN A 1 367 ? 10.573 -2.737 11.767 1.00 81.31 367 ASN A N 1
ATOM 2796 C CA . ASN A 1 367 ? 10.971 -3.163 10.422 1.00 81.31 367 ASN A CA 1
ATOM 2797 C C . ASN A 1 367 ? 10.946 -1.967 9.463 1.00 81.31 367 ASN A C 1
ATOM 2799 O O . ASN A 1 367 ? 9.879 -1.571 8.994 1.00 81.31 367 ASN A O 1
ATOM 2803 N N . LEU A 1 368 ? 12.118 -1.392 9.178 1.00 79.12 368 LEU A N 1
ATOM 2804 C CA . LEU A 1 368 ? 12.237 -0.205 8.330 1.00 79.12 368 LEU A CA 1
ATOM 2805 C C . LEU A 1 368 ? 12.162 -0.501 6.831 1.00 79.12 368 LEU A C 1
ATOM 2807 O O . LEU A 1 368 ? 12.757 -1.459 6.337 1.00 79.12 368 LEU A O 1
ATOM 2811 N N . VAL A 1 369 ? 11.522 0.413 6.104 1.00 79.75 369 VAL A N 1
ATOM 2812 C CA . VAL A 1 369 ? 11.562 0.518 4.640 1.00 79.75 369 VAL A CA 1
ATOM 2813 C C . VAL A 1 369 ? 11.851 1.959 4.248 1.00 79.75 369 VAL A C 1
ATOM 2815 O O . VAL A 1 369 ? 11.235 2.883 4.771 1.00 79.75 369 VAL A O 1
ATOM 2818 N N . PHE A 1 370 ? 12.764 2.169 3.306 1.00 79.12 370 PHE A N 1
ATOM 2819 C CA . PHE A 1 370 ? 13.025 3.500 2.769 1.00 79.12 370 PHE A CA 1
ATOM 2820 C C . PHE A 1 370 ? 12.194 3.754 1.518 1.00 79.12 370 PHE A C 1
ATOM 2822 O O . PHE A 1 370 ? 12.031 2.877 0.668 1.00 79.12 370 PHE A O 1
ATOM 2829 N N . ASP A 1 371 ? 11.707 4.983 1.399 1.00 76.06 371 ASP A N 1
ATOM 2830 C CA . ASP A 1 371 ? 11.174 5.519 0.155 1.00 76.06 371 ASP A CA 1
ATOM 2831 C C . ASP A 1 371 ? 12.234 5.399 -0.975 1.00 76.06 371 ASP A C 1
ATOM 2833 O O . ASP A 1 371 ? 13.402 5.747 -0.745 1.00 76.06 371 ASP A O 1
ATOM 2837 N N . PRO A 1 372 ? 11.873 4.921 -2.186 1.00 69.44 372 PRO A N 1
ATOM 2838 C CA . PRO A 1 372 ? 12.773 4.817 -3.338 1.00 69.44 372 PRO A CA 1
ATOM 2839 C C . PRO A 1 372 ? 13.495 6.118 -3.716 1.00 69.44 372 PRO A C 1
ATOM 2841 O O . PRO A 1 372 ? 14.555 6.061 -4.335 1.00 69.44 372 PRO A O 1
ATOM 2844 N N . GLU A 1 373 ? 12.956 7.286 -3.354 1.00 69.06 373 GLU A N 1
ATOM 2845 C CA . GLU A 1 373 ? 13.616 8.580 -3.579 1.00 69.06 373 GLU A CA 1
ATOM 2846 C C . GLU A 1 373 ? 14.621 8.961 -2.476 1.00 69.06 373 GLU A C 1
ATOM 2848 O O . GLU A 1 373 ? 15.497 9.810 -2.682 1.00 69.06 373 GLU A O 1
ATOM 2853 N N . VAL A 1 374 ? 14.499 8.345 -1.297 1.00 71.81 374 VAL A N 1
ATOM 2854 C CA . VAL A 1 374 ? 15.281 8.651 -0.090 1.00 71.81 374 VAL A CA 1
ATOM 2855 C C . VAL A 1 374 ? 16.430 7.659 0.098 1.00 71.81 374 VAL A C 1
ATOM 2857 O O . VAL A 1 374 ? 17.539 8.083 0.420 1.00 71.81 374 VAL A O 1
ATOM 2860 N N . GLY A 1 375 ? 16.196 6.367 -0.162 1.00 66.81 375 GLY A N 1
ATOM 2861 C CA . GLY A 1 375 ? 17.195 5.298 -0.018 1.00 66.81 375 GLY A CA 1
ATOM 2862 C C . GLY A 1 375 ? 18.500 5.563 -0.785 1.00 66.81 375 GLY A C 1
ATOM 2863 O O . GLY A 1 375 ? 19.541 5.711 -0.150 1.00 66.81 375 GLY A O 1
ATOM 2864 N N . PRO A 1 376 ? 18.461 5.773 -2.118 1.00 65.06 376 PRO A N 1
ATOM 2865 C CA . PRO A 1 376 ? 19.666 6.022 -2.913 1.00 65.06 376 PRO A CA 1
ATOM 2866 C C . PRO A 1 376 ? 20.429 7.276 -2.481 1.00 65.06 376 PRO A C 1
ATOM 2868 O O . PRO A 1 376 ? 21.635 7.366 -2.677 1.00 65.06 376 PRO A O 1
ATOM 2871 N N . ARG A 1 377 ? 19.739 8.267 -1.901 1.00 62.91 377 ARG A N 1
ATOM 2872 C CA . ARG A 1 377 ? 20.378 9.490 -1.410 1.00 62.91 377 ARG A CA 1
ATOM 2873 C C . ARG A 1 377 ? 21.158 9.237 -0.131 1.00 62.91 377 ARG A C 1
ATOM 2875 O O . ARG A 1 377 ? 22.295 9.688 -0.064 1.00 62.91 377 ARG A O 1
ATOM 2882 N N . LEU A 1 378 ? 20.580 8.519 0.832 1.00 63.97 378 LEU A N 1
ATOM 2883 C CA . LEU A 1 378 ? 21.280 8.109 2.054 1.00 63.97 378 LEU A CA 1
ATOM 2884 C C . LEU A 1 378 ? 22.533 7.289 1.713 1.00 63.97 378 LEU A C 1
ATOM 2886 O O . LEU A 1 378 ? 23.607 7.635 2.193 1.00 63.97 378 LEU A O 1
ATOM 2890 N N . ASP A 1 379 ? 22.424 6.341 0.777 1.00 62.66 379 ASP A N 1
ATOM 2891 C CA . ASP A 1 379 ? 23.550 5.504 0.333 1.00 62.66 379 ASP A CA 1
ATOM 2892 C C . ASP A 1 379 ? 24.643 6.314 -0.400 1.00 62.66 379 ASP A C 1
ATOM 2894 O O . ASP A 1 379 ? 25.833 6.029 -0.294 1.00 62.66 379 ASP A O 1
ATOM 2898 N N . THR A 1 380 ? 24.277 7.367 -1.146 1.00 57.50 380 THR A N 1
ATOM 2899 C CA . THR A 1 380 ? 25.265 8.260 -1.796 1.00 57.50 380 THR A CA 1
ATOM 2900 C C .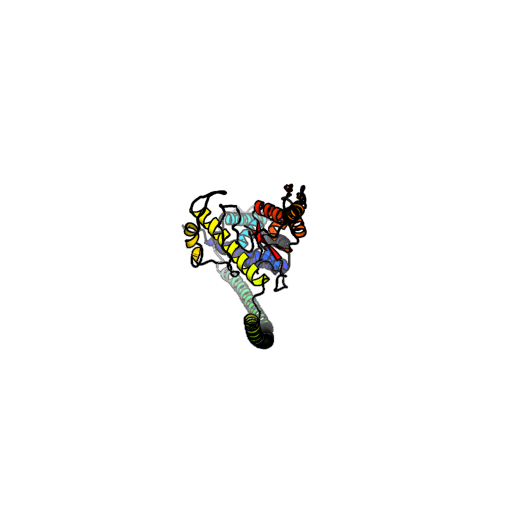 THR A 1 380 ? 25.903 9.280 -0.848 1.00 57.50 380 THR A C 1
ATOM 2902 O O . THR A 1 380 ? 26.964 9.822 -1.156 1.00 57.50 380 THR A O 1
ATOM 2905 N N . LEU A 1 381 ? 25.258 9.565 0.287 1.00 56.50 381 LEU A N 1
ATOM 2906 C CA . LEU A 1 381 ? 25.687 10.539 1.298 1.00 56.50 381 LEU A CA 1
ATOM 2907 C C . LEU A 1 381 ? 26.566 9.910 2.400 1.00 56.50 381 LEU A C 1
ATOM 2909 O O . LEU A 1 381 ? 27.146 10.646 3.205 1.00 56.50 381 LEU A O 1
ATOM 2913 N N . ASP A 1 382 ? 26.711 8.578 2.395 1.00 52.66 382 ASP A N 1
ATOM 2914 C CA . ASP A 1 382 ? 27.423 7.758 3.392 1.00 52.66 382 ASP A CA 1
ATOM 2915 C C . ASP A 1 382 ? 28.879 8.172 3.651 1.00 52.66 382 ASP A C 1
ATOM 2917 O O . ASP A 1 382 ? 29.432 7.884 4.707 1.00 52.66 382 ASP A O 1
ATOM 2921 N N . SER A 1 383 ? 29.525 8.878 2.721 1.00 53.88 383 SER A N 1
ATOM 2922 C CA . SER A 1 383 ? 30.925 9.290 2.895 1.00 53.88 383 SER A CA 1
ATOM 2923 C C . SER A 1 383 ? 31.115 10.653 3.577 1.00 53.88 383 SER A C 1
ATOM 2925 O O . SER A 1 383 ? 32.255 11.007 3.867 1.00 53.88 383 SER A O 1
ATOM 2927 N N . SER A 1 384 ? 30.056 11.440 3.825 1.00 56.19 384 SER A N 1
ATOM 2928 C CA . SER A 1 384 ? 30.203 12.813 4.357 1.00 56.19 384 SER A CA 1
ATOM 2929 C C . SER A 1 384 ? 29.328 13.178 5.559 1.00 56.19 384 SER A C 1
ATOM 2931 O O . SER A 1 384 ? 29.567 14.219 6.166 1.00 56.19 384 SER A O 1
ATOM 2933 N N . LEU A 1 385 ? 28.306 12.385 5.896 1.00 67.44 385 LEU A N 1
ATOM 2934 C CA . LEU A 1 385 ? 27.370 12.686 6.987 1.00 67.44 385 LEU A CA 1
ATOM 2935 C C . LEU A 1 385 ? 27.582 11.737 8.169 1.00 67.44 385 LEU A C 1
ATOM 2937 O O . LEU A 1 385 ? 26.906 10.716 8.305 1.00 67.44 385 LEU A O 1
ATOM 2941 N N . THR A 1 386 ? 28.532 12.101 9.028 1.00 76.31 386 THR A N 1
ATOM 2942 C CA . THR A 1 386 ? 28.741 11.455 10.325 1.00 76.31 386 THR A CA 1
ATOM 2943 C C . THR A 1 386 ? 27.909 12.139 11.409 1.00 76.31 386 THR A C 1
ATOM 2945 O O . THR A 1 386 ? 27.734 13.359 11.430 1.00 76.31 386 THR A O 1
ATOM 2948 N N . LEU A 1 387 ? 27.359 11.333 12.310 1.00 80.38 387 LEU A N 1
ATOM 2949 C CA . LEU A 1 387 ? 26.507 11.748 13.411 1.00 80.38 387 LEU A CA 1
ATOM 2950 C C . LEU A 1 387 ? 27.253 11.533 14.732 1.00 80.38 387 LEU A C 1
ATOM 2952 O O . LEU A 1 387 ? 27.542 10.398 15.118 1.00 80.38 387 LEU A O 1
ATOM 2956 N N . THR A 1 388 ? 27.493 12.628 15.451 1.00 82.69 388 THR A N 1
ATOM 2957 C CA . THR A 1 388 ? 28.011 12.602 16.824 1.00 82.69 388 THR A CA 1
ATOM 2958 C C . THR A 1 388 ? 26.977 13.227 17.748 1.00 82.69 388 THR A C 1
ATOM 2960 O O . THR A 1 388 ? 26.845 14.449 17.811 1.00 82.69 388 THR A O 1
ATOM 2963 N N . ILE A 1 389 ? 26.201 12.385 18.435 1.00 82.31 389 ILE A N 1
ATOM 2964 C CA . ILE A 1 389 ? 25.118 12.815 19.329 1.00 82.31 389 ILE A CA 1
ATOM 2965 C C . ILE A 1 389 ? 25.080 11.977 20.606 1.00 82.31 389 ILE A C 1
ATOM 2967 O O . ILE A 1 389 ? 25.435 10.797 20.619 1.00 82.31 389 ILE A O 1
ATOM 2971 N N . ARG A 1 390 ? 24.599 12.596 21.683 1.00 82.69 390 ARG A N 1
ATOM 2972 C CA . ARG A 1 390 ? 24.343 11.962 22.976 1.00 82.69 390 ARG A CA 1
ATOM 2973 C C . ARG A 1 390 ? 22.923 12.313 23.408 1.00 82.69 390 ARG A C 1
ATOM 2975 O O . ARG A 1 390 ? 22.609 13.489 23.563 1.00 82.69 390 ARG A O 1
ATOM 2982 N N . LEU A 1 391 ? 22.082 11.299 23.573 1.00 79.31 391 LEU A N 1
ATOM 2983 C CA . LEU A 1 391 ? 20.673 11.423 23.936 1.00 79.31 391 LEU A CA 1
ATOM 2984 C C . LEU A 1 391 ? 20.427 10.701 25.266 1.00 79.31 391 LEU A C 1
ATOM 2986 O O . LEU A 1 391 ? 20.759 9.525 25.410 1.00 79.31 391 LEU A O 1
ATOM 2990 N N . GLU A 1 392 ? 19.850 11.414 26.232 1.00 79.31 392 GLU A N 1
ATOM 2991 C CA . GLU A 1 392 ? 19.555 10.925 27.585 1.00 79.31 392 GLU A CA 1
ATOM 2992 C C . GLU A 1 392 ? 18.040 10.858 27.810 1.00 79.31 392 GLU A C 1
ATOM 2994 O O . GLU A 1 392 ? 17.305 11.712 27.315 1.00 79.31 392 GLU A O 1
ATOM 2999 N N . ASN A 1 393 ? 17.573 9.858 28.569 1.00 74.25 393 ASN A N 1
ATOM 3000 C CA . ASN A 1 393 ? 16.163 9.685 28.951 1.00 74.25 393 ASN A CA 1
ATOM 3001 C C . ASN A 1 393 ? 15.175 9.651 27.765 1.00 74.25 393 ASN A C 1
ATOM 3003 O O . ASN A 1 393 ? 14.051 10.140 27.869 1.00 74.25 393 ASN A O 1
ATOM 3007 N N . LEU A 1 394 ? 15.587 9.066 26.638 1.00 76.75 394 LEU A N 1
ATOM 3008 C CA . LEU A 1 394 ? 14.777 8.936 25.424 1.00 76.75 394 LEU A CA 1
ATOM 3009 C C . LEU A 1 394 ? 14.604 7.460 25.056 1.00 76.75 394 LEU A C 1
ATOM 3011 O O . LEU A 1 394 ? 15.523 6.657 25.209 1.00 76.75 394 LEU A O 1
ATOM 3015 N N . THR A 1 395 ? 13.423 7.094 24.552 1.00 82.31 395 THR A N 1
ATOM 3016 C CA . THR A 1 395 ? 13.213 5.781 23.925 1.00 82.31 395 THR A CA 1
ATOM 3017 C C . THR A 1 395 ? 13.949 5.725 22.583 1.00 82.31 395 THR A C 1
ATOM 3019 O O . THR A 1 395 ? 14.166 6.757 21.945 1.00 82.31 395 THR A O 1
ATOM 3022 N N . ALA A 1 396 ? 14.307 4.524 22.117 1.00 82.31 396 ALA A N 1
ATOM 3023 C CA . ALA A 1 396 ? 14.948 4.349 20.809 1.00 82.31 396 ALA A CA 1
ATOM 3024 C C . ALA A 1 396 ? 14.090 4.905 19.651 1.00 82.31 396 ALA A C 1
ATOM 3026 O O . ALA A 1 396 ? 14.631 5.481 18.711 1.00 82.31 396 ALA A O 1
ATOM 3027 N N . GLU A 1 397 ? 12.759 4.808 19.753 1.00 83.88 397 GLU A N 1
ATOM 3028 C CA . GLU A 1 397 ? 11.815 5.387 18.787 1.00 83.88 397 GLU A CA 1
ATOM 3029 C C . GLU A 1 397 ? 11.823 6.925 18.819 1.00 83.88 397 GLU A C 1
ATOM 3031 O O . GLU A 1 397 ? 11.962 7.555 17.774 1.00 83.88 397 GLU A O 1
ATOM 3036 N N . ALA A 1 398 ? 11.773 7.548 20.002 1.00 83.69 398 ALA A N 1
ATOM 3037 C CA . ALA A 1 398 ? 11.825 9.008 20.122 1.00 83.69 398 ALA A CA 1
ATOM 3038 C C . ALA A 1 398 ? 13.179 9.579 19.662 1.00 83.69 398 ALA A C 1
ATOM 3040 O O . ALA A 1 398 ? 13.236 10.625 19.013 1.00 83.69 398 ALA A O 1
ATOM 3041 N N . ALA A 1 399 ? 14.275 8.873 19.959 1.00 85.75 399 ALA A N 1
ATOM 3042 C CA . ALA A 1 399 ? 15.605 9.203 19.457 1.00 85.75 399 ALA A CA 1
ATOM 3043 C C . ALA A 1 399 ? 15.667 9.119 17.923 1.00 85.75 399 ALA A C 1
ATOM 3045 O O . ALA A 1 399 ? 16.205 10.020 17.276 1.00 85.75 399 ALA A O 1
ATOM 3046 N N . LEU A 1 400 ? 15.076 8.071 17.339 1.00 87.19 400 LEU A N 1
ATOM 3047 C CA . LEU A 1 400 ? 14.981 7.901 15.893 1.00 87.19 400 LEU A CA 1
ATOM 3048 C C . LEU A 1 400 ? 14.184 9.042 15.249 1.00 87.19 400 LEU A C 1
ATOM 3050 O O . LEU A 1 400 ? 14.667 9.662 14.303 1.00 87.19 400 LEU A O 1
ATOM 3054 N N . GLU A 1 401 ? 13.005 9.378 15.774 1.00 87.31 401 GLU A N 1
ATOM 3055 C CA . GLU A 1 401 ? 12.193 10.488 15.261 1.00 87.31 401 GLU A CA 1
ATOM 3056 C C . GLU A 1 401 ? 12.927 11.832 15.329 1.00 87.31 401 GLU A C 1
ATOM 3058 O O . GLU A 1 401 ? 12.880 12.608 14.370 1.00 87.31 401 GLU A O 1
ATOM 3063 N N . ALA A 1 402 ? 13.658 12.099 16.415 1.00 84.75 402 ALA A N 1
ATOM 3064 C CA . ALA A 1 402 ? 14.447 13.319 16.562 1.00 84.75 402 ALA A CA 1
ATOM 3065 C C . ALA A 1 402 ? 15.542 13.425 15.482 1.00 84.75 402 ALA A C 1
ATOM 3067 O O . ALA A 1 402 ? 15.656 14.457 14.809 1.00 84.75 402 ALA A O 1
ATOM 3068 N N . ILE A 1 403 ? 16.294 12.345 15.250 1.00 85.56 403 ILE A N 1
ATOM 3069 C CA . ILE A 1 403 ? 17.352 12.291 14.226 1.00 85.56 403 ILE A CA 1
ATOM 3070 C C . ILE A 1 403 ? 16.770 12.440 12.821 1.00 85.56 403 ILE A C 1
ATOM 3072 O O . ILE A 1 403 ? 17.285 13.226 12.021 1.00 85.56 403 ILE A O 1
ATOM 3076 N N . LEU A 1 404 ? 15.676 11.736 12.521 1.00 86.44 404 LEU A N 1
ATOM 3077 C CA . LEU A 1 404 ? 14.994 11.842 11.232 1.00 86.44 404 LEU A CA 1
ATOM 3078 C C . LEU A 1 404 ? 14.490 13.269 11.002 1.00 86.44 404 LEU A C 1
ATOM 3080 O O . LEU A 1 404 ? 14.748 13.854 9.950 1.00 86.44 404 LEU A O 1
ATOM 3084 N N . SER A 1 405 ? 13.856 13.872 12.010 1.00 85.00 405 SER A N 1
ATOM 3085 C CA . SER A 1 405 ? 13.302 15.221 11.907 1.00 85.00 405 SER A CA 1
ATOM 3086 C C . SER A 1 405 ? 14.359 16.288 11.610 1.00 85.00 405 SER A C 1
ATOM 3088 O O . SER A 1 405 ? 14.071 17.219 10.858 1.00 85.00 405 SER A O 1
ATOM 3090 N N . THR A 1 406 ? 15.572 16.118 12.144 1.00 82.88 406 THR A N 1
ATOM 3091 C CA . THR A 1 406 ? 16.714 17.024 11.940 1.00 82.88 406 THR A CA 1
ATOM 3092 C C . THR A 1 406 ? 17.241 16.942 10.505 1.00 82.88 406 THR A C 1
ATOM 3094 O O . THR A 1 406 ? 17.704 17.933 9.948 1.00 82.88 406 THR A O 1
ATOM 3097 N N . ASN A 1 407 ? 17.106 15.775 9.872 1.00 78.38 407 ASN A N 1
ATOM 3098 C CA . ASN A 1 407 ? 17.575 15.497 8.514 1.00 78.38 407 ASN A CA 1
ATOM 3099 C C . ASN A 1 407 ? 16.462 15.605 7.451 1.00 78.38 407 ASN A C 1
ATOM 3101 O O . ASN A 1 407 ? 16.608 15.084 6.348 1.00 78.38 407 ASN A O 1
ATOM 3105 N N . ASN A 1 408 ? 15.351 16.294 7.753 1.00 82.50 408 ASN A N 1
ATOM 3106 C CA . ASN A 1 408 ? 14.176 16.432 6.874 1.00 82.50 408 ASN A CA 1
ATOM 3107 C C . ASN A 1 408 ? 13.507 15.101 6.482 1.00 82.50 408 ASN A C 1
ATOM 3109 O O . ASN A 1 408 ? 12.901 14.987 5.414 1.00 82.50 408 ASN A O 1
ATOM 3113 N N . LEU A 1 409 ? 13.588 14.106 7.360 1.00 85.00 409 LEU A N 1
ATOM 3114 C CA . LEU A 1 409 ? 12.934 12.811 7.226 1.00 85.00 409 LEU A CA 1
ATOM 3115 C C . LEU A 1 409 ? 11.817 12.671 8.271 1.00 85.00 409 LEU A C 1
ATOM 3117 O O . LEU A 1 409 ? 11.792 13.363 9.295 1.00 85.00 409 LEU A O 1
ATOM 3121 N N . ARG A 1 410 ? 10.866 11.776 8.012 1.00 85.56 410 ARG A N 1
ATOM 3122 C CA . ARG A 1 410 ? 9.792 11.417 8.945 1.00 85.56 410 ARG A CA 1
ATOM 3123 C C . ARG A 1 410 ? 9.480 9.928 8.896 1.00 85.56 410 ARG A C 1
ATOM 3125 O O . ARG A 1 410 ? 9.621 9.285 7.857 1.00 85.56 410 ARG A O 1
ATOM 3132 N N . LEU A 1 411 ? 9.009 9.428 10.032 1.00 85.06 411 LEU A N 1
ATOM 3133 C CA . LEU A 1 411 ? 8.512 8.074 10.206 1.00 85.06 411 LEU A CA 1
ATOM 3134 C C . LEU A 1 411 ? 7.041 7.993 9.755 1.00 85.06 411 LEU A C 1
ATOM 3136 O O . LEU A 1 411 ? 6.236 8.858 10.103 1.00 85.06 411 LEU A O 1
ATOM 3140 N N . VAL A 1 412 ? 6.677 6.966 8.988 1.00 83.25 412 VAL A N 1
ATOM 3141 C CA . VAL A 1 412 ? 5.311 6.728 8.503 1.00 83.25 412 VAL A CA 1
ATOM 3142 C C . VAL A 1 412 ? 4.877 5.317 8.887 1.00 83.25 412 VAL A C 1
ATOM 3144 O O . VAL A 1 412 ? 5.500 4.331 8.500 1.00 83.25 412 VAL A O 1
ATOM 3147 N N . LYS A 1 413 ? 3.774 5.226 9.643 1.00 75.81 413 LYS A N 1
ATOM 3148 C CA . LYS A 1 413 ? 3.228 3.968 10.192 1.00 75.81 413 LYS A CA 1
ATOM 3149 C C . LYS A 1 413 ? 2.669 3.011 9.136 1.00 75.81 413 LYS A C 1
ATOM 3151 O O . LYS A 1 413 ? 2.460 1.841 9.427 1.00 75.81 413 LYS A O 1
ATOM 3156 N N . THR A 1 414 ? 2.385 3.496 7.931 1.00 69.62 414 THR A N 1
ATOM 3157 C CA . THR A 1 414 ? 1.883 2.673 6.825 1.00 69.62 414 THR A CA 1
ATOM 3158 C C . THR A 1 414 ? 2.639 3.048 5.553 1.00 69.62 414 THR A C 1
ATOM 3160 O O . THR A 1 414 ? 2.414 4.142 5.036 1.00 69.62 414 THR A O 1
ATOM 3163 N N . PRO A 1 415 ? 3.560 2.201 5.065 1.00 66.44 415 PRO A N 1
ATOM 3164 C CA . PRO A 1 415 ? 4.318 2.494 3.855 1.00 66.44 415 PRO A CA 1
ATOM 3165 C C . PRO A 1 415 ? 3.411 2.484 2.617 1.00 66.44 415 PRO A C 1
ATOM 3167 O O . PRO A 1 415 ? 2.476 1.682 2.523 1.00 66.44 415 PRO A O 1
ATOM 3170 N N . GLU A 1 416 ? 3.688 3.365 1.655 1.00 61.91 416 GLU A N 1
ATOM 3171 C CA . GLU A 1 416 ? 2.941 3.410 0.397 1.00 61.91 416 GLU A CA 1
ATOM 3172 C C . GLU A 1 416 ? 3.235 2.182 -0.493 1.00 61.91 416 GLU A C 1
ATOM 3174 O O . GLU A 1 416 ? 4.316 1.591 -0.412 1.00 61.91 416 GLU A O 1
ATOM 3179 N N . PRO A 1 417 ? 2.314 1.793 -1.400 1.00 59.06 417 PRO A N 1
ATOM 3180 C CA . PRO A 1 417 ? 2.518 0.673 -2.328 1.00 59.06 417 PRO A CA 1
ATOM 3181 C C . PRO A 1 417 ? 3.729 0.843 -3.259 1.00 59.06 417 PRO A C 1
ATOM 3183 O O . PRO A 1 417 ? 4.224 -0.131 -3.818 1.00 59.06 417 PRO A O 1
ATOM 3186 N N . SER A 1 418 ? 4.189 2.081 -3.449 1.00 57.88 418 SER A N 1
ATOM 3187 C CA . SER A 1 418 ? 5.349 2.454 -4.262 1.00 57.88 418 SER A CA 1
ATOM 3188 C C . SER A 1 418 ? 6.685 2.119 -3.590 1.00 57.88 418 SER A C 1
ATOM 3190 O O . SER A 1 418 ? 7.703 2.031 -4.278 1.00 57.88 418 SER A O 1
ATOM 3192 N N . TRP A 1 419 ? 6.705 1.882 -2.273 1.00 63.88 419 TRP A N 1
ATOM 3193 C CA . TRP A 1 419 ? 7.921 1.679 -1.481 1.00 63.88 419 TRP A CA 1
ATOM 3194 C C . TRP A 1 419 ? 8.433 0.233 -1.566 1.00 63.88 419 TRP A C 1
ATOM 3196 O O . TRP A 1 419 ? 8.777 -0.369 -0.566 1.00 63.88 419 TRP A O 1
ATOM 3206 N N . LYS A 1 420 ? 8.442 -0.364 -2.764 1.00 55.19 420 LYS A N 1
ATOM 3207 C CA . LYS A 1 420 ? 9.101 -1.640 -3.107 1.00 55.19 420 LYS A CA 1
ATOM 3208 C C . LYS A 1 420 ? 9.015 -1.848 -4.623 1.00 55.19 420 LYS A C 1
ATOM 3210 O O . LYS A 1 420 ? 7.986 -2.267 -5.144 1.00 55.19 420 LYS A O 1
ATOM 3215 N N . ARG A 1 421 ? 10.096 -1.573 -5.355 1.00 49.00 421 ARG A N 1
ATOM 3216 C CA . ARG A 1 421 ? 10.292 -2.091 -6.720 1.00 49.00 421 ARG A CA 1
ATOM 3217 C C . ARG A 1 421 ? 11.663 -2.750 -6.835 1.00 49.00 421 ARG A C 1
ATOM 3219 O O . ARG A 1 421 ? 12.591 -2.196 -7.405 1.00 49.00 421 ARG A O 1
ATOM 3226 N N . SER A 1 422 ? 11.747 -3.958 -6.305 1.00 38.88 422 SER A N 1
ATOM 3227 C CA . SER A 1 422 ? 12.313 -5.091 -7.034 1.00 38.88 422 SER A CA 1
ATOM 3228 C C . SER A 1 422 ? 11.335 -6.236 -6.809 1.00 38.88 422 SER A C 1
ATOM 3230 O O . SER A 1 422 ? 10.780 -6.342 -5.719 1.00 38.88 422 SER A O 1
ATOM 3232 N N . GLU A 1 423 ? 11.047 -6.980 -7.863 1.00 45.66 423 GLU A N 1
ATOM 3233 C CA . GLU A 1 423 ? 9.983 -7.976 -7.972 1.00 45.66 423 GLU A CA 1
ATOM 3234 C C . GLU A 1 423 ? 9.823 -8.875 -6.728 1.00 45.66 423 GLU A C 1
ATOM 3236 O O . GLU A 1 423 ? 10.795 -9.237 -6.073 1.00 45.66 423 GLU A O 1
ATOM 3241 N N . ASP A 1 424 ? 8.567 -9.231 -6.452 1.00 47.44 424 ASP A N 1
ATOM 3242 C CA . ASP A 1 424 ? 8.062 -10.118 -5.398 1.00 47.44 424 ASP A CA 1
ATOM 3243 C C . ASP A 1 424 ? 7.685 -9.527 -4.021 1.00 47.44 424 ASP A C 1
ATOM 3245 O O . ASP A 1 424 ? 8.403 -8.782 -3.359 1.00 47.44 424 ASP A O 1
ATOM 3249 N N . ILE A 1 425 ? 6.521 -10.009 -3.554 1.00 44.09 425 ILE A N 1
ATOM 3250 C CA . ILE A 1 425 ? 5.848 -9.846 -2.248 1.00 44.09 425 ILE A CA 1
ATOM 3251 C C . ILE A 1 425 ? 4.735 -8.773 -2.220 1.00 44.09 425 ILE A C 1
ATOM 3253 O O . ILE A 1 425 ? 4.914 -7.638 -1.788 1.00 44.09 425 ILE A O 1
ATOM 3257 N N . GLY A 1 426 ? 3.516 -9.194 -2.584 1.00 50.56 426 GLY A N 1
ATOM 3258 C CA . GLY A 1 426 ? 2.274 -8.402 -2.570 1.00 50.56 426 GLY A CA 1
ATOM 3259 C C . GLY A 1 426 ? 1.590 -8.207 -1.206 1.00 50.56 426 GLY A C 1
ATOM 3260 O O . GLY A 1 426 ? 0.390 -7.943 -1.161 1.00 50.56 426 GLY A O 1
ATOM 3261 N N . ARG A 1 427 ? 2.300 -8.350 -0.081 1.00 52.25 427 ARG A N 1
ATOM 3262 C CA . ARG A 1 427 ? 1.765 -7.994 1.245 1.00 52.25 427 ARG A CA 1
ATOM 3263 C C . ARG A 1 427 ? 2.902 -7.679 2.214 1.00 52.25 427 ARG A C 1
ATOM 3265 O O . ARG A 1 427 ? 3.754 -8.526 2.468 1.00 52.25 427 ARG A O 1
ATOM 3272 N N . TRP A 1 428 ? 2.893 -6.470 2.768 1.00 53.69 428 TRP A N 1
ATOM 3273 C CA . TRP A 1 428 ? 3.766 -6.098 3.876 1.00 53.69 428 TRP A CA 1
ATOM 3274 C C . TRP A 1 428 ? 3.424 -6.958 5.107 1.00 53.69 428 TRP A C 1
ATOM 3276 O O . TRP A 1 428 ? 2.240 -7.049 5.446 1.00 53.69 428 TRP A O 1
ATOM 3286 N N . PRO A 1 429 ? 4.395 -7.622 5.766 1.00 52.81 429 PRO A N 1
ATOM 3287 C CA . PRO A 1 429 ? 4.153 -8.194 7.089 1.00 52.81 429 PRO A CA 1
ATOM 3288 C C . PRO A 1 429 ? 3.699 -7.070 8.036 1.00 52.81 429 PRO A C 1
ATOM 3290 O O . PRO A 1 429 ? 4.100 -5.924 7.859 1.00 52.81 429 PRO A O 1
ATOM 3293 N N . GLY A 1 430 ? 2.816 -7.380 8.985 1.00 53.75 430 GLY A N 1
ATOM 3294 C CA . GLY A 1 430 ? 1.948 -6.417 9.685 1.00 53.75 430 GLY A CA 1
ATOM 3295 C C . GLY A 1 430 ? 2.599 -5.318 10.536 1.00 53.75 430 GLY A C 1
ATOM 3296 O O . GLY A 1 430 ? 1.854 -4.576 11.157 1.00 53.75 430 GLY A O 1
ATOM 3297 N N . ASP A 1 431 ? 3.924 -5.164 10.523 1.00 62.03 431 ASP A N 1
ATOM 3298 C CA . ASP A 1 431 ? 4.678 -4.266 11.411 1.00 62.03 431 ASP A CA 1
ATOM 3299 C C . ASP A 1 431 ? 5.805 -3.519 10.668 1.00 62.03 431 ASP A C 1
ATOM 3301 O O . ASP A 1 431 ? 6.926 -3.389 11.163 1.00 62.03 431 ASP A O 1
ATOM 3305 N N . VAL A 1 432 ? 5.553 -3.092 9.427 1.00 69.69 432 VAL A N 1
ATOM 3306 C CA . VAL A 1 432 ? 6.536 -2.352 8.620 1.00 69.69 432 VAL A CA 1
ATOM 3307 C C . VAL A 1 432 ? 6.313 -0.853 8.751 1.00 69.69 432 VAL A C 1
ATOM 3309 O O . VAL A 1 432 ? 5.221 -0.349 8.498 1.00 69.69 432 VAL A O 1
ATOM 3312 N N . VAL A 1 433 ? 7.383 -0.140 9.087 1.00 79.44 433 VAL A N 1
ATOM 3313 C CA . VAL A 1 433 ? 7.410 1.312 9.231 1.00 79.44 433 VAL A CA 1
ATOM 3314 C C . VAL A 1 433 ? 8.288 1.889 8.135 1.00 79.44 433 VAL A C 1
ATOM 3316 O O . VAL A 1 433 ? 9.407 1.428 7.922 1.00 79.44 433 VAL A O 1
ATOM 3319 N N . GLY A 1 434 ? 7.792 2.892 7.419 1.00 82.00 434 GLY A N 1
ATOM 3320 C CA . GLY A 1 434 ? 8.556 3.492 6.337 1.00 82.00 434 GLY A CA 1
ATOM 3321 C C . GLY A 1 434 ? 9.135 4.863 6.685 1.00 82.00 434 GLY A C 1
ATOM 3322 O O . GLY A 1 434 ? 8.585 5.593 7.508 1.00 82.00 434 GLY A O 1
ATOM 3323 N N . ILE A 1 435 ? 10.256 5.210 6.059 1.00 81.44 435 ILE A N 1
ATOM 3324 C CA . ILE A 1 435 ? 10.922 6.508 6.187 1.00 81.44 435 ILE A CA 1
ATOM 3325 C C . ILE A 1 435 ? 10.791 7.247 4.858 1.00 81.44 435 ILE A C 1
ATOM 3327 O O . ILE A 1 435 ? 11.250 6.762 3.824 1.00 81.44 435 ILE A O 1
ATOM 3331 N N . THR A 1 436 ? 10.207 8.442 4.905 1.00 81.81 436 THR A N 1
ATOM 3332 C CA . THR A 1 436 ? 10.074 9.342 3.749 1.00 81.81 436 THR A CA 1
ATOM 3333 C C . THR A 1 436 ? 10.501 10.756 4.118 1.00 81.81 436 THR A C 1
ATOM 3335 O O . THR A 1 436 ? 10.765 11.070 5.283 1.00 81.81 436 THR A O 1
ATOM 3338 N N . ARG A 1 437 ? 10.585 11.626 3.118 1.00 79.25 437 ARG A N 1
ATOM 3339 C CA . ARG A 1 437 ? 10.891 13.039 3.305 1.00 79.25 437 ARG A CA 1
ATOM 3340 C C . ARG A 1 437 ? 9.716 13.758 3.978 1.00 79.25 437 ARG A C 1
ATOM 3342 O O . ARG A 1 437 ? 8.554 13.393 3.784 1.00 79.25 437 ARG A O 1
ATOM 3349 N N . LYS A 1 438 ? 10.030 14.754 4.806 1.00 72.44 438 LYS A N 1
ATOM 3350 C CA . LYS A 1 438 ? 9.023 15.689 5.323 1.00 72.44 438 LYS A CA 1
ATOM 3351 C C . LYS A 1 438 ? 8.409 16.541 4.225 1.00 72.44 438 LYS A C 1
ATOM 3353 O O . LYS A 1 438 ? 9.167 16.963 3.320 1.00 72.44 438 LYS A O 1
#